Protein AF-A0A4Q1BP48-F1 (afdb_monomer)

Foldseek 3Di:
DDPPQDDDDPPDDLLDLVSVLVVVLVLLVVVLVVCVVVVQQAAAEEEEADAALLCVVVSVVVNCVVNVVVVAFEDEAEQLLQFDFPVVLCVQCVVPVPLPLSNADDFQPRGDLVLLLVQVVCRRCQAVVQDKGWAWGWACPPPVRSTGTDPHTDIDTDDHHHYYYYYNLTLFAADDLVVLVCCQVPPDPDLPDDPLLVVDDSVSVVVSSVSRNSNCVRNFLSHAAYEYEAEPGCVLSLVSQLVVQVVVCVVPVNDGDDSVRSVVVSSSCSNSVRGGVCSNQDLPTNHAQRYWYFYAYSSSRGPDIDRHGHDPVSVQVVVCVVPVDDSPPDDDDDDPDPDDDPDPDDPPDDDDDDDDDDDDDDPDDDDDDDDDDPLDLDDDPPDDDPDPDDDPPPDDPPPPQDAAPQQRHRQQDDRPVDPDDDDVFHWWAWPVQHIHTRVRLVVQCPDPVLVCADPPPRHRTDTDPDRDNPDDPDDDDDDDDDDDDDDDDDDDDDDDDDDDDDDDDDDDDDDDDDDDDDDDDDDDDDDDDDDDDDDDDD

Secondary structure (DSSP, 8-state):
--TTSPPPPTT--TT-HHHHHHHHHHHHHHHHHHHHHTT--SPEEEEEE--TTS-HHHHHHHHHHHHHHTT--EEEEEGGGGBPPHHHHHHHHHH-TT-GGGSSSSSTTSB-HHHHHHHHHHHHHHHHH-PEEEE--EETTTGGGT-EE-S--EEEES--SEEEEEESSTT--PPPHHHHHHHHHS--S-SSS--GGGGS-HHHHHHHHHHHHHHHHHHGGG--EEEEEEESSTHHHHHHHHHHHHHHHHHHTS-S--HHHHHHHHHTTHHHHHHHGGGGG-TTSTTTT-EEEEEE-TTS-EEEEEEEPPPHHHHHHHHHHHHT--TTS---PPP--TT-------------------------------------SSS--------TT-------S-----B-TTT--BTTSPPTT-SS-STTS-EEEBTTS-EEEHHHHHHHHHSGGGTTB-TTT-PBP-B-SS------S--------PPPP-PPPP------------------------------------------------

Radius of gyration: 33.45 Å; Cα contacts (8 Å, |Δi|>4): 658; chains: 1; bounding box: 88×86×100 Å

Sequence (538 aa):
MDPALPALVKGETHSSTSYKVRIIADHISHQVNLHRSSGKTSPLFVGLQGPQGCGKTTLCDQMISHLSSLGWKTAVLSLDDLYKTNAELKALSRKHPDIALLAGRGPPGTHDIELAETVLHAVASINAKKETVHLPIFDKSLCAGEGDRSEKTVPIVGPLDVFVLEGWSMGFTPLSSYKLEEIYSSPPPPLPGTAYHKNHPLADLMTLNSYLQEFSTEVYPLFSTMIAIQPTDYRNVFKWRLEQERNMKVRNGGKGMTDEQVEKFVERYMPGYELWRDGVEGSEMPWEGRVLKLVYGPEREVIRVEKLSASATGNVSKALRSTGKSMEEVSFTVPRNKDNRISRETLGRKKTGGGGGMKFSIVTYHPVATWKWDTSTEEHKLYHYAHPGAEEEEEDEDEDDDVCGICRLVFESCCPECKVPGDDCPLIWGECTHIFHLHCLLKWIETESSKGQCPMDRRPWVTADRKPDRLSTTVDRAPVAVVAPGPISRAEVAIDESGDEELDGEEGEDQGEEDEEEGEESGVLTEGLSMEVEQAVR

Mean predicted aligned error: 19.0 Å

Solvent-accessible surface area (backbone atoms only — not comparable to full-atom values): 33821 Å² total; per-residue (Å²): 128,55,90,80,50,81,83,78,57,96,93,51,47,60,52,32,62,67,50,55,32,51,59,50,42,55,51,51,54,51,51,43,52,53,47,45,73,72,71,50,70,46,38,43,31,33,36,32,20,33,51,60,50,74,45,65,68,67,43,49,60,52,32,44,56,51,34,42,76,74,72,42,42,62,51,77,43,55,52,70,32,33,43,39,40,46,72,53,38,51,49,49,17,68,74,36,76,84,37,72,66,46,66,43,79,79,49,59,65,34,51,31,58,68,61,45,45,55,50,53,56,49,54,48,41,18,48,80,70,61,44,76,44,69,41,67,34,45,37,55,68,38,76,92,52,72,18,29,62,44,93,56,61,51,78,45,64,45,71,45,47,34,36,33,46,32,26,67,63,47,52,36,37,55,68,55,72,68,57,48,51,45,41,67,77,56,59,67,86,65,68,89,71,78,72,53,50,74,81,47,60,69,68,52,53,51,53,35,33,52,32,28,39,57,46,42,66,66,57,44,73,70,27,52,30,38,36,37,46,40,57,79,47,72,70,42,37,53,55,29,38,47,51,49,48,53,59,45,14,72,74,64,80,62,60,71,76,53,74,70,51,44,47,59,57,48,53,68,51,40,33,51,57,75,72,19,48,69,35,60,74,33,78,84,45,65,25,51,39,37,33,41,37,39,30,23,41,90,80,51,23,56,52,42,69,46,74,44,60,54,54,83,63,44,59,50,64,53,54,31,69,78,64,82,45,69,92,85,75,79,85,82,84,80,80,84,71,93,77,78,80,82,74,91,75,82,88,78,87,76,94,74,90,79,92,76,82,85,82,80,78,85,89,76,86,79,89,76,88,77,87,75,83,88,77,68,92,68,79,87,72,84,64,89,71,84,55,97,80,68,74,86,72,83,74,73,94,75,76,77,74,66,46,19,84,79,78,66,39,45,65,89,49,52,52,97,88,45,92,64,72,56,88,91,50,44,80,41,38,27,72,87,65,51,57,29,42,38,63,61,47,52,60,46,41,72,35,81,89,36,74,43,24,36,91,87,78,61,45,75,62,45,80,37,98,56,89,64,78,85,71,75,95,70,85,90,79,86,88,83,82,84,82,80,84,79,87,86,81,92,86,86,88,78,90,86,87,87,81,87,83,89,81,88,88,87,88,82,88,85,83,90,80,90,86,91,88,88,86,89,84,89,87,83,88,84,88,84,92,78,91,83,80,91,75,89,81,133

InterPro domains:
  IPR001841 Zinc finger, RING-type [PS50089] (415-458)
  IPR013083 Zinc finger, RING/FYVE/PHD-type [G3DSA:3.30.40.10] (399-464)
  IPR024991 Anaphase-promoting complex subunit 11, RING-H2 finger [PF12861] (401-464)
  IPR024991 Anaphase-promoting complex subunit 11, RING-H2 finger [cd16456] (403-461)
  IPR027417 P-loop containing nucleoside triphosphate hydrolase [G3DSA:3.40.50.300] (15-310)
  IPR027417 P-loop containing nucleoside triphosphate hydrolase [SSF52540] (40-248)
  IPR051031 RING-box E3 Ubiquitin Ligase [PTHR11210] (359-464)

Structure (mmCIF, N/CA/C/O backbone):
data_AF-A0A4Q1BP48-F1
#
_entry.id   AF-A0A4Q1BP48-F1
#
loop_
_atom_site.group_PDB
_atom_site.id
_atom_site.type_symbol
_atom_site.label_atom_id
_atom_site.label_alt_id
_atom_site.label_comp_id
_atom_site.label_asym_id
_atom_site.label_entity_id
_atom_site.label_seq_id
_atom_site.pdbx_PDB_ins_code
_atom_site.Cartn_x
_atom_site.Cartn_y
_atom_site.Cartn_z
_atom_site.occupancy
_atom_site.B_iso_or_equiv
_atom_site.auth_seq_id
_atom_site.auth_comp_id
_atom_site.auth_asym_id
_atom_site.auth_atom_id
_atom_site.pdbx_PDB_model_num
ATOM 1 N N . MET A 1 1 ? 16.289 -18.638 13.542 1.00 59.31 1 MET A N 1
ATOM 2 C CA . MET A 1 1 ? 14.953 -18.010 13.613 1.00 59.31 1 MET A CA 1
ATOM 3 C C . MET A 1 1 ? 14.967 -17.021 14.754 1.00 59.31 1 MET A C 1
ATOM 5 O O . MET A 1 1 ? 15.630 -17.299 15.748 1.00 59.31 1 MET A O 1
ATOM 9 N N . ASP A 1 2 ? 14.318 -15.876 14.573 1.00 62.81 2 ASP A N 1
ATOM 10 C CA . ASP A 1 2 ? 14.254 -14.823 15.583 1.00 62.81 2 ASP A CA 1
ATOM 11 C C . ASP A 1 2 ? 13.518 -15.342 16.839 1.00 62.81 2 ASP A C 1
ATOM 13 O O . ASP A 1 2 ? 12.383 -15.816 16.717 1.00 62.81 2 ASP A O 1
ATOM 17 N N . PRO A 1 3 ? 14.136 -15.311 18.036 1.00 60.88 3 PRO A N 1
ATOM 18 C CA . PRO A 1 3 ? 13.494 -15.764 19.270 1.00 60.88 3 PRO A CA 1
ATOM 19 C C . PRO A 1 3 ? 12.271 -14.918 19.670 1.00 60.88 3 PRO A C 1
ATOM 21 O O . PRO A 1 3 ? 11.516 -15.342 20.541 1.00 60.88 3 PRO A O 1
ATOM 24 N N . ALA A 1 4 ? 12.054 -13.756 19.043 1.00 79.19 4 ALA A N 1
ATOM 25 C CA . ALA A 1 4 ? 10.907 -12.881 19.277 1.00 79.19 4 ALA A CA 1
ATOM 26 C C . ALA A 1 4 ? 9.653 -13.243 18.453 1.00 79.19 4 ALA A C 1
ATOM 28 O O . ALA A 1 4 ? 8.635 -12.553 18.551 1.00 79.19 4 ALA A O 1
ATOM 29 N N . LEU A 1 5 ? 9.689 -14.305 17.636 1.00 89.81 5 LEU A N 1
ATOM 30 C CA . LEU A 1 5 ? 8.510 -14.735 16.883 1.00 89.81 5 LEU A CA 1
ATOM 31 C C . LEU A 1 5 ? 7.370 -15.175 17.820 1.00 89.81 5 LEU A C 1
ATOM 33 O O . LEU A 1 5 ? 7.608 -15.923 18.773 1.00 89.81 5 LEU A O 1
ATOM 37 N N . PRO A 1 6 ? 6.110 -14.795 17.530 1.00 92.38 6 PRO A N 1
ATOM 38 C CA . PRO A 1 6 ? 4.956 -15.329 18.244 1.00 92.38 6 PRO A CA 1
ATOM 39 C C . PRO A 1 6 ? 4.956 -16.863 18.243 1.00 92.38 6 PRO A C 1
ATOM 41 O O . PRO A 1 6 ? 5.248 -17.487 17.221 1.00 92.38 6 PRO A O 1
ATOM 44 N N . ALA A 1 7 ? 4.607 -17.484 19.370 1.00 93.44 7 ALA A N 1
ATOM 45 C CA . ALA A 1 7 ? 4.606 -18.942 19.484 1.00 93.44 7 ALA A CA 1
ATOM 46 C C . ALA A 1 7 ? 3.652 -19.593 18.465 1.00 93.44 7 ALA A C 1
ATOM 48 O O . ALA A 1 7 ? 2.571 -19.064 18.187 1.00 93.44 7 ALA A O 1
ATOM 49 N N . LEU A 1 8 ? 4.044 -20.748 17.923 1.00 94.50 8 LEU A N 1
ATOM 50 C CA . LEU A 1 8 ? 3.183 -21.586 17.084 1.00 94.50 8 LEU A CA 1
ATOM 51 C C . LEU A 1 8 ? 2.105 -22.254 17.946 1.00 94.50 8 LEU A C 1
ATOM 53 O O . LEU A 1 8 ? 2.394 -22.699 19.059 1.00 94.50 8 LEU A O 1
ATOM 57 N N . VAL A 1 9 ? 0.883 -22.383 17.421 1.00 93.81 9 VAL A N 1
ATOM 58 C CA . VAL A 1 9 ? -0.121 -23.285 18.011 1.00 93.81 9 VAL A CA 1
ATOM 59 C C . VAL A 1 9 ? -0.164 -24.622 17.265 1.00 93.81 9 VAL A C 1
ATOM 61 O O . VAL A 1 9 ? 0.471 -24.803 16.226 1.00 93.81 9 VAL A O 1
ATOM 64 N N . LYS A 1 10 ? -0.872 -25.612 17.823 1.00 92.50 10 LYS A N 1
ATOM 65 C CA . LYS A 1 10 ? -0.897 -26.984 17.293 1.00 92.50 10 LYS A CA 1
ATOM 66 C C . LYS A 1 10 ? -1.313 -27.003 15.816 1.00 92.50 10 LYS A C 1
ATOM 68 O O . LYS A 1 10 ? -2.409 -26.572 15.480 1.00 92.50 10 LYS A O 1
ATOM 73 N N . GLY A 1 11 ? -0.459 -27.580 14.969 1.00 91.19 11 GLY A N 1
ATOM 74 C CA . GLY A 1 11 ? -0.693 -27.707 13.526 1.00 91.19 11 GLY A CA 1
ATOM 75 C C . GLY A 1 11 ? -0.175 -26.533 12.693 1.00 91.19 11 GLY A C 1
ATOM 76 O O . GLY A 1 11 ? -0.215 -26.616 11.470 1.00 91.19 11 GLY A O 1
ATOM 77 N N . GLU A 1 12 ? 0.344 -25.476 13.322 1.00 95.19 12 GLU A N 1
ATOM 78 C CA . GLU A 1 12 ? 0.948 -24.351 12.612 1.00 95.19 12 GLU A CA 1
ATOM 79 C C . GLU A 1 12 ? 2.433 -24.567 12.325 1.00 95.19 12 GLU A C 1
ATOM 81 O O . GLU A 1 12 ? 3.182 -25.170 13.093 1.00 95.19 12 GLU A O 1
ATOM 86 N N . THR A 1 13 ? 2.864 -23.964 11.227 1.00 95.88 13 THR A N 1
ATOM 87 C CA . THR A 1 13 ? 4.259 -23.684 10.891 1.00 95.88 13 THR A CA 1
ATOM 88 C C . THR A 1 13 ? 4.406 -22.188 10.625 1.00 95.88 13 THR A C 1
ATOM 90 O O . THR A 1 13 ? 3.416 -21.506 10.353 1.00 95.88 13 THR A O 1
ATOM 93 N N . HIS A 1 14 ? 5.630 -21.661 10.608 1.00 94.94 14 HIS A N 1
ATOM 94 C CA . HIS A 1 14 ? 5.852 -20.247 10.278 1.00 94.94 14 HIS A CA 1
ATOM 95 C C . HIS A 1 14 ? 5.421 -19.865 8.845 1.00 94.94 14 HIS A C 1
ATOM 97 O O . HIS A 1 14 ? 5.201 -18.688 8.569 1.00 94.94 14 HIS A O 1
ATOM 103 N N . SER A 1 15 ? 5.238 -20.830 7.935 1.00 94.50 15 SER A N 1
ATOM 104 C CA . SER A 1 15 ? 4.681 -20.605 6.587 1.00 94.50 15 SER A CA 1
ATOM 105 C C . SER A 1 15 ? 3.156 -20.633 6.540 1.00 94.50 15 SER A C 1
ATOM 107 O O . SER A 1 15 ? 2.570 -20.146 5.568 1.00 94.50 15 SER A O 1
ATOM 109 N N . SER A 1 16 ? 2.512 -21.192 7.566 1.00 95.38 16 SER A N 1
ATOM 110 C CA . SER A 1 16 ? 1.066 -21.411 7.594 1.00 95.38 16 SER A CA 1
ATOM 111 C C . SER A 1 16 ? 0.304 -20.092 7.504 1.00 95.38 16 SER A C 1
ATOM 113 O O . SER A 1 16 ? 0.622 -19.126 8.198 1.00 95.38 16 SER A O 1
ATOM 115 N N . THR A 1 17 ? -0.740 -20.053 6.674 1.00 95.56 17 THR A N 1
ATOM 116 C CA . THR A 1 17 ? -1.607 -18.870 6.577 1.00 95.56 17 THR A CA 1
ATOM 117 C C . THR A 1 17 ? -2.299 -18.580 7.907 1.00 95.56 17 THR A C 1
ATOM 119 O O . THR A 1 17 ? -2.343 -17.422 8.304 1.00 95.56 17 THR A O 1
ATOM 122 N N . SER A 1 18 ? -2.723 -19.609 8.652 1.00 95.69 18 SER A N 1
ATOM 123 C CA . SER A 1 18 ? -3.331 -19.443 9.982 1.00 95.69 18 SER A CA 1
ATOM 124 C C . SER A 1 18 ? -2.413 -18.710 10.968 1.00 95.69 18 SER A C 1
ATOM 126 O O . SER A 1 18 ? -2.873 -17.819 11.677 1.00 95.69 18 SER A O 1
ATOM 128 N N . TYR A 1 19 ? -1.107 -19.005 10.938 1.00 97.19 19 TYR A N 1
ATOM 129 C CA . TYR A 1 19 ? -0.115 -18.361 11.800 1.00 97.19 19 TYR A CA 1
ATOM 130 C C . TYR A 1 19 ? -0.022 -16.860 11.506 1.00 97.19 19 TYR A C 1
ATOM 132 O O . TYR A 1 19 ? -0.105 -16.031 12.411 1.00 97.19 19 TYR A O 1
ATOM 140 N N . LYS A 1 20 ? 0.078 -16.500 10.220 1.00 97.56 20 LYS A N 1
ATOM 141 C CA . LYS A 1 20 ? 0.114 -15.103 9.755 1.00 97.56 20 LYS A CA 1
ATOM 142 C C . LYS A 1 20 ? -1.180 -14.366 10.097 1.00 97.56 20 LYS A C 1
ATOM 144 O O . LYS A 1 20 ? -1.130 -13.256 10.620 1.00 97.56 20 LYS A O 1
ATOM 149 N N . VAL A 1 21 ? -2.323 -14.999 9.828 1.00 97.81 21 VAL A N 1
ATOM 150 C CA . VAL A 1 21 ? -3.656 -14.449 10.100 1.00 97.81 21 VAL A CA 1
ATOM 151 C C . VAL A 1 21 ? -3.842 -14.169 11.582 1.00 97.81 21 VAL A C 1
ATOM 153 O O . VAL A 1 21 ? -4.326 -13.096 11.913 1.00 97.81 21 VAL A O 1
ATOM 156 N N . ARG A 1 22 ? -3.426 -15.074 12.473 1.00 96.81 22 ARG A N 1
ATOM 157 C CA . ARG A 1 22 ? -3.547 -14.869 13.920 1.00 96.81 22 ARG A CA 1
ATOM 158 C C . ARG A 1 22 ? -2.761 -13.646 14.387 1.00 96.81 22 ARG A C 1
ATOM 160 O O . ARG A 1 22 ? -3.311 -12.795 15.071 1.00 96.81 22 ARG A O 1
ATOM 167 N N . ILE A 1 23 ? -1.507 -13.510 13.951 1.00 97.62 23 ILE A N 1
ATOM 168 C CA . ILE A 1 23 ? -0.660 -12.355 14.300 1.00 97.62 23 ILE A CA 1
ATOM 169 C C . ILE A 1 23 ? -1.293 -11.043 13.816 1.00 97.62 23 ILE A C 1
ATOM 171 O O . ILE A 1 23 ? -1.327 -10.053 14.549 1.00 97.62 23 ILE A O 1
ATOM 175 N N . ILE A 1 24 ? -1.803 -11.039 12.583 1.00 98.31 24 ILE A N 1
ATOM 176 C CA . ILE A 1 24 ? -2.456 -9.873 11.985 1.00 98.31 24 ILE A CA 1
ATOM 177 C C . ILE A 1 24 ? -3.772 -9.547 12.699 1.00 98.31 24 ILE A C 1
ATOM 179 O O . ILE A 1 24 ? -4.021 -8.390 13.026 1.00 98.31 24 ILE A O 1
ATOM 183 N N . ALA A 1 25 ? -4.600 -10.550 12.977 1.00 97.88 25 ALA A N 1
ATOM 184 C CA . ALA A 1 25 ? -5.886 -10.371 13.634 1.00 97.88 25 ALA A CA 1
ATOM 185 C C . ALA A 1 25 ? -5.741 -9.912 15.086 1.00 97.88 25 ALA A C 1
ATOM 187 O O . ALA A 1 25 ? -6.536 -9.083 15.526 1.00 97.88 25 ALA A O 1
ATOM 188 N N . ASP A 1 26 ? -4.715 -10.373 15.807 1.00 96.69 26 ASP A N 1
ATOM 189 C CA . ASP A 1 26 ? -4.388 -9.881 17.149 1.00 96.69 26 ASP A CA 1
ATOM 190 C C . ASP A 1 26 ? -4.063 -8.379 17.112 1.00 96.69 26 ASP A C 1
ATOM 192 O O . ASP A 1 26 ? -4.556 -7.601 17.933 1.00 96.69 26 ASP A O 1
ATOM 196 N N . HIS A 1 27 ? -3.273 -7.944 16.123 1.00 97.44 27 HIS A N 1
ATOM 197 C CA . HIS A 1 27 ? -2.960 -6.527 15.919 1.00 97.44 27 HIS A CA 1
ATOM 198 C C . HIS A 1 27 ? -4.195 -5.713 15.531 1.00 97.44 27 HIS A C 1
ATOM 200 O O . HIS A 1 27 ? -4.468 -4.701 16.174 1.00 97.44 27 HIS A O 1
ATOM 206 N N . ILE A 1 28 ? -4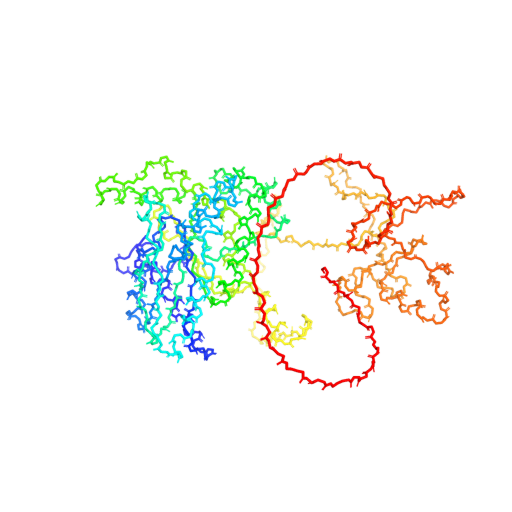.976 -6.163 14.544 1.00 98.44 28 ILE A N 1
ATOM 207 C CA . ILE A 1 28 ? -6.213 -5.486 14.127 1.00 98.44 28 ILE A CA 1
ATOM 208 C C . ILE A 1 28 ? -7.180 -5.378 15.308 1.00 98.44 28 ILE A C 1
ATOM 210 O O . ILE A 1 28 ? -7.665 -4.288 15.588 1.00 98.44 28 ILE A O 1
ATOM 214 N N . SER A 1 29 ? -7.412 -6.461 16.054 1.00 98.06 29 SER A N 1
ATOM 215 C CA . SER A 1 29 ? -8.308 -6.462 17.220 1.00 98.06 29 SER A CA 1
ATOM 216 C C . SER A 1 29 ? -7.863 -5.448 18.275 1.00 98.06 29 SER A C 1
ATOM 218 O O . SER A 1 29 ? -8.684 -4.722 18.836 1.00 98.06 29 SER A O 1
ATOM 220 N N . HIS A 1 30 ? -6.555 -5.352 18.528 1.00 96.88 30 HIS A N 1
ATOM 221 C CA . HIS A 1 30 ? -6.004 -4.337 19.420 1.00 96.88 30 HIS A CA 1
ATOM 222 C C . HIS A 1 30 ? -6.265 -2.912 18.902 1.00 96.88 30 HIS A C 1
ATOM 224 O O . HIS A 1 30 ? -6.751 -2.070 19.658 1.00 96.88 30 HIS A O 1
ATOM 230 N N . GLN A 1 31 ? -6.019 -2.651 17.614 1.00 97.62 31 GLN A N 1
ATOM 231 C CA . GLN A 1 31 ? -6.265 -1.339 17.004 1.00 97.62 31 GLN A CA 1
ATOM 232 C C . GLN A 1 31 ? -7.755 -0.973 16.962 1.00 97.62 31 GLN A C 1
ATOM 234 O O . GLN A 1 31 ? -8.096 0.185 17.190 1.00 97.62 31 GLN A O 1
ATOM 239 N N . VAL A 1 32 ? -8.656 -1.939 16.755 1.00 97.69 32 VAL A N 1
ATOM 240 C CA . VAL A 1 32 ? -10.114 -1.725 16.813 1.00 97.69 32 VAL A CA 1
ATOM 241 C C . VAL A 1 32 ? -10.529 -1.261 18.205 1.00 97.69 32 VAL A C 1
ATOM 243 O O . VAL A 1 32 ? -11.292 -0.303 18.339 1.00 97.69 32 VAL A O 1
ATOM 246 N N . ASN A 1 33 ? -9.999 -1.898 19.251 1.00 96.50 33 ASN A N 1
ATOM 247 C CA . ASN A 1 33 ? -10.284 -1.507 20.628 1.00 96.50 33 ASN A CA 1
ATOM 248 C C . ASN A 1 33 ? -9.786 -0.086 20.930 1.00 96.50 33 ASN A C 1
ATOM 250 O O . ASN A 1 33 ? -10.534 0.705 21.506 1.00 96.50 33 ASN A O 1
ATOM 254 N N . LEU A 1 34 ? -8.572 0.269 20.490 1.00 95.81 34 LEU A N 1
ATOM 255 C CA . LEU A 1 34 ? -8.051 1.634 20.629 1.00 95.81 34 LEU A CA 1
ATOM 256 C C . LEU A 1 34 ? -8.920 2.652 19.875 1.00 95.81 34 LEU A C 1
ATOM 258 O O . LEU A 1 34 ? -9.335 3.656 20.456 1.00 95.81 34 LEU A O 1
ATOM 262 N N . HIS A 1 35 ? -9.260 2.366 18.617 1.00 95.88 35 HIS A N 1
ATOM 263 C CA . HIS A 1 35 ? -10.106 3.214 17.773 1.00 95.88 35 HIS A CA 1
ATOM 264 C C . HIS A 1 35 ? -11.466 3.489 18.419 1.00 95.88 35 HIS A C 1
ATOM 266 O O . HIS A 1 35 ? -11.859 4.646 18.557 1.00 95.88 35 HIS A O 1
ATOM 272 N N . ARG A 1 36 ? -12.140 2.455 18.931 1.00 94.94 36 ARG A N 1
ATOM 273 C CA . ARG A 1 36 ? -13.420 2.603 19.642 1.00 94.94 36 ARG A CA 1
ATOM 274 C C . ARG A 1 36 ? -13.283 3.353 20.964 1.00 94.94 36 ARG A C 1
ATOM 276 O O . ARG A 1 36 ? -14.136 4.176 21.282 1.00 94.94 36 ARG A O 1
ATOM 283 N N . SER A 1 37 ? -12.209 3.114 21.721 1.00 95.00 37 SER A N 1
ATOM 284 C CA . SER A 1 37 ? -11.960 3.833 22.980 1.00 95.00 37 SER A CA 1
ATOM 285 C C . SER A 1 37 ? -11.757 5.340 22.777 1.00 95.00 37 SER A C 1
ATOM 287 O O . SER A 1 37 ? -12.053 6.119 23.677 1.00 95.00 37 SER A O 1
ATOM 289 N N . SER A 1 38 ? -11.346 5.763 21.573 1.00 93.44 38 SER A N 1
ATOM 290 C CA . SER A 1 38 ? -11.270 7.176 21.177 1.00 93.44 38 SER A CA 1
ATOM 291 C C . SER A 1 38 ? -12.620 7.803 20.784 1.00 93.44 38 SER A C 1
ATOM 293 O O . SER A 1 38 ? -12.657 8.936 20.314 1.00 93.44 38 SER A O 1
ATOM 295 N N . GLY A 1 39 ? -13.733 7.079 20.950 1.00 93.69 39 GLY A N 1
ATOM 296 C CA . GLY A 1 39 ? -15.088 7.554 20.647 1.00 93.69 39 GLY A CA 1
ATOM 297 C C . GLY A 1 39 ? -15.474 7.495 19.166 1.00 93.69 39 GLY A C 1
ATOM 298 O O . GLY A 1 39 ? -16.577 7.903 18.808 1.00 93.69 39 GLY A O 1
ATOM 299 N N . LYS A 1 40 ? -14.600 6.978 18.292 1.00 94.19 40 LYS A N 1
ATOM 300 C CA . LYS A 1 40 ? -14.887 6.846 16.860 1.00 94.19 40 LYS A CA 1
ATOM 301 C C . LYS A 1 40 ? -15.882 5.716 16.603 1.00 94.19 40 LYS A C 1
ATOM 303 O O . LYS A 1 40 ? -15.710 4.595 17.078 1.00 94.19 40 LYS A O 1
ATOM 308 N N . THR A 1 41 ? -16.903 6.020 15.807 1.00 93.50 41 THR A N 1
ATOM 309 C CA . THR A 1 41 ? -17.951 5.075 15.393 1.00 93.50 41 THR A CA 1
ATOM 310 C C . THR A 1 41 ? -17.789 4.590 13.954 1.00 93.50 41 THR A C 1
ATOM 312 O O . THR A 1 41 ? -18.469 3.642 13.565 1.00 93.50 41 THR A O 1
ATOM 315 N N . SER A 1 42 ? -16.902 5.204 13.165 1.00 97.00 42 SER A N 1
ATOM 316 C CA . SER A 1 42 ? -16.530 4.730 11.829 1.00 97.00 42 SER A CA 1
ATOM 317 C C . SER A 1 42 ? -15.735 3.418 11.902 1.00 97.00 42 SER A C 1
ATOM 319 O O . SER A 1 42 ? -15.133 3.133 12.945 1.00 97.00 42 SER A O 1
ATOM 321 N N . PRO A 1 43 ? -15.692 2.620 10.820 1.00 98.12 43 PRO A N 1
ATOM 322 C CA . PRO A 1 43 ? -14.817 1.451 10.757 1.00 98.12 43 PRO A CA 1
ATOM 323 C C . PRO A 1 43 ? -13.347 1.845 10.962 1.00 98.12 43 PRO A C 1
ATOM 325 O O . PRO A 1 43 ? -12.928 2.943 10.587 1.00 98.12 43 PRO A O 1
ATOM 328 N N . LEU A 1 44 ? -12.541 0.946 11.529 1.00 98.62 44 LEU A N 1
ATOM 329 C CA . LEU A 1 44 ? -11.087 1.082 11.507 1.00 98.62 44 LEU A CA 1
ATOM 330 C C . LEU A 1 44 ? -10.591 0.828 10.078 1.00 98.62 44 LEU A C 1
ATOM 332 O O . LEU A 1 44 ? -10.730 -0.285 9.573 1.00 98.62 44 LEU A O 1
ATOM 336 N N . PHE A 1 45 ? -9.964 1.827 9.460 1.00 98.75 45 PHE A N 1
ATOM 337 C CA . PHE A 1 45 ? -9.297 1.673 8.166 1.00 98.75 45 PHE A CA 1
ATOM 338 C C . PHE A 1 45 ? -7.881 1.127 8.354 1.00 98.75 45 PHE A C 1
ATOM 340 O O . PHE A 1 45 ? -7.047 1.723 9.047 1.00 98.75 45 PHE A O 1
ATOM 347 N N . VAL A 1 46 ? -7.625 -0.008 7.711 1.00 98.81 46 VAL A N 1
ATOM 348 C CA . VAL A 1 46 ? -6.373 -0.762 7.757 1.00 98.81 46 VAL A CA 1
ATOM 349 C C . VAL A 1 46 ? -5.810 -0.845 6.345 1.00 98.81 46 VAL A C 1
ATOM 351 O O . VAL A 1 46 ? -6.487 -1.321 5.438 1.00 98.81 46 VAL A O 1
ATOM 354 N N . GLY A 1 47 ? -4.573 -0.408 6.137 1.00 98.50 47 GLY A N 1
ATOM 355 C CA . GLY A 1 47 ? -3.889 -0.680 4.876 1.00 98.50 47 GLY A CA 1
ATOM 356 C C . GLY A 1 47 ? -3.094 -1.976 4.987 1.00 98.50 47 GLY A C 1
ATOM 357 O O . GLY A 1 47 ? -2.451 -2.233 6.008 1.00 98.50 47 GLY A O 1
ATOM 358 N N . LEU A 1 48 ? -3.148 -2.813 3.954 1.00 98.56 48 LEU A N 1
ATOM 359 C CA . LEU A 1 48 ? -2.353 -4.036 3.865 1.00 98.56 48 LEU A CA 1
ATOM 360 C C . LEU A 1 48 ? -1.450 -3.967 2.638 1.00 98.56 48 LEU A C 1
ATOM 362 O O . LEU A 1 48 ? -1.904 -4.081 1.502 1.00 98.56 48 LEU A O 1
ATOM 366 N N . GLN A 1 49 ? -0.154 -3.812 2.880 1.00 98.19 49 GLN A N 1
ATOM 367 C CA . GLN A 1 49 ? 0.877 -3.804 1.857 1.00 98.19 49 GLN A CA 1
ATOM 368 C C . GLN A 1 49 ? 1.523 -5.184 1.747 1.00 98.19 49 GLN A C 1
ATOM 370 O O . GLN A 1 49 ? 1.856 -5.824 2.745 1.00 98.19 49 GLN A O 1
ATOM 375 N N . GLY A 1 50 ? 1.741 -5.650 0.521 1.00 97.19 50 GLY A N 1
ATOM 376 C CA . GLY A 1 50 ? 2.584 -6.821 0.299 1.00 97.19 50 GLY A CA 1
ATOM 377 C C . GLY A 1 50 ? 2.883 -7.068 -1.173 1.00 97.19 50 GLY A C 1
ATOM 378 O O . GLY A 1 50 ? 2.030 -6.809 -2.026 1.00 97.19 50 GLY A O 1
ATOM 379 N N . PRO A 1 51 ? 4.058 -7.607 -1.521 1.00 95.88 51 PRO A N 1
ATOM 380 C CA . PRO A 1 51 ? 4.459 -7.702 -2.914 1.00 95.88 51 PRO A CA 1
ATOM 381 C C . PRO A 1 51 ? 3.671 -8.738 -3.727 1.00 95.88 51 PRO A C 1
ATOM 383 O O . PRO A 1 51 ? 2.844 -9.496 -3.203 1.00 95.88 51 PRO A O 1
ATOM 386 N N . GLN A 1 52 ? 3.883 -8.764 -5.044 1.00 92.38 52 GLN A N 1
ATOM 387 C CA . GLN A 1 52 ? 3.222 -9.734 -5.917 1.00 92.38 52 GLN A CA 1
ATOM 388 C C . GLN A 1 52 ? 3.607 -11.168 -5.514 1.00 92.38 52 GLN A C 1
ATOM 390 O O . GLN A 1 52 ? 4.739 -11.462 -5.137 1.00 92.38 52 GLN A O 1
ATOM 395 N N . GLY A 1 53 ? 2.630 -12.077 -5.548 1.00 92.56 53 GLY A N 1
ATOM 396 C CA . GLY A 1 53 ? 2.837 -13.488 -5.213 1.00 92.56 53 GLY A CA 1
ATOM 397 C C . GLY A 1 53 ? 3.027 -13.816 -3.722 1.00 92.56 53 GLY A C 1
ATOM 398 O O . GLY A 1 53 ? 3.068 -15.002 -3.386 1.00 92.56 53 GLY A O 1
ATOM 399 N N . CYS A 1 54 ? 3.082 -12.839 -2.804 1.00 94.56 54 CYS A N 1
ATOM 400 C CA . CYS A 1 54 ? 3.287 -13.123 -1.370 1.00 94.56 54 CYS A CA 1
ATOM 401 C C . CYS A 1 54 ? 2.084 -13.802 -0.680 1.00 94.56 54 CYS A C 1
ATOM 403 O O . CYS A 1 54 ? 2.223 -14.327 0.424 1.00 94.56 54 CYS A O 1
ATOM 405 N N . GLY A 1 55 ? 0.921 -13.837 -1.344 1.00 93.44 55 GLY A N 1
ATOM 406 C CA . GLY A 1 55 ? -0.284 -14.523 -0.868 1.00 93.44 55 GLY A CA 1
ATOM 407 C C . GLY A 1 55 ? -1.354 -13.621 -0.244 1.00 93.44 55 GLY A C 1
ATOM 408 O O . GLY A 1 55 ? -2.183 -14.138 0.498 1.00 93.44 55 GLY A O 1
ATOM 409 N N . LYS A 1 56 ? -1.364 -12.309 -0.540 1.00 93.62 56 LYS A N 1
ATOM 410 C CA . LYS A 1 56 ? -2.337 -11.337 0.006 1.00 93.62 56 LYS A CA 1
ATOM 411 C C . LYS A 1 56 ? -3.792 -11.786 -0.090 1.00 93.62 56 LYS A C 1
ATOM 413 O O . LYS A 1 56 ? -4.467 -11.768 0.926 1.00 93.62 56 LYS A O 1
ATOM 418 N N . THR A 1 57 ? -4.259 -12.235 -1.258 1.00 88.50 57 THR A N 1
ATOM 419 C CA . THR A 1 57 ? -5.653 -12.681 -1.443 1.00 88.50 57 THR A CA 1
ATOM 420 C C . THR A 1 57 ? -6.001 -13.819 -0.483 1.00 88.50 57 THR A C 1
ATOM 422 O O . THR A 1 57 ? -6.903 -13.684 0.334 1.00 88.50 57 THR A O 1
ATOM 425 N N . THR A 1 58 ? -5.197 -14.889 -0.472 1.00 93.56 58 THR A N 1
ATOM 426 C CA . THR A 1 58 ? -5.373 -16.020 0.453 1.00 93.56 58 THR A CA 1
ATOM 427 C C . THR A 1 58 ? -5.318 -15.586 1.919 1.00 93.56 58 THR A C 1
ATOM 429 O O . THR A 1 58 ? -6.040 -16.125 2.757 1.00 93.56 58 THR A O 1
ATOM 432 N N . LEU A 1 59 ? -4.435 -14.639 2.241 1.00 96.06 59 LEU A N 1
ATOM 433 C CA . LEU A 1 59 ? -4.298 -14.083 3.579 1.00 96.06 59 LEU A CA 1
ATOM 434 C C . LEU A 1 59 ? -5.548 -13.289 3.977 1.00 96.06 59 LEU A C 1
ATOM 436 O O . LEU A 1 59 ? -6.048 -13.494 5.077 1.00 96.06 59 LEU A O 1
ATOM 440 N N . CYS A 1 60 ? -6.069 -12.439 3.091 1.00 95.94 60 CYS A N 1
ATOM 441 C CA . CYS A 1 60 ? -7.255 -11.621 3.328 1.00 95.94 60 CYS A CA 1
ATOM 442 C C . CYS A 1 60 ? -8.510 -12.479 3.501 1.00 95.94 60 CYS A C 1
ATOM 444 O O . CYS A 1 60 ? -9.235 -12.280 4.471 1.00 95.94 60 CYS A O 1
ATOM 446 N N . ASP A 1 61 ? -8.721 -13.488 2.652 1.00 94.81 61 ASP A N 1
ATOM 447 C CA . ASP A 1 61 ? -9.878 -14.391 2.748 1.00 94.81 61 ASP A CA 1
ATOM 448 C C . ASP A 1 61 ? -9.931 -15.111 4.109 1.00 94.81 61 ASP A C 1
ATOM 450 O O . ASP A 1 61 ? -10.967 -15.171 4.786 1.00 94.81 61 ASP A O 1
ATOM 454 N N . GLN A 1 62 ? -8.783 -15.634 4.555 1.00 97.00 62 GLN A N 1
ATOM 455 C CA . GLN A 1 62 ? -8.677 -16.288 5.861 1.00 97.00 62 GLN A CA 1
ATOM 456 C C . GLN A 1 62 ? -8.732 -15.282 7.016 1.00 97.00 62 GLN A C 1
ATOM 458 O O . GLN A 1 62 ? -9.294 -15.593 8.066 1.00 97.00 62 GLN A O 1
ATOM 463 N N . MET A 1 63 ? -8.197 -14.074 6.827 1.00 96.88 63 MET A N 1
ATOM 464 C CA . MET A 1 63 ? -8.254 -12.993 7.809 1.00 96.88 63 MET A CA 1
ATOM 465 C C . MET A 1 63 ? -9.689 -12.532 8.066 1.00 96.88 63 MET A C 1
ATOM 467 O O . MET A 1 63 ? -10.056 -12.410 9.230 1.00 96.88 63 MET A O 1
ATOM 471 N N . ILE A 1 64 ? -10.515 -12.346 7.028 1.00 96.38 64 ILE A N 1
ATOM 472 C CA . ILE A 1 64 ? -11.944 -12.017 7.177 1.00 96.38 64 ILE A CA 1
ATOM 473 C C . ILE A 1 64 ? -12.635 -13.087 8.025 1.00 96.38 64 ILE A C 1
ATOM 475 O O . ILE A 1 64 ? -13.306 -12.771 9.008 1.00 96.38 64 ILE A O 1
ATOM 479 N N . SER A 1 65 ? -12.431 -14.360 7.674 1.00 96.44 65 SER A N 1
ATOM 480 C CA . SER A 1 65 ? -13.042 -15.493 8.379 1.00 96.44 65 SER A CA 1
ATOM 481 C C . SER A 1 65 ? -12.616 -15.543 9.851 1.00 96.44 65 SER A C 1
ATOM 483 O O . SER A 1 65 ? -13.439 -15.757 10.742 1.00 96.44 65 SER A O 1
ATOM 485 N N . HIS A 1 66 ? -11.332 -15.308 10.126 1.00 97.44 66 HIS A N 1
ATOM 486 C CA . HIS A 1 66 ? -10.800 -15.340 11.482 1.00 97.44 66 HIS A CA 1
ATOM 487 C C . HIS A 1 66 ? -11.254 -14.135 12.318 1.00 97.44 66 HIS A C 1
ATOM 489 O O . HIS A 1 66 ? -11.721 -14.324 13.438 1.00 97.44 66 HIS A O 1
ATOM 495 N N . LEU A 1 67 ? -11.215 -12.916 11.772 1.00 97.94 67 LEU A N 1
ATOM 496 C CA . LEU A 1 67 ? -11.739 -11.716 12.432 1.00 97.94 67 LEU A CA 1
ATOM 497 C C . LEU A 1 67 ? -13.240 -11.845 12.725 1.00 97.94 67 LEU A C 1
ATOM 499 O O . LEU A 1 67 ? -13.677 -11.498 13.820 1.00 97.94 67 LEU A O 1
ATOM 503 N N . SER A 1 68 ? -14.010 -12.433 11.805 1.00 97.19 68 SER A N 1
ATOM 504 C CA . SER A 1 68 ? -15.424 -12.744 12.030 1.00 97.19 68 SER A CA 1
ATOM 505 C C . SER A 1 68 ? -15.622 -13.706 13.204 1.00 97.19 68 SER A C 1
ATOM 507 O O . SER A 1 68 ? -16.499 -13.473 14.036 1.00 97.19 68 SER A O 1
ATOM 509 N N . SER A 1 69 ? -14.764 -14.725 13.349 1.00 97.38 69 SER A N 1
ATOM 510 C CA . SER A 1 69 ? -14.803 -15.633 14.508 1.00 97.38 69 SER A CA 1
ATOM 511 C C . SER A 1 69 ? -14.475 -14.949 15.844 1.00 97.38 69 SER A C 1
ATOM 513 O O . SER A 1 69 ? -14.911 -15.418 16.892 1.00 97.38 69 SER A O 1
ATOM 515 N N . LEU A 1 70 ? -13.758 -13.820 15.806 1.00 97.06 70 LEU A N 1
ATOM 516 C CA . LEU A 1 70 ? -13.490 -12.952 16.959 1.00 97.06 70 LEU A CA 1
ATOM 517 C C . LEU A 1 70 ? -14.603 -11.913 17.200 1.00 97.06 70 LEU A C 1
ATOM 519 O O . LEU A 1 70 ? -14.523 -11.139 18.150 1.00 97.06 70 LEU A O 1
ATOM 523 N N . GLY A 1 71 ? -15.645 -11.900 16.362 1.00 97.31 71 GLY A N 1
ATOM 524 C CA . GLY A 1 71 ? -16.785 -10.989 16.466 1.00 97.31 71 GLY A CA 1
ATOM 525 C C . GLY A 1 71 ? -16.644 -9.683 15.682 1.00 97.31 71 GLY A C 1
ATOM 526 O O . GLY A 1 71 ? -17.506 -8.817 15.822 1.00 97.31 71 GLY A O 1
ATOM 527 N N . TRP A 1 72 ? -15.607 -9.529 14.853 1.00 97.56 72 TRP A N 1
ATOM 528 C CA . TRP A 1 72 ? -15.391 -8.325 14.049 1.00 97.56 72 TRP A CA 1
ATOM 529 C C . TRP A 1 72 ? -16.009 -8.443 12.659 1.00 97.56 72 TRP A C 1
ATOM 531 O O . TRP A 1 72 ? -15.695 -9.356 11.889 1.00 97.56 72 TRP A O 1
ATOM 541 N N . LYS A 1 73 ? -16.839 -7.470 12.287 1.00 97.56 73 LYS A N 1
ATOM 542 C CA . LYS A 1 73 ? -17.345 -7.324 10.921 1.00 97.56 73 LYS A CA 1
ATOM 543 C C . LYS A 1 73 ? -16.292 -6.638 10.062 1.00 97.56 73 LYS A C 1
ATOM 545 O O . LYS A 1 73 ? -15.955 -5.479 10.300 1.00 97.56 73 LYS A O 1
ATOM 550 N N . THR A 1 74 ? -15.783 -7.364 9.072 1.00 98.12 74 THR A N 1
ATOM 551 C CA . THR A 1 74 ? -14.658 -6.930 8.238 1.00 98.12 74 THR A CA 1
ATOM 552 C C . THR A 1 74 ? -15.033 -6.964 6.763 1.00 98.12 74 THR A C 1
ATOM 554 O O . THR A 1 74 ? -15.670 -7.916 6.315 1.00 98.12 74 THR A O 1
ATOM 557 N N . ALA A 1 75 ? -14.606 -5.952 6.015 1.00 98.06 75 ALA A N 1
ATOM 558 C CA . ALA A 1 75 ? -14.667 -5.911 4.560 1.00 98.06 75 ALA A CA 1
ATOM 559 C C . ALA A 1 75 ? -13.276 -5.584 4.012 1.00 98.06 75 ALA A C 1
ATOM 561 O O . ALA A 1 75 ? -12.478 -4.923 4.681 1.00 98.06 75 ALA A O 1
ATOM 562 N N . VAL A 1 76 ? -12.986 -6.076 2.812 1.00 98.38 76 VAL A N 1
ATOM 563 C CA . VAL A 1 76 ? -11.702 -5.889 2.133 1.00 98.38 76 VAL A CA 1
ATOM 564 C C . VAL A 1 76 ? -11.979 -5.388 0.722 1.00 98.38 76 VAL A C 1
ATOM 566 O O . VAL A 1 76 ? -12.873 -5.905 0.056 1.00 98.38 76 VAL A O 1
ATOM 569 N N . LEU A 1 77 ? -11.203 -4.406 0.281 1.00 98.56 77 LEU A N 1
ATOM 570 C CA . LEU A 1 77 ? -11.133 -3.939 -1.098 1.00 98.56 77 LEU A CA 1
ATOM 571 C C . LEU 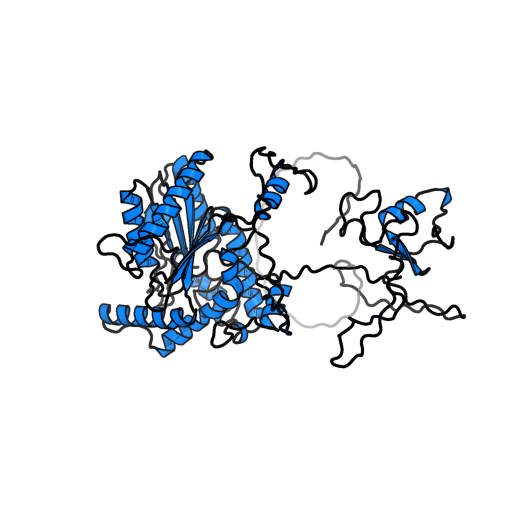A 1 77 ? -9.702 -4.133 -1.605 1.00 98.56 77 LEU A C 1
ATOM 573 O O . LEU A 1 77 ? -8.748 -3.831 -0.883 1.00 98.56 77 LEU A O 1
ATOM 577 N N . SER A 1 78 ? -9.550 -4.635 -2.830 1.00 98.19 78 SER A N 1
ATOM 578 C CA . SER A 1 78 ? -8.252 -4.653 -3.501 1.00 98.19 78 SER A CA 1
ATOM 579 C C . SER A 1 78 ? -7.984 -3.296 -4.137 1.00 98.19 78 SER A C 1
ATOM 581 O O . SER A 1 78 ? -8.858 -2.721 -4.781 1.00 98.19 78 SER A O 1
ATOM 583 N N . LEU A 1 79 ? -6.756 -2.802 -4.022 1.00 97.94 79 LEU A N 1
ATOM 584 C CA . LEU A 1 79 ? -6.297 -1.632 -4.762 1.00 97.94 79 LEU A CA 1
ATOM 585 C C . LEU A 1 79 ? -6.446 -1.845 -6.277 1.00 97.94 79 LEU A C 1
ATOM 587 O O . LEU A 1 79 ? -6.779 -0.914 -7.001 1.00 97.94 79 LEU A O 1
ATOM 591 N N . ASP A 1 80 ? -6.281 -3.083 -6.747 1.00 97.50 80 ASP A N 1
ATOM 592 C CA . ASP A 1 80 ? -6.446 -3.425 -8.158 1.00 97.50 80 ASP A CA 1
ATOM 593 C C . ASP A 1 80 ? -7.906 -3.258 -8.635 1.00 97.50 80 ASP A C 1
ATOM 595 O O . ASP A 1 80 ? -8.130 -3.060 -9.826 1.00 97.50 80 ASP A O 1
ATOM 599 N N . ASP A 1 81 ? -8.903 -3.300 -7.740 1.00 98.56 81 ASP A N 1
ATOM 600 C CA . ASP A 1 81 ? -10.310 -3.030 -8.089 1.00 98.56 81 ASP A CA 1
ATOM 601 C C . ASP A 1 81 ? -10.590 -1.533 -8.313 1.00 98.56 81 ASP A C 1
ATOM 603 O O . ASP A 1 81 ? -11.638 -1.159 -8.840 1.00 98.56 81 ASP A O 1
ATOM 607 N N . LEU A 1 82 ? -9.629 -0.677 -7.952 1.00 98.56 82 LEU A N 1
ATOM 608 C CA . LEU A 1 82 ? -9.654 0.771 -8.146 1.00 98.56 82 LEU A CA 1
ATOM 609 C C . LEU A 1 82 ? -8.862 1.209 -9.383 1.00 98.56 82 LEU A C 1
ATOM 611 O O . LEU A 1 82 ? -8.540 2.387 -9.513 1.00 98.56 82 LEU A O 1
ATOM 615 N N . TYR A 1 83 ? -8.512 0.306 -10.305 1.00 98.69 83 TYR A N 1
ATOM 616 C CA . TYR A 1 83 ? -7.940 0.740 -11.579 1.00 98.69 83 TYR A CA 1
ATOM 617 C C . TYR A 1 83 ? -8.903 1.660 -12.346 1.00 98.69 83 TYR A C 1
ATOM 619 O O . TYR A 1 83 ? -10.134 1.540 -12.277 1.00 98.69 83 TYR A O 1
ATOM 627 N N . LYS A 1 84 ? -8.308 2.568 -13.123 1.00 98.62 84 LYS A N 1
ATOM 628 C CA . LYS A 1 84 ? -9.004 3.300 -14.183 1.00 98.62 84 LYS A CA 1
ATOM 629 C C . LYS A 1 84 ? -9.654 2.320 -15.160 1.00 98.62 84 LYS A C 1
ATOM 631 O O . LYS A 1 84 ? -9.146 1.216 -15.363 1.00 98.62 84 LYS A O 1
ATOM 636 N N . THR A 1 85 ? -10.760 2.721 -15.776 1.00 98.44 85 THR A N 1
ATOM 637 C CA . THR A 1 85 ? -11.398 1.944 -16.851 1.00 98.44 85 THR A CA 1
ATOM 638 C C . THR A 1 85 ? -10.426 1.717 -18.015 1.00 98.44 85 THR A C 1
ATOM 640 O O . THR A 1 85 ? -9.427 2.429 -18.168 1.00 98.44 85 THR A O 1
ATOM 643 N N . ASN A 1 86 ? -10.705 0.747 -18.887 1.00 98.19 86 ASN A N 1
ATOM 644 C CA . ASN A 1 86 ? -9.861 0.471 -20.053 1.00 98.19 86 ASN A CA 1
ATOM 645 C C . ASN A 1 86 ? -9.696 1.714 -20.947 1.00 98.19 86 ASN A C 1
ATOM 647 O O . ASN A 1 86 ? -8.600 1.991 -21.439 1.00 98.19 86 ASN A O 1
ATOM 651 N N . ALA A 1 87 ? -10.772 2.486 -21.125 1.00 98.31 87 ALA A N 1
ATOM 652 C CA . ALA A 1 87 ? -10.765 3.714 -21.915 1.00 98.31 87 ALA A CA 1
ATOM 653 C C . ALA A 1 87 ? -9.814 4.772 -21.330 1.00 98.31 87 ALA A C 1
ATOM 655 O O . ALA A 1 87 ? -9.018 5.369 -22.062 1.00 98.31 87 ALA A O 1
ATOM 656 N N . GLU A 1 88 ? -9.851 4.961 -20.014 1.00 98.38 88 GLU A N 1
ATOM 657 C CA . GLU A 1 88 ? -8.991 5.900 -19.294 1.00 98.38 88 GLU A CA 1
ATOM 658 C C . GLU A 1 88 ? -7.533 5.433 -19.236 1.00 98.38 88 GLU A C 1
ATOM 660 O O . GLU A 1 88 ? -6.630 6.246 -19.418 1.00 98.38 88 GLU A O 1
ATOM 665 N N . LEU A 1 89 ? -7.275 4.131 -19.062 1.00 98.31 89 LEU A N 1
ATOM 666 C CA . LEU A 1 89 ? -5.922 3.566 -19.157 1.00 98.31 89 LEU A CA 1
ATOM 667 C C . LEU A 1 89 ? -5.322 3.800 -20.550 1.00 98.31 89 LEU A C 1
ATOM 669 O O . LEU A 1 89 ? -4.162 4.192 -20.674 1.00 98.31 89 LEU A O 1
ATOM 673 N N . LYS A 1 90 ? -6.120 3.634 -21.611 1.00 98.00 90 LYS A N 1
ATOM 674 C CA . LYS A 1 90 ? -5.701 3.953 -22.984 1.00 98.00 90 LYS A CA 1
ATOM 675 C C . LYS A 1 90 ? -5.468 5.448 -23.185 1.00 98.00 90 LYS A C 1
ATOM 677 O O . LYS A 1 90 ? -4.552 5.823 -23.911 1.00 98.00 90 LYS A O 1
ATOM 682 N N . ALA A 1 91 ? -6.274 6.307 -22.562 1.00 98.38 91 ALA A N 1
ATOM 683 C CA . ALA A 1 91 ? -6.054 7.750 -22.590 1.00 98.38 91 ALA A CA 1
ATOM 684 C C . ALA A 1 91 ? -4.753 8.140 -21.873 1.00 98.38 91 ALA A C 1
ATOM 686 O O . ALA A 1 91 ? -3.979 8.925 -22.415 1.00 98.38 91 ALA A O 1
ATOM 687 N N . LEU A 1 92 ? -4.467 7.533 -20.717 1.00 98.00 92 LEU A N 1
ATOM 688 C CA . LEU A 1 92 ? -3.221 7.727 -19.978 1.00 98.00 92 LEU A CA 1
ATOM 689 C C . LEU A 1 92 ? -2.003 7.287 -20.798 1.00 98.00 92 LEU A C 1
ATOM 691 O O . LEU A 1 92 ? -1.040 8.040 -20.906 1.00 98.00 92 LEU A O 1
ATOM 695 N N . SER A 1 93 ? -2.070 6.117 -21.438 1.00 97.56 93 SER A N 1
ATOM 696 C CA . SER A 1 93 ? -1.001 5.637 -22.319 1.00 97.56 93 SER A CA 1
ATOM 697 C C . SER A 1 93 ? -0.783 6.554 -23.529 1.00 97.56 93 SER A C 1
ATOM 699 O O . SER A 1 93 ? 0.359 6.782 -23.907 1.00 97.56 93 SER A O 1
ATOM 701 N N . ARG A 1 94 ? -1.845 7.131 -24.115 1.00 98.00 94 ARG A N 1
ATOM 702 C CA . ARG A 1 94 ? -1.712 8.135 -25.190 1.00 98.00 94 ARG A CA 1
ATOM 703 C C . ARG A 1 94 ? -1.125 9.459 -24.702 1.00 98.00 94 ARG A C 1
ATOM 705 O O . ARG A 1 94 ? -0.440 10.119 -25.472 1.00 98.00 94 ARG A O 1
ATOM 712 N N . LYS A 1 95 ? -1.409 9.852 -23.456 1.00 97.88 95 LYS A N 1
ATOM 713 C CA . LYS A 1 95 ? -0.835 11.050 -22.826 1.00 97.88 95 LYS A CA 1
ATOM 714 C C . LYS A 1 95 ? 0.670 10.894 -22.583 1.00 97.88 95 LYS A C 1
ATOM 716 O O . LYS A 1 95 ? 1.388 11.881 -22.656 1.00 97.88 95 LYS A O 1
ATOM 721 N N . HIS A 1 96 ? 1.127 9.667 -22.327 1.00 97.50 96 HIS A N 1
ATOM 722 C CA . HIS A 1 96 ? 2.516 9.341 -21.991 1.00 97.50 96 HIS A CA 1
ATOM 723 C C . HIS A 1 96 ? 3.057 8.189 -22.858 1.00 97.50 96 HIS A C 1
ATOM 725 O O . HIS A 1 96 ? 3.313 7.104 -22.330 1.00 97.50 96 HIS A O 1
ATOM 731 N N . PRO A 1 97 ? 3.219 8.382 -24.183 1.00 96.38 97 PRO A N 1
ATOM 732 C CA . PRO A 1 97 ? 3.587 7.300 -25.102 1.00 96.38 97 PRO A CA 1
ATOM 733 C C . PRO A 1 97 ? 4.977 6.709 -24.821 1.00 96.38 97 PRO A C 1
ATOM 735 O O . PRO A 1 97 ? 5.196 5.525 -25.075 1.00 96.38 97 PRO A O 1
ATOM 738 N N . ASP A 1 98 ? 5.886 7.510 -24.260 1.00 95.62 98 ASP A N 1
ATOM 739 C CA . ASP A 1 98 ? 7.274 7.116 -23.997 1.00 95.62 98 ASP A CA 1
ATOM 740 C C . ASP A 1 98 ? 7.465 6.465 -22.615 1.00 95.62 98 ASP A C 1
ATOM 742 O O . ASP A 1 98 ? 8.452 5.765 -22.382 1.00 95.62 98 ASP A O 1
ATOM 746 N N . ILE A 1 99 ? 6.490 6.608 -21.708 1.00 96.56 99 ILE A N 1
ATOM 747 C CA . ILE A 1 99 ? 6.563 6.043 -20.357 1.00 96.56 99 ILE A CA 1
ATOM 748 C C . ILE A 1 99 ? 6.023 4.611 -20.383 1.00 96.56 99 ILE A C 1
ATOM 750 O O . ILE A 1 99 ? 4.851 4.351 -20.098 1.00 96.56 99 ILE A O 1
ATOM 754 N N . ALA A 1 100 ? 6.897 3.642 -20.669 1.00 93.81 100 ALA A N 1
ATOM 755 C CA . ALA A 1 100 ? 6.536 2.221 -20.782 1.00 93.81 100 ALA A CA 1
ATOM 756 C C . ALA A 1 100 ? 5.789 1.659 -19.551 1.00 93.81 100 ALA A C 1
ATOM 758 O O . ALA A 1 100 ? 4.981 0.733 -19.664 1.00 93.81 100 ALA A O 1
ATOM 759 N N . LEU A 1 101 ? 6.027 2.224 -18.363 1.00 96.00 101 LEU A N 1
ATOM 760 C CA . LEU A 1 101 ? 5.341 1.843 -17.127 1.00 96.00 101 LEU A CA 1
ATOM 761 C C . LEU A 1 101 ? 3.839 2.191 -17.142 1.00 96.00 101 LEU A C 1
ATOM 763 O O . LEU A 1 101 ? 3.054 1.448 -16.549 1.00 96.00 101 LEU A O 1
ATOM 767 N N . LEU A 1 102 ? 3.439 3.237 -17.876 1.00 97.12 102 LEU A N 1
ATOM 768 C CA . LEU A 1 102 ? 2.058 3.719 -18.018 1.00 97.12 102 LEU A CA 1
ATOM 769 C C . LEU A 1 102 ? 1.333 3.176 -19.262 1.00 97.12 102 LEU A C 1
ATOM 771 O O . LEU A 1 102 ? 0.170 3.507 -19.486 1.00 97.12 102 LEU A O 1
ATOM 775 N N . ALA A 1 103 ? 1.963 2.285 -20.037 1.00 93.62 103 ALA A N 1
ATOM 776 C CA . ALA A 1 103 ? 1.336 1.617 -21.186 1.00 93.62 103 ALA A CA 1
ATOM 777 C C . ALA A 1 103 ? 0.188 0.653 -20.803 1.00 93.62 103 ALA A C 1
ATOM 779 O O . ALA A 1 103 ? -0.491 0.094 -21.660 1.00 93.62 103 ALA A O 1
ATOM 780 N N . GLY A 1 104 ? -0.034 0.429 -19.508 1.00 91.56 104 GLY A N 1
ATOM 781 C CA . GLY A 1 104 ? -1.144 -0.355 -18.982 1.00 91.56 104 GLY A CA 1
ATOM 782 C C . GLY A 1 104 ? -1.200 -0.278 -17.460 1.00 91.56 104 GLY A C 1
ATOM 783 O O . GLY A 1 104 ? -0.387 0.396 -16.832 1.00 91.56 104 GLY A O 1
ATOM 784 N N . ARG A 1 105 ? -2.140 -1.006 -16.852 1.00 94.94 105 ARG A N 1
ATOM 785 C CA . ARG A 1 105 ? -2.362 -1.000 -15.395 1.00 94.94 105 ARG A CA 1
ATOM 786 C C . ARG A 1 105 ? -1.130 -1.431 -14.578 1.00 94.94 105 ARG A C 1
ATOM 788 O O . ARG A 1 105 ? -0.331 -2.254 -15.047 1.00 94.94 105 ARG A O 1
ATOM 795 N N . GLY A 1 106 ? -1.029 -0.932 -13.343 1.00 94.69 106 GLY A N 1
ATOM 796 C CA . GLY A 1 106 ? -0.074 -1.393 -12.327 1.00 94.69 106 GLY A CA 1
ATOM 797 C C . GLY A 1 106 ? 0.532 -0.257 -11.492 1.00 94.69 106 GLY A C 1
ATOM 798 O O . GLY A 1 106 ? 0.220 -0.166 -10.303 1.00 94.69 106 GLY A O 1
ATOM 799 N N . PRO A 1 107 ? 1.407 0.577 -12.082 1.00 95.75 107 PRO A N 1
ATOM 800 C CA . PRO A 1 107 ? 2.115 1.650 -11.376 1.00 95.75 107 PRO A CA 1
ATOM 801 C C . PRO A 1 107 ? 1.214 2.820 -10.930 1.00 95.75 107 PRO A C 1
ATOM 803 O O . PRO A 1 107 ? 0.048 2.896 -11.342 1.00 95.75 107 PRO A O 1
ATOM 806 N N . PRO A 1 108 ? 1.733 3.754 -10.107 1.00 97.50 108 PRO A N 1
ATOM 807 C CA . PRO A 1 108 ? 1.048 5.010 -9.800 1.00 97.50 108 PRO A CA 1
ATOM 808 C C . PRO A 1 108 ? 0.544 5.729 -11.059 1.00 97.50 108 PRO A C 1
ATOM 810 O O . PRO A 1 108 ? 1.180 5.683 -12.108 1.00 97.50 108 PRO A O 1
ATOM 813 N N . GLY A 1 109 ? -0.634 6.346 -10.963 1.00 97.38 109 GLY A N 1
ATOM 814 C CA . GLY A 1 109 ? -1.327 6.999 -12.085 1.00 97.38 109 GLY A CA 1
ATOM 815 C C . GLY A 1 109 ? -2.348 6.107 -12.792 1.00 97.38 109 GLY A C 1
ATOM 816 O O . GLY A 1 109 ? -3.262 6.607 -13.443 1.00 97.38 109 GLY A O 1
ATOM 817 N N . THR A 1 110 ? -2.264 4.784 -12.615 1.00 98.38 110 THR A N 1
ATOM 818 C CA . THR A 1 110 ? -3.193 3.831 -13.253 1.00 98.38 110 THR A CA 1
ATOM 819 C C . THR A 1 110 ? -4.472 3.561 -12.451 1.00 98.38 110 THR A C 1
ATOM 821 O O . THR A 1 110 ? -5.373 2.888 -12.952 1.00 98.38 110 THR A O 1
ATOM 824 N N . HIS A 1 111 ? -4.578 4.101 -11.234 1.00 98.56 111 HIS A N 1
ATOM 825 C CA . HIS A 1 111 ? -5.761 3.989 -10.376 1.00 98.56 111 HIS A CA 1
ATOM 826 C C . HIS A 1 111 ? -6.680 5.209 -10.526 1.00 98.56 111 HIS A C 1
ATOM 828 O O . HIS A 1 111 ? -6.247 6.310 -10.875 1.00 98.56 111 HIS A O 1
ATOM 834 N N . ASP A 1 112 ? -7.967 4.992 -10.309 1.00 98.56 112 ASP A N 1
ATOM 835 C CA . ASP A 1 112 ? -9.008 6.008 -10.302 1.00 98.56 112 ASP A CA 1
ATOM 836 C C . ASP A 1 112 ? -9.132 6.591 -8.887 1.00 98.56 112 ASP A C 1
ATOM 838 O O . ASP A 1 112 ? -9.675 5.955 -7.982 1.00 98.56 112 ASP A O 1
ATOM 842 N N . ILE A 1 113 ? -8.543 7.775 -8.696 1.00 98.06 113 ILE A N 1
ATOM 843 C CA . ILE A 1 113 ? -8.478 8.454 -7.397 1.00 98.06 113 ILE A CA 1
ATOM 844 C C . ILE A 1 113 ? -9.866 8.946 -6.974 1.00 98.06 113 ILE A C 1
ATOM 846 O O . ILE A 1 113 ? -10.230 8.766 -5.818 1.00 98.06 113 ILE A O 1
ATOM 850 N N . GLU A 1 114 ? -10.669 9.467 -7.905 1.00 98.12 114 GLU A N 1
ATOM 851 C CA . GLU A 1 114 ? -12.024 9.958 -7.621 1.00 98.12 114 GLU A CA 1
ATOM 852 C C . GLU A 1 114 ? -12.948 8.812 -7.181 1.00 98.12 114 GLU A C 1
ATOM 854 O O . GLU A 1 114 ? -13.689 8.926 -6.197 1.00 98.12 114 GLU A O 1
ATOM 859 N N . LEU A 1 115 ? -12.856 7.653 -7.849 1.00 98.44 115 LEU A N 1
ATOM 860 C CA . LEU A 1 115 ? -13.556 6.449 -7.399 1.00 98.44 115 LEU A CA 1
ATOM 861 C C . LEU A 1 115 ? -13.072 5.999 -6.015 1.00 98.44 115 LEU A C 1
ATOM 863 O O . LEU A 1 115 ? -13.894 5.631 -5.173 1.00 98.44 115 LEU A O 1
ATOM 867 N N . ALA A 1 116 ? -11.755 5.990 -5.785 1.00 98.25 116 ALA A N 1
ATOM 868 C CA . ALA A 1 116 ? -11.182 5.592 -4.503 1.00 98.25 116 ALA A CA 1
ATOM 869 C C . ALA A 1 116 ? -11.698 6.486 -3.370 1.00 98.25 116 ALA A C 1
ATOM 871 O O . ALA A 1 116 ? -12.222 5.967 -2.385 1.00 98.25 116 ALA A O 1
ATOM 872 N N . GLU A 1 117 ? -11.623 7.805 -3.533 1.00 97.69 117 GLU A N 1
ATOM 873 C CA . GLU A 1 117 ? -12.151 8.785 -2.586 1.00 97.69 117 GLU A CA 1
ATOM 874 C C . GLU A 1 117 ? -13.641 8.524 -2.315 1.00 97.69 117 GLU A C 1
ATOM 876 O O . GLU A 1 117 ? -14.037 8.264 -1.175 1.00 97.69 117 GLU A O 1
ATOM 881 N N . THR A 1 118 ? -14.459 8.464 -3.369 1.00 98.06 118 THR A N 1
ATOM 882 C CA . THR A 1 118 ? -15.909 8.245 -3.259 1.00 98.06 118 THR A CA 1
ATOM 883 C C . THR A 1 118 ? -16.243 6.985 -2.458 1.00 98.06 118 THR A C 1
ATOM 885 O O . THR A 1 118 ? -17.044 7.022 -1.516 1.00 98.06 118 THR A O 1
ATOM 888 N N . VAL A 1 119 ? -15.614 5.855 -2.796 1.00 98.38 119 VAL A N 1
ATOM 889 C CA . VAL A 1 119 ? -15.859 4.572 -2.126 1.00 98.38 119 VAL A CA 1
ATOM 890 C C . VAL A 1 119 ? -15.387 4.621 -0.676 1.00 98.38 119 VAL A C 1
ATOM 892 O O . VAL A 1 119 ? -16.131 4.224 0.222 1.00 98.38 119 VAL A O 1
ATOM 895 N N . LEU A 1 120 ? -14.181 5.124 -0.409 1.00 98.44 120 LEU A N 1
ATOM 896 C CA . LEU A 1 120 ? -13.612 5.133 0.938 1.00 98.44 120 LEU A CA 1
ATOM 897 C C . LEU A 1 120 ? -14.386 6.068 1.880 1.00 98.44 120 LEU A C 1
ATOM 899 O O . LEU A 1 120 ? -14.655 5.686 3.021 1.00 98.44 120 LEU A O 1
ATOM 903 N N . HIS A 1 121 ? -14.836 7.234 1.411 1.00 97.81 121 HIS A N 1
ATOM 904 C CA . HIS A 1 121 ? -15.689 8.134 2.195 1.00 97.81 121 HIS A CA 1
ATOM 905 C C . HIS A 1 121 ? -17.095 7.557 2.439 1.00 97.81 121 HIS A C 1
ATOM 907 O O . HIS A 1 121 ? -17.652 7.699 3.539 1.00 97.81 121 HIS A O 1
ATOM 913 N N . ALA A 1 122 ? -17.663 6.833 1.468 1.00 98.00 122 ALA A N 1
ATOM 914 C CA . ALA A 1 122 ? -18.906 6.091 1.673 1.00 98.00 122 ALA A CA 1
ATOM 915 C C . ALA A 1 122 ? -18.736 5.013 2.760 1.00 98.00 122 ALA A C 1
ATOM 917 O O . ALA A 1 122 ? -19.541 4.936 3.691 1.00 98.00 122 ALA A O 1
ATOM 918 N N . VAL A 1 123 ? -17.640 4.248 2.722 1.00 98.31 123 VAL A N 1
ATOM 919 C CA . VAL A 1 123 ? -17.309 3.271 3.771 1.00 98.31 123 VAL A CA 1
ATOM 920 C C . VAL A 1 123 ? -17.086 3.944 5.125 1.00 98.31 123 VAL A C 1
ATOM 922 O O . VAL A 1 123 ? -17.576 3.454 6.141 1.00 98.31 123 VAL A O 1
ATOM 925 N N . ALA A 1 124 ? -16.401 5.087 5.175 1.00 97.69 124 ALA A N 1
ATOM 926 C CA . ALA A 1 124 ? -16.127 5.790 6.428 1.00 97.69 124 ALA A CA 1
ATOM 927 C C . ALA A 1 124 ? -17.412 6.226 7.148 1.00 97.69 124 ALA A C 1
ATOM 929 O O . ALA A 1 124 ? -17.463 6.238 8.381 1.00 97.69 124 ALA A O 1
ATOM 930 N N . SER A 1 125 ? -18.467 6.516 6.383 1.00 97.12 125 SER A N 1
ATOM 931 C CA . SER A 1 125 ? -19.781 6.916 6.895 1.00 97.12 125 SER A CA 1
ATOM 932 C C . SER A 1 125 ? -20.799 5.769 7.010 1.00 97.12 125 SER A C 1
ATOM 934 O O . SER A 1 125 ? -21.908 5.996 7.506 1.00 97.12 125 SER A O 1
ATOM 936 N N . ILE A 1 126 ? -20.433 4.528 6.654 1.00 97.44 126 ILE A N 1
ATOM 937 C CA . ILE A 1 126 ? -21.361 3.383 6.553 1.00 97.44 126 ILE A CA 1
ATOM 938 C C . ILE A 1 126 ? -22.109 3.082 7.861 1.00 97.44 126 ILE A C 1
ATOM 940 O O . ILE A 1 126 ? -23.291 2.741 7.849 1.00 97.44 126 ILE A O 1
ATOM 944 N N . ASN A 1 127 ? -21.453 3.263 9.011 1.00 96.50 127 ASN A N 1
ATOM 945 C CA . ASN A 1 127 ? -22.043 2.995 10.327 1.00 96.50 127 ASN A CA 1
ATOM 946 C C . ASN A 1 127 ? -23.058 4.063 10.743 1.00 96.50 127 ASN A C 1
ATOM 948 O O . ASN A 1 127 ? -24.027 3.754 11.438 1.00 96.50 127 ASN A O 1
ATOM 952 N N . ALA A 1 128 ? -22.832 5.308 10.319 1.00 95.50 128 ALA A N 1
ATOM 953 C CA . ALA A 1 128 ? -23.711 6.432 10.614 1.00 95.50 128 ALA A CA 1
ATOM 954 C C . ALA A 1 128 ? -24.937 6.428 9.694 1.00 95.50 128 ALA A C 1
ATOM 956 O O . ALA A 1 128 ? -26.062 6.564 10.172 1.00 95.50 128 ALA A O 1
ATOM 957 N N . LYS A 1 129 ? -24.720 6.220 8.390 1.00 92.44 129 LYS A N 1
ATOM 958 C CA . LYS A 1 129 ? -25.783 6.251 7.377 1.00 92.44 129 LYS A CA 1
ATOM 959 C C . LYS A 1 129 ? -26.601 4.962 7.311 1.00 92.44 129 LYS A C 1
ATOM 961 O O . LYS A 1 129 ? -27.773 5.010 6.960 1.00 92.44 129 LYS A O 1
ATOM 966 N N . LYS A 1 130 ? -26.009 3.818 7.685 1.00 85.38 130 LYS A N 1
ATOM 967 C CA . LYS A 1 130 ? -26.611 2.473 7.557 1.00 85.38 130 LYS A CA 1
ATOM 968 C C . LYS A 1 130 ? -27.017 2.134 6.117 1.00 85.38 130 LYS A C 1
ATOM 970 O O . LYS A 1 130 ? -27.956 1.374 5.891 1.00 85.38 130 LYS A O 1
ATOM 975 N N . GLU A 1 131 ? -26.299 2.700 5.156 1.00 87.06 131 GLU A N 1
ATOM 976 C CA . GLU A 1 131 ? -26.495 2.469 3.729 1.00 87.06 131 GLU A CA 1
ATOM 977 C C . GLU A 1 131 ? -25.682 1.260 3.251 1.00 87.06 131 GLU A C 1
ATOM 979 O O . GLU A 1 131 ? -24.732 0.817 3.906 1.00 87.06 131 GLU A O 1
ATOM 984 N N . THR A 1 132 ? -26.078 0.718 2.099 1.00 96.00 132 THR A N 1
ATOM 985 C CA . THR A 1 132 ? -25.273 -0.276 1.384 1.00 96.00 132 THR A CA 1
ATOM 986 C C . THR A 1 132 ? -24.236 0.458 0.548 1.00 96.00 132 THR A C 1
ATOM 988 O O . THR A 1 132 ? -24.592 1.326 -0.244 1.00 96.00 132 THR A O 1
ATOM 991 N N . VAL A 1 133 ? -22.965 0.098 0.704 1.00 98.19 133 VAL A N 1
ATOM 992 C CA . VAL A 1 133 ? -21.877 0.601 -0.142 1.00 98.19 133 VAL A CA 1
ATOM 993 C C . VAL A 1 133 ? -21.510 -0.487 -1.141 1.00 98.19 133 VAL A C 1
ATOM 995 O O . VAL A 1 133 ? -21.370 -1.651 -0.772 1.00 98.19 133 VAL A O 1
ATOM 998 N N . HIS A 1 134 ? -21.368 -0.117 -2.409 1.00 98.19 134 HIS A N 1
ATOM 999 C CA . HIS A 1 134 ? -21.004 -1.033 -3.484 1.00 98.19 134 HIS A CA 1
ATOM 1000 C C . HIS A 1 134 ? -19.518 -0.887 -3.798 1.00 98.19 134 HIS A C 1
ATOM 1002 O O . HIS A 1 134 ? -19.087 0.141 -4.312 1.00 98.19 134 HIS A O 1
ATOM 1008 N N . LEU A 1 135 ? -18.733 -1.914 -3.474 1.00 98.62 135 LEU A N 1
ATOM 1009 C CA . LEU A 1 135 ? -17.312 -1.944 -3.797 1.00 98.62 135 LEU A CA 1
ATOM 1010 C C . LEU A 1 135 ? -17.120 -2.310 -5.278 1.00 98.62 135 LEU A C 1
ATOM 1012 O O . LEU A 1 135 ? -17.785 -3.241 -5.753 1.00 98.62 135 LEU A O 1
ATOM 1016 N N . PRO A 1 136 ? -16.240 -1.606 -6.009 1.00 98.56 136 PRO A N 1
ATOM 1017 C CA . PRO A 1 136 ? -15.983 -1.886 -7.415 1.00 98.56 136 PRO A CA 1
ATOM 1018 C C . PRO A 1 136 ? -15.281 -3.236 -7.587 1.00 98.56 136 PRO A C 1
ATOM 1020 O O . PRO A 1 136 ? -14.701 -3.780 -6.649 1.00 98.56 136 PRO A O 1
ATOM 1023 N N . ILE A 1 137 ? -15.343 -3.768 -8.806 1.00 98.56 137 ILE A N 1
ATOM 1024 C CA . ILE A 1 137 ? -14.578 -4.940 -9.228 1.00 98.56 137 ILE A CA 1
ATOM 1025 C C . ILE A 1 137 ? -13.862 -4.574 -10.523 1.00 98.56 137 ILE A C 1
ATOM 1027 O O . ILE A 1 137 ? -14.499 -4.096 -11.465 1.00 98.56 137 ILE A O 1
ATOM 1031 N N . PHE A 1 138 ? -12.565 -4.851 -10.610 1.00 98.19 138 PHE A N 1
ATOM 1032 C CA . PHE A 1 138 ? -11.828 -4.754 -11.866 1.00 98.19 138 PHE A CA 1
ATOM 1033 C C . PHE A 1 138 ? -11.585 -6.146 -12.452 1.00 98.19 138 PHE A C 1
ATOM 1035 O O . PHE A 1 138 ? -10.836 -6.966 -11.912 1.00 98.19 138 PHE A O 1
ATOM 1042 N N . ASP A 1 139 ? -12.200 -6.429 -13.600 1.00 96.06 139 ASP A N 1
ATOM 1043 C CA . ASP A 1 139 ? -12.056 -7.714 -14.271 1.00 96.06 139 ASP A CA 1
ATOM 1044 C C . ASP A 1 139 ? -10.875 -7.672 -15.246 1.00 96.06 139 ASP A C 1
ATOM 1046 O O . ASP A 1 139 ? -10.957 -7.181 -16.373 1.00 96.06 139 ASP A O 1
ATOM 1050 N N . LYS A 1 140 ? -9.755 -8.252 -14.807 1.00 92.94 140 LYS A N 1
ATOM 1051 C CA . LYS A 1 140 ? -8.501 -8.343 -15.572 1.00 92.94 140 LYS A CA 1
ATOM 1052 C C . LYS A 1 140 ? -8.610 -9.189 -16.847 1.00 92.94 140 LYS A C 1
ATOM 1054 O O . LYS A 1 140 ? -7.662 -9.185 -17.626 1.00 92.94 140 LYS A O 1
ATOM 1059 N N . SER A 1 141 ? -9.691 -9.951 -17.039 1.00 90.50 141 SER A N 1
ATOM 1060 C CA . SER A 1 141 ? -9.892 -10.804 -18.218 1.00 90.50 141 SER A CA 1
ATOM 1061 C C . SER A 1 141 ? -10.560 -10.081 -19.391 1.00 90.50 141 SER A C 1
ATOM 1063 O O . SER A 1 141 ? -10.416 -10.520 -20.536 1.00 90.50 141 SER A O 1
ATOM 1065 N N . LEU A 1 142 ? -11.244 -8.962 -19.129 1.00 91.56 142 LEU A N 1
ATOM 1066 C CA . LEU A 1 142 ? -11.872 -8.137 -20.160 1.00 91.56 142 LEU A CA 1
ATOM 1067 C C . LEU A 1 142 ? -10.826 -7.504 -21.088 1.00 91.56 142 LEU A C 1
ATOM 1069 O O . LEU A 1 142 ? -9.627 -7.500 -20.799 1.00 91.56 142 LEU A O 1
ATOM 1073 N N . CYS A 1 143 ? -11.283 -6.997 -22.237 1.00 93.44 143 CYS A N 1
ATOM 1074 C CA . CYS A 1 143 ? -10.435 -6.318 -23.225 1.00 93.44 143 CYS A CA 1
ATOM 1075 C C . CYS A 1 143 ? -9.175 -7.131 -23.590 1.00 93.44 143 CYS A C 1
ATOM 1077 O O . CYS A 1 143 ? -8.062 -6.620 -23.562 1.00 93.44 143 CYS A O 1
ATOM 1079 N N . ALA A 1 144 ? -9.347 -8.429 -23.873 1.00 89.69 144 ALA A N 1
ATOM 1080 C CA . ALA A 1 144 ? -8.262 -9.361 -24.204 1.00 89.69 144 ALA A CA 1
ATOM 1081 C C . ALA A 1 144 ? -7.134 -9.446 -23.148 1.00 89.69 144 ALA A C 1
ATOM 1083 O O . ALA A 1 144 ? -5.982 -9.717 -23.481 1.00 89.69 144 ALA A O 1
ATOM 1084 N N . GLY A 1 145 ? -7.460 -9.252 -21.865 1.00 87.12 145 GLY A N 1
ATOM 1085 C CA . GLY A 1 145 ? -6.500 -9.320 -20.758 1.00 87.12 145 GLY A CA 1
ATOM 1086 C C . GLY A 1 145 ? -5.895 -7.971 -20.349 1.00 87.12 145 GLY A C 1
ATOM 1087 O O . GLY A 1 145 ? -5.153 -7.900 -19.359 1.00 87.12 145 GLY A O 1
ATOM 1088 N N . GLU A 1 146 ? -6.220 -6.889 -21.065 1.00 90.12 146 GLU A N 1
ATOM 1089 C CA . GLU A 1 146 ? -5.921 -5.516 -20.631 1.00 90.12 146 GLU A CA 1
ATOM 1090 C C . GLU A 1 146 ? -6.726 -5.145 -19.375 1.00 90.12 146 GLU A C 1
ATOM 1092 O O . GLU A 1 146 ? -6.223 -4.424 -18.507 1.00 90.12 146 GLU A O 1
ATOM 1097 N N . GLY A 1 147 ? -7.915 -5.738 -19.236 1.00 95.88 147 GLY A N 1
ATOM 1098 C CA . GLY A 1 147 ? -8.845 -5.551 -18.133 1.00 95.88 147 GLY A CA 1
ATOM 1099 C C . GLY A 1 147 ? -9.716 -4.306 -18.271 1.00 95.88 147 GLY A C 1
ATOM 1100 O O . GLY A 1 147 ? -9.363 -3.370 -18.993 1.00 95.88 147 GLY A O 1
ATOM 1101 N N . ASP A 1 148 ? -10.850 -4.321 -17.572 1.00 98.19 148 ASP A N 1
ATOM 1102 C CA . ASP A 1 148 ? -11.764 -3.184 -17.448 1.00 98.19 148 ASP A CA 1
ATOM 1103 C C . ASP A 1 148 ? -12.567 -3.253 -16.137 1.00 98.19 148 ASP A C 1
ATOM 1105 O O . ASP A 1 148 ? -12.625 -4.295 -15.473 1.00 98.19 148 ASP A O 1
ATOM 1109 N N . ARG A 1 149 ? -13.208 -2.142 -15.767 1.00 98.31 149 ARG A N 1
ATOM 1110 C CA . ARG A 1 149 ? -14.128 -2.082 -14.631 1.00 98.31 149 ARG A CA 1
ATOM 1111 C C . ARG A 1 149 ? -15.364 -2.931 -14.926 1.00 98.31 149 ARG A C 1
ATOM 1113 O O . ARG A 1 149 ? -15.990 -2.801 -15.973 1.00 98.31 149 ARG A O 1
ATOM 1120 N N . SER A 1 150 ? -15.716 -3.809 -13.994 1.00 97.56 150 SER A N 1
ATOM 1121 C CA . SER A 1 150 ? -16.925 -4.621 -14.090 1.00 97.56 150 SER A CA 1
ATOM 1122 C C . SER A 1 150 ? -18.160 -3.796 -13.732 1.00 97.56 150 SER A C 1
ATOM 1124 O O . SER A 1 150 ? -18.123 -2.977 -12.818 1.00 97.56 150 SER A O 1
ATOM 1126 N N . GLU A 1 151 ? -19.291 -4.083 -14.378 1.00 95.69 151 GLU A N 1
ATOM 1127 C CA . GLU A 1 151 ? -20.608 -3.602 -13.931 1.00 95.69 151 GLU A CA 1
ATOM 1128 C C . GLU A 1 151 ? -21.035 -4.246 -12.600 1.00 95.69 151 GLU A C 1
ATOM 1130 O O . GLU A 1 151 ? -21.896 -3.732 -11.884 1.00 95.69 151 GLU A O 1
ATOM 1135 N N . LYS A 1 152 ? -20.447 -5.401 -12.258 1.00 97.75 152 LYS A N 1
ATOM 1136 C CA . LYS A 1 152 ? -20.696 -6.072 -10.982 1.00 97.75 152 LYS A CA 1
ATOM 1137 C C . LYS A 1 152 ? -19.950 -5.361 -9.863 1.00 97.75 152 LYS A C 1
ATOM 1139 O O . LYS A 1 152 ? -18.811 -4.936 -10.020 1.00 97.75 152 LYS A O 1
ATOM 1144 N N . THR A 1 153 ? -20.580 -5.334 -8.698 1.00 98.19 153 THR A N 1
ATOM 1145 C CA . THR A 1 153 ? -20.023 -4.767 -7.470 1.00 98.19 153 THR A CA 1
ATOM 1146 C C . THR A 1 153 ? -20.208 -5.734 -6.308 1.00 98.19 153 THR A C 1
ATOM 1148 O O . THR A 1 153 ? -21.042 -6.645 -6.369 1.00 98.19 153 THR A O 1
ATOM 1151 N N . VAL A 1 154 ? -19.440 -5.542 -5.236 1.00 97.75 154 VAL A N 1
ATOM 1152 C CA . VAL A 1 154 ? -19.618 -6.272 -3.976 1.00 97.75 154 VAL A CA 1
ATOM 1153 C C . VAL A 1 154 ? -20.368 -5.375 -2.987 1.00 97.75 154 VAL A C 1
ATOM 1155 O O . VAL A 1 154 ? -19.793 -4.394 -2.513 1.00 97.75 154 VAL A O 1
ATOM 1158 N N . PRO A 1 155 ? -21.640 -5.667 -2.658 1.00 97.94 155 PRO A N 1
ATOM 1159 C CA . PRO A 1 155 ? -22.374 -4.884 -1.675 1.00 97.94 155 PRO A CA 1
ATOM 1160 C C . PRO A 1 155 ? -21.877 -5.195 -0.260 1.00 97.94 155 PRO A C 1
ATOM 1162 O O . PRO A 1 155 ? -21.775 -6.359 0.135 1.00 97.94 155 PRO A O 1
ATOM 1165 N N . ILE A 1 156 ? -21.629 -4.153 0.529 1.00 97.38 156 ILE A N 1
ATOM 1166 C CA . ILE A 1 156 ? -21.342 -4.248 1.961 1.00 97.38 156 ILE A CA 1
ATOM 1167 C C . ILE A 1 156 ? -22.337 -3.399 2.753 1.00 97.38 156 ILE A C 1
ATOM 1169 O O . ILE A 1 156 ? -22.757 -2.332 2.309 1.00 97.38 156 ILE A O 1
ATOM 1173 N N . VAL A 1 157 ? -22.728 -3.884 3.932 1.00 94.69 157 VAL A N 1
ATOM 1174 C CA . VAL A 1 157 ? -23.768 -3.264 4.766 1.00 94.69 157 VAL A CA 1
ATOM 1175 C C . VAL A 1 157 ? -23.232 -3.032 6.173 1.00 94.69 157 VAL A C 1
ATOM 1177 O O . VAL A 1 157 ? -22.618 -3.920 6.768 1.00 94.69 157 VAL A O 1
ATOM 1180 N N . GLY A 1 158 ? -23.483 -1.837 6.711 1.00 91.56 158 GLY A N 1
ATOM 1181 C CA . GLY A 1 158 ? -23.117 -1.482 8.079 1.00 91.56 158 GLY A CA 1
ATOM 1182 C C . GLY A 1 158 ? -23.944 -2.213 9.160 1.00 91.56 158 GLY A C 1
ATOM 1183 O O . GLY A 1 158 ? -25.024 -2.740 8.891 1.00 91.56 158 GLY A O 1
ATOM 1184 N N . PRO A 1 159 ? -23.487 -2.224 10.425 1.00 94.88 159 PRO A N 1
ATOM 1185 C CA . PRO A 1 159 ? -22.228 -1.648 10.872 1.00 94.88 159 PRO A CA 1
ATOM 1186 C C . PRO A 1 159 ? -21.030 -2.523 10.482 1.00 94.88 159 PRO A C 1
ATOM 1188 O O . PRO A 1 159 ? -21.136 -3.748 10.470 1.00 94.88 159 PRO A O 1
ATOM 1191 N N . LEU A 1 160 ? -19.901 -1.881 10.206 1.00 96.81 160 LEU A N 1
ATOM 1192 C CA . LEU A 1 160 ? -18.610 -2.470 9.894 1.00 96.81 160 LEU A CA 1
ATOM 1193 C C . LEU A 1 160 ? -17.582 -2.036 10.947 1.00 96.81 160 LEU A C 1
ATOM 1195 O O . LEU A 1 160 ? -17.534 -0.868 11.334 1.00 96.81 160 LEU A O 1
ATOM 1199 N N . ASP A 1 161 ? -16.755 -2.970 11.407 1.00 98.12 161 ASP A N 1
ATOM 1200 C CA . ASP A 1 161 ? -15.742 -2.711 12.435 1.00 98.12 161 ASP A CA 1
ATOM 1201 C C . ASP A 1 161 ? -14.376 -2.421 11.825 1.00 98.12 161 ASP A C 1
ATOM 1203 O O . ASP A 1 161 ? -13.641 -1.569 12.321 1.00 98.12 161 ASP A O 1
ATOM 1207 N N . VAL A 1 162 ? -14.051 -3.127 10.742 1.00 98.62 162 VAL A N 1
ATOM 1208 C CA . VAL A 1 162 ? -12.761 -3.060 10.059 1.00 98.62 162 VAL A CA 1
ATOM 1209 C C . VAL A 1 162 ? -12.996 -2.964 8.559 1.00 98.62 162 VAL A C 1
ATOM 1211 O O . VAL A 1 162 ? -13.719 -3.774 7.980 1.00 98.62 162 VAL A O 1
ATOM 1214 N N . PHE A 1 163 ? -12.342 -2.004 7.921 1.00 98.75 163 PHE A N 1
ATOM 1215 C CA . PHE A 1 163 ? -12.216 -1.954 6.474 1.00 98.75 163 PHE A CA 1
ATOM 1216 C C . PHE A 1 163 ? -10.745 -2.059 6.095 1.00 98.75 163 PHE A C 1
ATOM 1218 O O . PHE A 1 163 ? -9.912 -1.329 6.633 1.00 98.75 163 PHE A O 1
ATOM 1225 N N . VAL A 1 164 ? -10.422 -2.969 5.181 1.00 98.81 164 VAL A N 1
ATOM 1226 C CA . VAL A 1 164 ? -9.053 -3.177 4.709 1.00 98.81 164 VAL A CA 1
ATOM 1227 C C . VAL A 1 164 ? -8.950 -2.767 3.248 1.00 98.81 164 VAL A C 1
ATOM 1229 O O . VAL A 1 164 ? -9.691 -3.287 2.420 1.00 98.81 164 VAL A O 1
ATOM 1232 N N . LEU A 1 165 ? -7.997 -1.896 2.924 1.00 98.69 165 LEU A N 1
ATOM 1233 C CA . LEU A 1 165 ? -7.537 -1.709 1.548 1.00 98.69 165 LEU A CA 1
ATOM 1234 C C . LEU A 1 165 ? -6.209 -2.448 1.392 1.00 98.69 165 LEU A C 1
ATOM 1236 O O . LEU A 1 165 ? -5.221 -2.102 2.046 1.00 98.69 165 LEU A O 1
ATOM 1240 N N . GLU A 1 166 ? -6.190 -3.492 0.570 1.00 98.19 166 GLU A N 1
ATOM 1241 C CA . GLU A 1 166 ? -4.981 -4.273 0.307 1.00 98.19 166 GLU A CA 1
ATOM 1242 C C . GLU A 1 166 ? -4.376 -3.913 -1.048 1.00 98.19 166 GLU A C 1
ATOM 1244 O O . GLU A 1 166 ? -5.097 -3.715 -2.018 1.00 98.19 166 GLU A O 1
ATOM 1249 N N . GLY A 1 167 ? -3.052 -3.820 -1.137 1.00 97.31 167 GLY A N 1
ATOM 1250 C CA . GLY A 1 167 ? -2.391 -3.465 -2.386 1.00 97.31 167 GLY A CA 1
ATOM 1251 C C . GLY A 1 167 ? -0.896 -3.735 -2.367 1.00 97.31 167 GLY A C 1
ATOM 1252 O O . GLY A 1 167 ? -0.261 -3.846 -1.318 1.00 97.31 167 GLY A O 1
ATOM 1253 N N . TRP A 1 168 ? -0.295 -3.853 -3.549 1.00 97.25 168 TRP A N 1
ATOM 1254 C CA . TRP A 1 168 ? 1.152 -4.063 -3.648 1.00 97.25 168 TRP A CA 1
ATOM 1255 C C . TRP A 1 168 ? 1.965 -2.824 -3.248 1.00 97.25 168 TRP A C 1
ATOM 1257 O O . TRP A 1 168 ? 3.071 -2.975 -2.724 1.00 97.25 168 TRP A O 1
ATOM 1267 N N . SER A 1 169 ? 1.387 -1.640 -3.458 1.00 96.94 169 SER A N 1
ATOM 1268 C CA . SER A 1 169 ? 1.969 -0.320 -3.202 1.00 96.94 169 SER A CA 1
ATOM 1269 C C . SER A 1 169 ? 1.224 0.473 -2.123 1.00 96.94 169 SER A C 1
ATOM 1271 O O . SER A 1 169 ? 1.446 1.672 -1.995 1.00 96.94 169 SER A O 1
ATOM 1273 N N . MET A 1 170 ? 0.311 -0.150 -1.364 1.00 97.38 170 MET A N 1
ATOM 1274 C CA . MET A 1 170 ? -0.415 0.558 -0.304 1.00 97.38 170 MET A CA 1
ATOM 1275 C C . MET A 1 170 ? 0.578 1.106 0.731 1.00 97.38 170 MET A C 1
ATOM 1277 O O . MET A 1 170 ? 1.401 0.358 1.249 1.00 97.38 170 MET A O 1
ATOM 1281 N N . GLY A 1 171 ? 0.510 2.401 1.030 1.00 96.88 171 GLY A N 1
ATOM 1282 C CA . GLY A 1 171 ? 1.440 3.071 1.942 1.00 96.88 171 GLY A CA 1
ATOM 1283 C C . GLY A 1 171 ? 2.796 3.437 1.335 1.00 96.88 171 GLY A C 1
ATOM 1284 O O . GLY A 1 171 ? 3.663 3.894 2.067 1.00 96.88 171 GLY A O 1
ATOM 1285 N N . PHE A 1 172 ? 3.004 3.261 0.028 1.00 97.69 172 PHE A N 1
ATOM 1286 C CA . PHE A 1 172 ? 4.157 3.856 -0.653 1.00 97.69 172 PHE A CA 1
ATOM 1287 C C . PHE A 1 172 ? 4.014 5.375 -0.664 1.00 97.69 172 PHE A C 1
ATOM 1289 O O . PHE A 1 172 ? 2.925 5.876 -0.948 1.00 97.69 172 PHE A O 1
ATOM 1296 N N . THR A 1 173 ? 5.101 6.094 -0.403 1.00 95.38 173 THR A N 1
ATOM 1297 C CA . THR A 1 173 ? 5.091 7.559 -0.275 1.00 95.38 173 THR A CA 1
ATOM 1298 C C . THR A 1 173 ? 5.991 8.169 -1.347 1.00 95.38 173 THR A C 1
ATOM 1300 O O . THR A 1 173 ? 7.066 7.616 -1.605 1.00 95.38 173 THR A O 1
ATOM 1303 N N . PRO A 1 174 ? 5.573 9.269 -1.996 1.00 96.50 174 PRO A N 1
ATOM 1304 C CA . PRO A 1 174 ? 6.420 9.970 -2.953 1.00 96.50 174 PRO A CA 1
ATOM 1305 C C . PRO A 1 174 ? 7.686 10.509 -2.282 1.00 96.50 174 PRO A C 1
ATOM 1307 O O . PRO A 1 174 ? 7.724 10.795 -1.086 1.00 96.50 174 PRO A O 1
ATOM 1310 N N . LEU A 1 175 ? 8.732 10.663 -3.082 1.00 94.94 175 LEU A N 1
ATOM 1311 C CA . LEU A 1 175 ? 9.977 11.310 -2.688 1.00 94.94 175 LEU A CA 1
ATOM 1312 C C . LEU A 1 175 ? 9.960 12.781 -3.109 1.00 94.94 175 LEU A C 1
ATOM 1314 O O . LEU A 1 175 ? 9.320 13.138 -4.098 1.00 94.94 175 LEU A O 1
ATOM 1318 N N . SER A 1 176 ? 10.718 13.633 -2.416 1.00 94.38 176 SER A N 1
ATOM 1319 C CA . SER A 1 176 ? 11.042 14.954 -2.963 1.00 94.38 176 SER A CA 1
ATOM 1320 C C . SER A 1 176 ? 11.863 14.804 -4.250 1.00 94.38 176 SER A C 1
ATOM 1322 O O . SER A 1 176 ? 12.553 13.797 -4.436 1.00 94.38 176 SER A O 1
ATOM 1324 N N . SER A 1 177 ? 11.820 15.810 -5.130 1.00 91.06 177 SER A N 1
ATOM 1325 C CA . SER A 1 177 ? 12.622 15.832 -6.365 1.00 91.06 177 SER A CA 1
ATOM 1326 C C . SER A 1 177 ? 14.103 15.589 -6.073 1.00 91.06 177 SER A C 1
ATOM 1328 O O . SER A 1 177 ? 14.695 14.676 -6.643 1.00 91.06 177 SER A O 1
ATOM 1330 N N . TYR A 1 178 ? 14.649 16.310 -5.089 1.00 92.50 178 TYR A N 1
ATOM 1331 C CA . TYR A 1 178 ? 16.024 16.148 -4.619 1.00 92.50 178 TYR A CA 1
ATOM 1332 C C . TYR A 1 178 ? 16.329 14.709 -4.184 1.00 92.50 178 TYR A C 1
ATOM 1334 O O . TYR A 1 178 ? 17.337 14.136 -4.589 1.00 92.50 178 TYR A O 1
ATOM 1342 N N . LYS A 1 179 ? 15.454 14.086 -3.382 1.00 91.62 179 LYS A N 1
ATOM 1343 C CA . LYS A 1 179 ? 15.705 12.728 -2.883 1.00 91.62 179 LYS A CA 1
ATOM 1344 C C . LYS A 1 179 ? 15.637 11.686 -3.998 1.00 91.62 179 LYS A C 1
ATOM 1346 O O . LYS A 1 179 ? 16.408 10.727 -3.994 1.00 91.62 179 LYS A O 1
ATOM 1351 N N . LEU A 1 180 ? 14.723 11.866 -4.949 1.00 93.19 180 LEU A N 1
ATOM 1352 C CA . LEU A 1 180 ? 14.603 10.993 -6.112 1.00 93.19 180 LEU A CA 1
ATOM 1353 C C . LEU A 1 180 ? 15.835 11.130 -7.021 1.00 93.19 180 LEU A C 1
ATOM 1355 O O . LEU A 1 180 ? 16.394 10.116 -7.428 1.00 93.19 180 LEU A O 1
ATOM 1359 N N . GLU A 1 181 ? 16.307 12.354 -7.272 1.00 93.62 181 GLU A N 1
ATOM 1360 C CA . GLU A 1 181 ? 17.551 12.641 -8.003 1.00 93.62 181 GLU A CA 1
ATOM 1361 C C . GLU A 1 181 ? 18.792 12.060 -7.320 1.00 93.62 181 GLU A C 1
ATOM 1363 O O . GLU A 1 181 ? 19.654 11.492 -7.995 1.00 93.62 181 GLU A O 1
ATOM 1368 N N . GLU A 1 182 ? 18.872 12.165 -5.992 1.00 91.00 182 GLU A N 1
ATOM 1369 C CA . GLU A 1 182 ? 19.951 11.596 -5.185 1.00 91.00 182 GLU A CA 1
ATOM 1370 C C . GLU A 1 182 ? 19.985 10.071 -5.328 1.00 91.00 182 GLU A C 1
ATOM 1372 O O . GLU A 1 182 ? 21.019 9.516 -5.695 1.00 91.00 182 GLU A O 1
ATOM 1377 N N . ILE A 1 183 ? 18.851 9.392 -5.105 1.00 90.38 183 ILE A N 1
ATOM 1378 C CA . ILE A 1 183 ? 18.748 7.931 -5.246 1.00 90.38 183 ILE A CA 1
ATOM 1379 C C . ILE A 1 183 ? 19.016 7.511 -6.688 1.00 90.38 183 ILE A C 1
ATOM 1381 O O . ILE A 1 183 ? 19.680 6.505 -6.924 1.00 90.38 183 ILE A O 1
ATOM 1385 N N . TYR A 1 184 ? 18.533 8.275 -7.667 1.00 91.50 184 TYR A N 1
ATOM 1386 C CA . TYR A 1 184 ? 18.819 7.982 -9.059 1.00 91.50 184 TYR A CA 1
ATOM 1387 C C . TYR A 1 184 ? 20.319 8.111 -9.325 1.00 91.50 184 TYR A C 1
ATOM 1389 O O . TYR A 1 184 ? 20.914 7.193 -9.865 1.00 91.50 184 TYR A O 1
ATOM 1397 N N . SER A 1 185 ? 20.977 9.203 -8.951 1.00 90.06 185 SER A N 1
ATOM 1398 C CA . SER A 1 185 ? 22.400 9.426 -9.252 1.00 90.06 185 SER A CA 1
ATOM 1399 C C . SER A 1 185 ? 23.318 8.463 -8.496 1.00 90.06 185 SER A C 1
ATOM 1401 O O . SER A 1 185 ? 24.231 7.886 -9.089 1.00 90.06 185 SER A O 1
ATOM 1403 N N . SER A 1 186 ? 23.011 8.241 -7.221 1.00 85.69 186 SER A N 1
ATOM 1404 C CA . SER A 1 186 ? 23.787 7.454 -6.268 1.00 85.69 186 SER A CA 1
ATOM 1405 C C . SER A 1 186 ? 22.865 6.449 -5.573 1.00 85.69 186 SER A C 1
ATOM 1407 O O . SER A 1 186 ? 22.473 6.661 -4.422 1.00 85.69 186 SER A O 1
ATOM 1409 N N . PRO A 1 187 ? 22.487 5.351 -6.255 1.00 77.81 187 PRO A N 1
ATOM 1410 C CA . PRO A 1 187 ? 21.556 4.391 -5.690 1.00 77.81 187 PRO A CA 1
ATOM 1411 C C . PRO A 1 187 ? 22.135 3.799 -4.405 1.00 77.81 187 PRO A C 1
ATOM 1413 O O . PRO A 1 187 ? 23.313 3.416 -4.385 1.00 77.81 187 PRO A O 1
ATOM 1416 N N . PRO A 1 188 ? 21.333 3.699 -3.327 1.00 70.25 188 PRO A N 1
ATOM 1417 C CA . PRO A 1 188 ? 21.771 3.008 -2.128 1.00 70.25 188 PRO A CA 1
ATOM 1418 C C . PRO A 1 188 ? 22.178 1.574 -2.499 1.00 70.25 188 PRO A C 1
ATOM 1420 O O . PRO A 1 188 ? 21.683 1.046 -3.504 1.00 70.25 188 PRO A O 1
ATOM 1423 N N . PRO A 1 189 ? 23.071 0.936 -1.714 1.00 63.12 189 PRO A N 1
ATOM 1424 C CA . PRO A 1 189 ? 23.524 -0.424 -1.977 1.00 63.12 189 PRO A CA 1
ATOM 1425 C C . PRO A 1 189 ? 22.321 -1.297 -2.331 1.00 63.12 189 PRO A C 1
ATOM 1427 O O . PRO A 1 189 ? 21.343 -1.308 -1.575 1.00 63.12 189 PRO A O 1
ATOM 1430 N N . PRO A 1 190 ? 22.330 -1.939 -3.508 1.00 53.88 190 PRO A N 1
ATOM 1431 C CA . PRO A 1 190 ? 21.101 -2.447 -4.073 1.00 53.88 190 PRO A CA 1
ATOM 1432 C C . PRO A 1 190 ? 20.539 -3.551 -3.175 1.00 53.88 190 PRO A C 1
ATOM 1434 O O . PRO A 1 190 ? 21.277 -4.302 -2.527 1.00 53.88 190 PRO A O 1
ATOM 1437 N N . LEU A 1 191 ? 19.215 -3.707 -3.222 1.00 54.38 191 LEU A N 1
ATOM 1438 C CA . LEU A 1 191 ? 18.626 -5.039 -3.117 1.00 54.38 191 LEU A CA 1
ATOM 1439 C C . LEU A 1 191 ? 19.446 -5.940 -4.056 1.00 54.38 191 LEU A C 1
ATOM 1441 O O . LEU A 1 191 ? 19.633 -5.562 -5.207 1.00 54.38 191 LEU A O 1
ATOM 1445 N N . PRO A 1 192 ? 20.049 -7.046 -3.602 1.00 46.62 192 PRO A N 1
ATOM 1446 C CA . PRO A 1 192 ? 21.055 -7.750 -4.392 1.00 46.62 192 PRO A CA 1
ATOM 1447 C C . PRO A 1 192 ? 20.547 -8.095 -5.805 1.00 46.62 192 PRO A C 1
ATOM 1449 O O . PRO A 1 192 ? 19.686 -8.953 -5.954 1.00 46.62 192 PRO A O 1
ATOM 1452 N N . GLY A 1 193 ? 21.122 -7.452 -6.831 1.00 54.75 193 GLY A N 1
ATOM 1453 C CA . GLY A 1 193 ? 20.777 -7.631 -8.249 1.00 54.75 193 GLY A CA 1
ATOM 1454 C C . GLY A 1 193 ? 19.958 -6.473 -8.835 1.00 54.75 193 GLY A C 1
ATOM 1455 O O . GLY A 1 193 ? 18.787 -6.344 -8.517 1.00 54.75 193 GLY A O 1
ATOM 1456 N N . THR A 1 194 ? 20.608 -5.694 -9.717 1.00 64.94 194 THR A N 1
ATOM 1457 C CA . THR A 1 194 ? 20.075 -4.663 -10.645 1.00 64.94 194 THR A CA 1
ATOM 1458 C C . THR A 1 194 ? 19.185 -3.561 -10.054 1.00 64.94 194 THR A C 1
ATOM 1460 O O . THR A 1 194 ? 18.100 -3.824 -9.567 1.00 64.94 194 THR A O 1
ATOM 1463 N N . ALA A 1 195 ? 19.611 -2.303 -10.201 1.00 85.56 195 ALA A N 1
ATOM 1464 C CA . ALA A 1 195 ? 18.791 -1.122 -9.932 1.00 85.56 195 ALA A CA 1
ATOM 1465 C C . ALA A 1 195 ? 17.739 -0.938 -11.044 1.00 85.56 195 ALA A C 1
ATOM 1467 O O . ALA A 1 195 ? 18.024 -0.306 -12.060 1.00 85.56 195 ALA A O 1
ATOM 1468 N N . TYR A 1 196 ? 16.541 -1.501 -10.890 1.00 91.38 196 TYR A N 1
ATOM 1469 C CA . TYR A 1 196 ? 15.509 -1.488 -11.936 1.00 91.38 196 TYR A CA 1
ATOM 1470 C C . TYR A 1 196 ? 15.010 -0.079 -12.268 1.00 91.38 196 TYR A C 1
ATOM 1472 O O . TYR A 1 196 ? 14.674 0.191 -13.419 1.00 91.38 196 TYR A O 1
ATOM 1480 N N . HIS A 1 197 ? 15.017 0.850 -11.309 1.00 92.06 197 HIS A N 1
ATOM 1481 C CA . HIS A 1 197 ? 14.711 2.258 -11.566 1.00 92.06 197 HIS A CA 1
ATOM 1482 C C . HIS A 1 197 ? 15.631 2.877 -12.633 1.00 92.06 197 HIS A C 1
ATOM 1484 O O . HIS A 1 197 ? 15.185 3.739 -13.379 1.00 92.06 197 HIS A O 1
ATOM 1490 N N . LYS A 1 198 ? 16.878 2.403 -12.793 1.00 92.44 198 LYS A N 1
ATOM 1491 C CA . LYS A 1 198 ? 17.802 2.877 -13.841 1.00 92.44 198 LYS A CA 1
ATOM 1492 C C . LYS A 1 198 ? 17.420 2.462 -15.258 1.00 92.44 198 LYS A C 1
ATOM 1494 O O . LYS A 1 198 ? 17.960 3.022 -16.208 1.00 92.44 198 LYS A O 1
ATOM 1499 N N . ASN A 1 199 ? 16.496 1.516 -15.413 1.00 93.44 199 ASN A N 1
ATOM 1500 C CA . ASN A 1 199 ? 15.967 1.137 -16.722 1.00 93.44 199 ASN A CA 1
ATOM 1501 C C . ASN A 1 199 ? 14.940 2.153 -17.251 1.00 93.44 199 ASN A C 1
ATOM 1503 O O . ASN A 1 199 ? 14.439 1.989 -18.362 1.00 93.44 199 ASN A O 1
ATOM 1507 N N . HIS A 1 200 ? 14.623 3.184 -16.464 1.00 95.06 200 HIS A N 1
ATOM 1508 C CA . HIS A 1 200 ? 13.662 4.224 -16.797 1.00 95.06 200 HIS A CA 1
ATOM 1509 C C . HIS A 1 200 ? 14.319 5.606 -16.682 1.00 95.06 200 HIS A C 1
ATOM 1511 O O . HIS A 1 200 ? 15.073 5.836 -15.735 1.00 95.06 200 HIS A O 1
ATOM 1517 N N . PRO A 1 201 ? 14.042 6.539 -17.610 1.00 96.88 201 PRO A N 1
ATOM 1518 C CA . PRO A 1 201 ? 14.458 7.926 -17.470 1.00 96.88 201 PRO A CA 1
ATOM 1519 C C . PRO A 1 201 ? 14.002 8.528 -16.138 1.00 96.88 201 PRO A C 1
ATOM 1521 O O . PRO A 1 201 ? 12.897 8.271 -15.661 1.00 96.88 201 PRO A O 1
ATOM 1524 N N . LEU A 1 202 ? 14.832 9.397 -15.562 1.00 96.62 202 LEU A N 1
ATOM 1525 C CA . LEU A 1 202 ? 14.504 10.116 -14.331 1.00 96.62 202 LEU A CA 1
ATOM 1526 C C . LEU A 1 202 ? 13.168 10.881 -14.436 1.00 96.62 202 LEU A C 1
ATOM 1528 O O . LEU A 1 202 ? 12.375 10.854 -13.500 1.00 96.62 202 LEU A O 1
ATOM 1532 N N . ALA A 1 203 ? 12.897 11.511 -15.584 1.00 97.62 203 ALA A N 1
ATOM 1533 C CA . ALA A 1 203 ? 11.659 12.255 -15.834 1.00 97.62 203 ALA A CA 1
ATOM 1534 C C . ALA A 1 203 ? 10.397 11.369 -15.755 1.00 97.62 203 ALA A C 1
ATOM 1536 O O . ALA A 1 203 ? 9.368 11.785 -15.214 1.00 97.62 203 ALA A O 1
ATOM 1537 N N . ASP A 1 204 ? 10.484 10.120 -16.217 1.00 97.94 204 ASP A N 1
ATOM 1538 C CA . ASP A 1 204 ? 9.393 9.145 -16.131 1.00 97.94 204 ASP A CA 1
ATOM 1539 C C . ASP A 1 204 ? 9.107 8.787 -14.669 1.00 97.94 204 ASP A C 1
ATOM 1541 O O . ASP A 1 204 ? 7.953 8.742 -14.237 1.00 97.94 204 ASP A O 1
ATOM 1545 N N . LEU A 1 205 ? 10.168 8.571 -13.885 1.00 98.06 205 LEU A N 1
ATOM 1546 C CA . LEU A 1 205 ? 10.065 8.290 -12.453 1.00 98.06 205 LEU A CA 1
ATOM 1547 C C . LEU A 1 205 ? 9.502 9.487 -11.682 1.00 98.06 205 LEU A C 1
ATOM 1549 O O . LEU A 1 205 ? 8.682 9.284 -10.791 1.00 98.06 205 LEU A O 1
ATOM 1553 N N . MET A 1 206 ? 9.879 10.717 -12.044 1.00 98.00 206 MET A N 1
ATOM 1554 C CA . MET A 1 206 ? 9.291 11.940 -11.484 1.00 98.00 206 MET A CA 1
ATOM 1555 C C . MET A 1 206 ? 7.791 12.041 -11.786 1.00 98.00 206 MET A C 1
ATOM 1557 O O . MET A 1 206 ? 7.013 12.389 -10.900 1.00 98.00 206 MET A O 1
ATOM 1561 N N . THR A 1 207 ? 7.370 11.663 -12.995 1.00 98.50 207 THR A N 1
ATOM 1562 C CA . THR A 1 207 ? 5.950 11.619 -13.386 1.00 98.50 207 THR A CA 1
ATOM 1563 C C . THR A 1 207 ? 5.172 10.579 -12.574 1.00 98.50 207 THR A C 1
ATOM 1565 O O . THR A 1 207 ? 4.090 10.845 -12.058 1.00 98.50 207 THR A O 1
ATOM 1568 N N . LEU A 1 208 ? 5.725 9.378 -12.397 1.00 98.44 208 LEU A N 1
ATOM 1569 C CA . LEU A 1 208 ? 5.113 8.361 -11.534 1.00 98.44 208 LEU A CA 1
ATOM 1570 C C . LEU A 1 208 ? 5.065 8.813 -10.066 1.00 98.44 208 LEU A C 1
ATOM 1572 O O . LEU A 1 208 ? 4.095 8.535 -9.364 1.00 98.44 208 LEU A O 1
ATOM 1576 N N . ASN A 1 209 ? 6.093 9.530 -9.609 1.00 98.44 209 ASN A N 1
ATOM 1577 C CA . ASN A 1 209 ? 6.174 10.081 -8.263 1.00 98.44 209 ASN A CA 1
ATOM 1578 C C . ASN A 1 209 ? 5.101 11.155 -8.016 1.00 98.44 209 ASN A C 1
ATOM 1580 O O . ASN A 1 209 ? 4.500 11.154 -6.945 1.00 98.44 209 ASN A O 1
ATOM 1584 N N . SER A 1 210 ? 4.787 12.009 -9.001 1.00 98.44 210 SER A N 1
ATOM 1585 C CA . SER A 1 210 ? 3.683 12.974 -8.879 1.00 98.44 210 SER A CA 1
ATOM 1586 C C . SER A 1 210 ? 2.323 12.276 -8.811 1.00 98.44 210 SER A C 1
ATOM 1588 O O . SER A 1 210 ? 1.507 12.607 -7.958 1.00 98.44 210 SER A O 1
ATOM 1590 N N . TYR A 1 211 ? 2.101 11.233 -9.616 1.00 98.44 211 TYR A N 1
ATOM 1591 C CA . TYR A 1 211 ? 0.880 10.432 -9.504 1.00 98.44 211 TYR A CA 1
ATOM 1592 C C . TYR A 1 211 ? 0.762 9.696 -8.166 1.00 98.44 211 TYR A C 1
ATOM 1594 O O . TYR A 1 211 ? -0.341 9.503 -7.651 1.00 98.44 211 TYR A O 1
ATOM 1602 N N . LEU A 1 212 ? 1.887 9.257 -7.596 1.00 98.44 212 LEU A N 1
ATOM 1603 C CA . LEU A 1 212 ? 1.898 8.682 -6.256 1.00 98.44 212 LEU A CA 1
ATOM 1604 C C . LEU A 1 212 ? 1.566 9.740 -5.200 1.00 98.44 212 LEU A C 1
ATOM 1606 O O . LEU A 1 212 ? 0.834 9.425 -4.267 1.00 98.44 212 LEU A O 1
ATOM 1610 N N . GLN A 1 213 ? 2.053 10.974 -5.361 1.00 97.81 213 GLN A N 1
ATOM 1611 C CA . GLN A 1 213 ? 1.689 12.093 -4.495 1.00 97.81 213 GLN A CA 1
ATOM 1612 C C . GLN A 1 213 ? 0.182 12.330 -4.507 1.00 97.81 213 GLN A C 1
ATOM 1614 O O . GLN A 1 213 ? -0.413 12.291 -3.434 1.00 97.81 213 GLN A O 1
ATOM 1619 N N . GLU A 1 214 ? -0.431 12.472 -5.685 1.00 97.69 214 GLU A N 1
ATOM 1620 C CA . GLU A 1 214 ? -1.887 12.630 -5.832 1.00 97.69 214 GLU A CA 1
ATOM 1621 C C . GLU A 1 214 ? -2.645 11.505 -5.111 1.00 97.69 214 GLU A C 1
ATOM 1623 O O . GLU A 1 214 ? -3.477 11.761 -4.244 1.00 97.69 214 GLU A O 1
ATOM 1628 N N . PHE A 1 215 ? -2.297 10.244 -5.392 1.00 97.56 215 PHE A N 1
ATOM 1629 C CA . PHE A 1 215 ? -2.945 9.098 -4.752 1.00 97.56 215 PHE A CA 1
ATOM 1630 C C . PHE A 1 215 ? -2.768 9.106 -3.227 1.00 97.56 215 PHE A C 1
ATOM 1632 O O . PHE A 1 215 ? -3.719 8.867 -2.485 1.00 97.56 215 PHE A O 1
ATOM 1639 N N . SER A 1 216 ? -1.549 9.364 -2.746 1.00 96.69 216 SER A N 1
ATOM 1640 C CA . SER A 1 216 ? -1.233 9.342 -1.316 1.00 96.69 216 SER A CA 1
ATOM 1641 C C . SER A 1 216 ? -1.969 10.433 -0.540 1.00 96.69 216 SER A C 1
ATOM 1643 O O . SER A 1 216 ? -2.440 10.164 0.565 1.00 96.69 216 SER A O 1
ATOM 1645 N N . THR A 1 217 ? -2.111 11.625 -1.127 1.00 96.12 217 THR A N 1
ATOM 1646 C CA . THR A 1 217 ? -2.804 12.763 -0.518 1.00 96.12 217 THR A CA 1
ATOM 1647 C C . THR A 1 217 ? -4.279 12.451 -0.296 1.00 96.12 217 THR A C 1
ATOM 1649 O O . THR A 1 217 ? -4.772 12.679 0.804 1.00 96.12 217 THR A O 1
ATOM 1652 N N . GLU A 1 218 ? -4.956 11.870 -1.287 1.00 95.88 218 GLU A N 1
ATOM 1653 C CA . GLU A 1 218 ? -6.401 11.621 -1.198 1.00 95.88 218 GLU A CA 1
ATOM 1654 C C . GLU A 1 218 ? -6.741 10.343 -0.420 1.00 95.88 218 GLU A C 1
ATOM 1656 O O . GLU A 1 218 ? -7.700 10.287 0.349 1.00 95.88 218 GLU A O 1
ATOM 1661 N N . VAL A 1 219 ? -5.940 9.28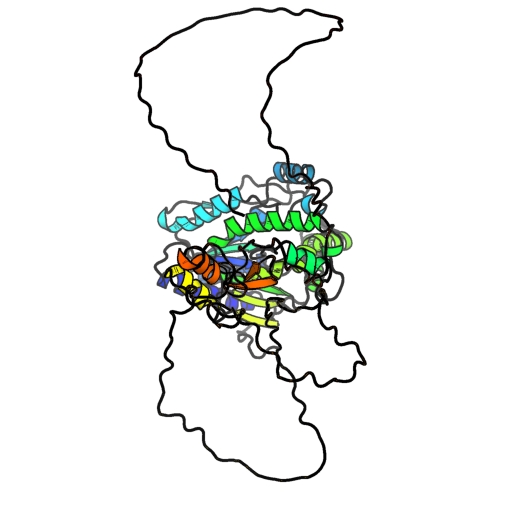5 -0.573 1.00 97.06 219 VAL A N 1
ATOM 1662 C CA . VAL A 1 219 ? -6.303 7.961 -0.047 1.00 97.06 219 VAL A CA 1
ATOM 1663 C C . VAL A 1 219 ? -5.830 7.756 1.389 1.00 97.06 219 VAL A C 1
ATOM 1665 O O . VAL A 1 219 ? -6.564 7.210 2.217 1.00 97.06 219 VAL A O 1
ATOM 1668 N N . TYR A 1 220 ? -4.604 8.157 1.727 1.00 97.44 220 TYR A N 1
ATOM 1669 C CA . TYR A 1 220 ? -3.993 7.805 3.013 1.00 97.44 220 TYR A CA 1
ATOM 1670 C C . TYR A 1 220 ? -4.594 8.465 4.265 1.00 97.44 220 TYR A C 1
ATOM 1672 O O . TYR A 1 220 ? -4.562 7.793 5.304 1.00 97.44 220 TYR A O 1
ATOM 1680 N N . PRO A 1 221 ? -5.177 9.684 4.237 1.00 96.94 221 PRO A N 1
ATOM 1681 C CA . PRO A 1 221 ? -5.711 10.341 5.437 1.00 96.94 221 PRO A CA 1
ATOM 1682 C C . PRO A 1 221 ? -6.730 9.523 6.241 1.00 96.94 221 PRO A C 1
ATOM 1684 O O . PRO A 1 221 ? -6.833 9.689 7.458 1.00 96.94 221 PRO A O 1
ATOM 1687 N N . LEU A 1 222 ? -7.470 8.619 5.592 1.00 96.81 222 LEU A N 1
ATOM 1688 C CA . LEU A 1 222 ? -8.473 7.779 6.254 1.00 96.81 222 LEU A CA 1
ATOM 1689 C C . LEU A 1 222 ? -7.858 6.631 7.073 1.00 96.81 222 LEU A C 1
ATOM 1691 O O . LEU A 1 222 ? -8.494 6.123 8.001 1.00 96.81 222 LEU A O 1
ATOM 1695 N N . PHE A 1 223 ? -6.629 6.213 6.768 1.00 98.00 223 PHE A N 1
ATOM 1696 C CA . PHE A 1 223 ? -6.025 5.001 7.318 1.00 98.00 223 PHE A CA 1
ATOM 1697 C C . PHE A 1 223 ? -5.417 5.224 8.699 1.00 98.00 223 PHE A C 1
ATOM 1699 O O . PHE A 1 223 ? -4.734 6.204 8.964 1.00 98.00 223 PHE A O 1
ATOM 1706 N N . SER A 1 224 ? -5.644 4.283 9.614 1.00 95.81 224 SER A N 1
ATOM 1707 C CA . SER A 1 224 ? -5.202 4.418 11.009 1.00 95.81 224 SER A CA 1
ATOM 1708 C C . SER A 1 224 ? -4.090 3.447 11.391 1.00 95.81 224 SER A C 1
ATOM 1710 O O . SER A 1 224 ? -3.383 3.689 12.368 1.00 95.81 224 SER A O 1
ATOM 1712 N N . THR A 1 225 ? -3.922 2.347 10.660 1.00 97.69 225 THR A N 1
ATOM 1713 C CA . THR A 1 225 ? -2.892 1.334 10.914 1.00 97.69 225 THR A CA 1
ATOM 1714 C C . THR A 1 225 ? -2.481 0.658 9.608 1.00 97.69 225 THR A C 1
ATOM 1716 O O . THR A 1 225 ? -3.287 0.566 8.680 1.00 97.69 225 THR A O 1
ATOM 1719 N N . MET A 1 226 ? -1.239 0.176 9.551 1.00 97.94 226 MET A N 1
ATOM 1720 C CA . MET A 1 226 ? -0.700 -0.554 8.405 1.00 97.94 226 MET A CA 1
ATOM 1721 C C . MET A 1 226 ? -0.220 -1.944 8.795 1.00 97.94 226 MET A C 1
ATOM 1723 O O . MET A 1 226 ? 0.371 -2.150 9.857 1.00 97.94 226 MET A O 1
ATOM 1727 N N . ILE A 1 227 ? -0.428 -2.886 7.885 1.00 98.31 227 ILE A N 1
ATOM 1728 C CA . ILE A 1 227 ? 0.197 -4.202 7.886 1.00 98.31 227 ILE A CA 1
ATOM 1729 C C . ILE A 1 227 ? 1.107 -4.264 6.665 1.00 98.31 227 ILE A C 1
ATOM 1731 O O . ILE A 1 227 ? 0.641 -4.055 5.550 1.00 98.31 227 ILE A O 1
ATOM 1735 N N . ALA A 1 228 ? 2.385 -4.565 6.866 1.00 97.62 228 ALA A N 1
ATOM 1736 C CA . ALA A 1 228 ? 3.375 -4.644 5.799 1.00 97.62 228 ALA A CA 1
ATOM 1737 C C . ALA A 1 228 ? 3.950 -6.058 5.706 1.00 97.62 228 ALA A C 1
ATOM 1739 O O . ALA A 1 228 ? 4.428 -6.612 6.696 1.00 97.62 228 ALA A O 1
ATOM 1740 N N . ILE A 1 229 ? 3.921 -6.652 4.517 1.00 97.88 229 ILE A N 1
ATOM 1741 C CA . ILE A 1 229 ? 4.581 -7.927 4.234 1.00 97.88 229 ILE A CA 1
ATOM 1742 C C . ILE A 1 229 ? 5.855 -7.622 3.462 1.00 97.88 229 ILE A C 1
ATOM 1744 O O . ILE A 1 229 ? 5.815 -7.360 2.261 1.00 97.88 229 ILE A O 1
ATOM 1748 N N . GLN A 1 230 ? 6.992 -7.701 4.144 1.00 96.06 230 GLN A N 1
ATOM 1749 C CA . GLN A 1 230 ? 8.291 -7.417 3.550 1.00 96.06 230 GLN A CA 1
ATOM 1750 C C . GLN A 1 230 ? 9.027 -8.726 3.244 1.00 96.06 230 GLN A C 1
ATOM 1752 O O . GLN A 1 230 ? 9.206 -9.544 4.142 1.00 96.06 230 GLN A O 1
ATOM 1757 N N . PRO A 1 231 ? 9.499 -8.967 2.015 1.00 95.50 231 PRO A N 1
ATOM 1758 C CA . PRO A 1 231 ? 10.378 -10.099 1.763 1.00 95.50 231 PRO A CA 1
ATOM 1759 C C . PRO A 1 231 ? 11.749 -9.867 2.421 1.00 95.50 231 PRO A C 1
ATOM 1761 O O . PRO A 1 231 ? 12.227 -8.738 2.487 1.00 95.50 231 PRO A O 1
ATOM 1764 N N . THR A 1 232 ? 12.437 -10.928 2.849 1.00 93.38 232 THR A N 1
ATOM 1765 C CA . THR A 1 232 ? 13.859 -10.835 3.241 1.00 93.38 232 THR A CA 1
ATOM 1766 C C . THR A 1 232 ? 14.732 -10.335 2.091 1.00 93.38 232 THR A C 1
ATOM 1768 O O . THR A 1 232 ? 15.793 -9.768 2.324 1.00 93.38 232 THR A O 1
ATOM 1771 N N . ASP A 1 233 ? 14.288 -10.584 0.859 1.00 91.56 233 ASP A N 1
ATOM 1772 C CA . ASP A 1 233 ? 14.934 -10.188 -0.383 1.00 91.56 233 ASP A CA 1
ATOM 1773 C C . ASP A 1 233 ? 13.871 -10.019 -1.477 1.00 91.56 233 ASP A C 1
ATOM 1775 O O . ASP A 1 233 ? 13.092 -10.940 -1.733 1.00 91.56 233 ASP A O 1
ATOM 1779 N N . TYR A 1 234 ? 13.830 -8.864 -2.140 1.00 91.56 234 TYR A N 1
ATOM 1780 C CA . TYR A 1 234 ? 12.845 -8.582 -3.187 1.00 91.56 234 TYR A CA 1
ATOM 1781 C C . TYR A 1 234 ? 12.999 -9.457 -4.440 1.00 91.56 234 TYR A C 1
ATOM 1783 O O . TYR A 1 234 ? 12.026 -9.625 -5.175 1.00 91.56 234 TYR A O 1
ATOM 1791 N N . ARG A 1 235 ? 14.127 -10.159 -4.630 1.00 90.06 235 ARG A N 1
ATOM 1792 C CA . ARG A 1 235 ? 14.228 -11.236 -5.633 1.00 90.06 235 ARG A CA 1
ATOM 1793 C C . ARG A 1 235 ? 13.199 -12.348 -5.417 1.00 90.06 235 ARG A C 1
ATOM 1795 O O . ARG A 1 235 ? 12.772 -12.997 -6.372 1.00 90.06 235 ARG A O 1
ATOM 1802 N N . ASN A 1 236 ? 12.735 -12.541 -4.182 1.00 93.88 236 ASN A N 1
ATOM 1803 C CA . ASN A 1 236 ? 11.682 -13.509 -3.881 1.00 93.88 236 ASN A CA 1
ATOM 1804 C C . ASN A 1 236 ? 10.356 -13.170 -4.574 1.00 93.88 236 ASN A C 1
ATOM 1806 O O . ASN A 1 236 ? 9.569 -14.077 -4.822 1.00 93.88 236 ASN A O 1
ATOM 1810 N N . VAL A 1 237 ? 10.108 -11.907 -4.941 1.00 95.00 237 VAL A N 1
ATOM 1811 C CA . VAL A 1 237 ? 8.893 -11.510 -5.668 1.00 95.00 237 VAL A CA 1
ATOM 1812 C C . VAL A 1 237 ? 8.834 -12.177 -7.045 1.00 95.00 237 VAL A C 1
ATOM 1814 O O . VAL A 1 237 ? 7.774 -12.675 -7.425 1.00 95.00 237 VAL A O 1
ATOM 1817 N N . PHE A 1 238 ? 9.968 -12.292 -7.748 1.00 94.75 238 PHE A N 1
ATOM 1818 C CA . PHE A 1 238 ? 10.056 -13.032 -9.014 1.00 94.75 238 PHE A CA 1
ATOM 1819 C C . PHE A 1 238 ? 9.683 -14.502 -8.820 1.00 94.75 238 PHE A C 1
ATOM 1821 O O . PHE A 1 238 ? 8.783 -15.012 -9.490 1.00 94.75 238 PHE A O 1
ATOM 1828 N N . LYS A 1 239 ? 10.310 -15.166 -7.837 1.00 94.88 239 LYS A N 1
ATOM 1829 C CA . LYS A 1 239 ? 10.012 -16.562 -7.482 1.00 94.88 239 LYS A CA 1
ATOM 1830 C C . LYS A 1 239 ? 8.529 -16.743 -7.161 1.00 94.88 239 LYS A C 1
ATOM 1832 O O . LYS A 1 239 ? 7.865 -17.620 -7.712 1.00 94.88 239 LYS A O 1
ATOM 1837 N N . TRP A 1 240 ? 7.986 -15.897 -6.292 1.00 95.81 240 TRP A N 1
ATOM 1838 C CA . TRP A 1 240 ? 6.607 -16.016 -5.844 1.00 95.81 240 TRP A CA 1
ATOM 1839 C C . TRP A 1 240 ? 5.596 -15.759 -6.954 1.00 95.81 240 TRP A C 1
ATOM 1841 O O . TRP A 1 240 ? 4.573 -16.448 -7.014 1.00 95.81 240 TRP A O 1
ATOM 1851 N N . ARG A 1 241 ? 5.863 -14.788 -7.832 1.00 95.25 241 ARG A N 1
ATOM 1852 C CA . ARG A 1 241 ? 5.005 -14.498 -8.979 1.00 95.25 241 ARG A CA 1
ATOM 1853 C C . ARG A 1 241 ? 5.049 -15.623 -10.009 1.00 95.25 241 ARG A C 1
ATOM 1855 O O . ARG A 1 241 ? 4.002 -15.946 -10.574 1.00 95.25 241 ARG A O 1
ATOM 1862 N N . LEU A 1 242 ? 6.213 -16.236 -10.216 1.00 94.50 242 LEU A N 1
ATOM 1863 C CA . LEU A 1 242 ? 6.382 -17.387 -11.097 1.00 94.50 242 LEU A CA 1
ATOM 1864 C C . LEU A 1 242 ? 5.614 -18.611 -10.588 1.00 94.50 242 LEU A C 1
ATOM 1866 O O . LEU A 1 242 ? 4.872 -19.239 -11.341 1.00 94.50 242 LEU A O 1
ATOM 1870 N N . GLU A 1 243 ? 5.716 -18.916 -9.295 1.00 93.69 243 GLU A N 1
ATOM 1871 C CA . GLU A 1 243 ? 4.919 -19.972 -8.660 1.00 93.69 243 GLU A CA 1
ATOM 1872 C C . GLU A 1 243 ? 3.416 -19.706 -8.781 1.00 93.69 243 GLU A C 1
ATOM 1874 O O . GLU A 1 243 ? 2.646 -20.613 -9.101 1.00 93.69 243 GLU A O 1
ATOM 1879 N N . GLN A 1 244 ? 2.990 -18.457 -8.569 1.00 90.44 244 GLN A N 1
ATOM 1880 C CA . GLN A 1 244 ? 1.597 -18.055 -8.748 1.00 90.44 244 GLN A CA 1
ATOM 1881 C C . GLN A 1 244 ? 1.122 -18.302 -10.188 1.00 90.44 244 GLN A C 1
ATOM 1883 O O . GLN A 1 244 ? 0.039 -18.861 -10.376 1.00 90.44 244 GLN A O 1
ATOM 1888 N N . GLU A 1 245 ? 1.926 -17.932 -11.191 1.00 92.19 245 GLU A N 1
ATOM 1889 C CA . GLU A 1 245 ? 1.596 -18.137 -12.606 1.00 92.19 245 GLU A CA 1
ATOM 1890 C C . GLU A 1 245 ? 1.483 -19.626 -12.941 1.00 92.19 245 GLU A C 1
ATOM 1892 O O . GLU A 1 245 ? 0.491 -20.063 -13.523 1.00 92.19 245 GLU A O 1
ATOM 1897 N N . ARG A 1 246 ? 2.457 -20.436 -12.510 1.00 92.88 246 ARG A N 1
ATOM 1898 C CA . ARG A 1 246 ? 2.454 -21.889 -12.725 1.00 92.88 246 ARG A CA 1
ATOM 1899 C C . ARG A 1 246 ? 1.229 -22.545 -12.083 1.00 92.88 246 ARG A C 1
ATOM 1901 O O . ARG A 1 246 ? 0.526 -23.306 -12.746 1.00 92.88 246 ARG A O 1
ATOM 1908 N N . ASN A 1 247 ? 0.900 -22.186 -10.842 1.00 90.88 247 ASN A N 1
ATOM 1909 C CA . ASN A 1 247 ? -0.286 -22.695 -10.142 1.00 90.88 247 ASN A CA 1
ATOM 1910 C C . ASN A 1 247 ? -1.604 -22.259 -10.802 1.00 90.88 247 ASN A C 1
ATOM 1912 O O . ASN A 1 247 ? -2.604 -22.977 -10.740 1.00 90.88 247 ASN A O 1
ATOM 1916 N N . MET A 1 248 ? -1.649 -21.073 -11.411 1.00 90.06 248 MET A N 1
ATOM 1917 C CA . MET A 1 248 ? -2.798 -20.631 -12.202 1.00 90.06 248 MET A CA 1
ATOM 1918 C C . MET A 1 248 ? -2.918 -21.445 -13.499 1.00 90.06 248 MET A C 1
ATOM 1920 O O . MET A 1 248 ? -3.995 -21.975 -13.771 1.00 90.06 248 MET A O 1
ATOM 1924 N N . LYS A 1 249 ? -1.813 -21.621 -14.237 1.00 88.81 249 LYS A N 1
ATOM 1925 C CA . LYS A 1 249 ? -1.754 -22.398 -15.486 1.00 88.81 249 LYS A CA 1
ATOM 1926 C C . LYS A 1 249 ? -2.217 -23.840 -15.291 1.00 88.81 249 LYS A C 1
ATOM 1928 O O . LYS A 1 249 ? -2.977 -24.352 -16.106 1.00 88.81 249 LYS A O 1
ATOM 1933 N N . VAL A 1 250 ? -1.845 -24.483 -14.182 1.00 91.88 250 VAL A N 1
ATOM 1934 C CA . VAL A 1 250 ? -2.327 -25.839 -13.848 1.00 91.88 250 VAL A CA 1
ATOM 1935 C C . VAL A 1 250 ? -3.859 -25.897 -13.735 1.00 91.88 250 VAL A C 1
ATOM 1937 O O . VAL A 1 250 ? -4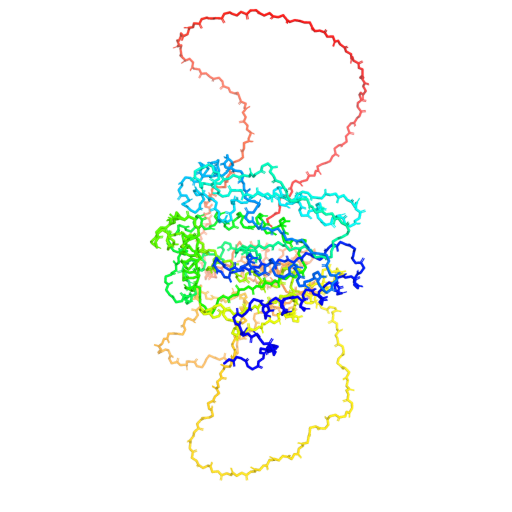.462 -26.895 -14.117 1.00 91.88 250 VAL A O 1
ATOM 1940 N N . ARG A 1 251 ? -4.508 -24.830 -13.253 1.00 86.69 251 ARG A N 1
ATOM 1941 C CA . ARG A 1 251 ? -5.957 -24.800 -12.985 1.00 86.69 251 ARG A CA 1
ATOM 1942 C C . ARG A 1 251 ? -6.811 -24.356 -14.173 1.00 86.69 251 ARG A C 1
ATOM 1944 O O . ARG A 1 251 ? -7.990 -24.684 -14.208 1.00 86.69 251 ARG A O 1
ATOM 1951 N N . ASN A 1 252 ? -6.248 -23.615 -15.126 1.00 89.25 252 ASN A N 1
ATOM 1952 C CA . ASN A 1 252 ? -7.000 -23.019 -16.239 1.00 89.25 252 ASN A CA 1
ATOM 1953 C C . ASN A 1 252 ? -6.641 -23.600 -17.624 1.00 89.25 252 ASN A C 1
ATOM 1955 O O . ASN A 1 252 ? -6.981 -23.006 -18.650 1.00 89.25 252 ASN A O 1
ATOM 1959 N N . GLY A 1 253 ? -5.952 -24.747 -17.658 1.00 86.31 253 GLY A N 1
ATOM 1960 C CA . GLY A 1 253 ? -5.585 -25.436 -18.899 1.00 86.31 253 GLY A CA 1
ATOM 1961 C C . GLY A 1 253 ? -4.349 -24.863 -19.599 1.00 86.31 253 GLY A C 1
ATOM 1962 O O . GLY A 1 253 ? -4.279 -24.875 -20.823 1.00 86.31 253 GLY A O 1
ATOM 1963 N N . GLY A 1 254 ? -3.382 -24.344 -18.840 1.00 84.69 254 GLY A N 1
ATOM 1964 C CA . GLY A 1 254 ? -2.084 -23.887 -19.344 1.00 84.69 254 GLY A CA 1
ATOM 1965 C C . GLY A 1 254 ? -2.048 -22.434 -19.820 1.00 84.69 254 GLY A C 1
ATOM 1966 O O . GLY A 1 254 ? -1.019 -21.996 -20.333 1.00 84.69 254 GLY A O 1
ATOM 1967 N N . LYS A 1 255 ? -3.134 -21.674 -19.642 1.00 84.75 255 LYS A N 1
ATOM 1968 C CA . LYS A 1 255 ? -3.253 -20.290 -20.116 1.00 84.75 255 LYS A CA 1
ATOM 1969 C C . LYS A 1 255 ? -2.595 -19.323 -19.135 1.00 84.75 255 LYS A C 1
ATOM 1971 O O . LYS A 1 255 ? -2.979 -19.257 -17.970 1.00 84.75 255 LYS A O 1
ATOM 1976 N N . GLY A 1 256 ? -1.623 -18.556 -19.606 1.00 86.69 256 GLY A N 1
ATOM 1977 C CA . GLY A 1 256 ? -0.902 -17.581 -18.797 1.00 86.69 256 GLY A CA 1
ATOM 1978 C C . GLY A 1 256 ? 0.395 -17.154 -19.469 1.00 86.69 256 GLY A C 1
ATOM 1979 O O . GLY A 1 256 ? 0.701 -17.593 -20.578 1.00 86.69 256 GLY A O 1
ATOM 1980 N N . MET A 1 257 ? 1.160 -16.326 -18.775 1.00 89.38 257 MET A N 1
ATOM 1981 C CA . MET A 1 257 ? 2.467 -15.850 -19.204 1.00 89.38 257 MET A CA 1
ATOM 1982 C C . MET A 1 257 ? 3.499 -16.991 -19.274 1.00 89.38 257 MET A C 1
ATOM 1984 O O . MET A 1 257 ? 3.381 -18.029 -18.601 1.00 89.38 257 MET A O 1
ATOM 1988 N N . THR A 1 258 ? 4.514 -16.818 -20.122 1.00 93.19 258 THR A N 1
ATOM 1989 C CA . THR A 1 258 ? 5.766 -17.589 -20.046 1.00 93.19 258 THR A CA 1
ATOM 1990 C C . THR A 1 258 ? 6.597 -17.137 -18.846 1.00 93.19 258 THR A C 1
ATOM 1992 O O . THR A 1 258 ? 6.307 -16.107 -18.237 1.00 93.19 258 THR A O 1
ATOM 1995 N N . ASP A 1 259 ? 7.630 -17.899 -18.499 1.00 93.06 259 ASP A N 1
ATOM 1996 C CA . ASP A 1 259 ? 8.504 -17.568 -17.372 1.00 93.06 259 ASP A CA 1
ATOM 1997 C C . ASP A 1 259 ? 9.226 -16.222 -17.615 1.00 93.06 259 ASP A C 1
ATOM 1999 O O . ASP A 1 259 ? 9.271 -15.379 -16.722 1.00 93.06 259 ASP A O 1
ATOM 2003 N N . GLU A 1 260 ? 9.656 -15.950 -18.852 1.00 94.75 260 GLU A N 1
ATOM 2004 C CA . GLU A 1 260 ? 10.286 -14.683 -19.264 1.00 94.75 260 GLU A CA 1
ATOM 2005 C C . GLU A 1 260 ? 9.291 -13.513 -19.256 1.00 94.75 260 GLU A C 1
ATOM 2007 O O . GLU A 1 260 ? 9.632 -12.378 -18.922 1.00 94.75 260 GLU A O 1
ATOM 2012 N N . GLN A 1 261 ? 8.033 -13.767 -19.627 1.00 92.31 261 GLN A N 1
ATOM 2013 C CA . GLN A 1 261 ? 6.976 -12.760 -19.536 1.00 92.31 261 GLN A CA 1
ATOM 2014 C C . GLN A 1 261 ? 6.633 -12.437 -18.077 1.00 92.31 261 GLN A C 1
ATOM 2016 O O . GLN A 1 261 ? 6.359 -11.280 -17.766 1.00 92.31 261 GLN A O 1
ATOM 2021 N N . VAL A 1 262 ? 6.666 -13.431 -17.180 1.00 92.56 262 VAL A N 1
ATOM 2022 C CA . VAL A 1 262 ? 6.514 -13.209 -15.735 1.00 92.56 262 VAL A CA 1
ATOM 2023 C C . VAL A 1 262 ? 7.650 -12.346 -15.203 1.00 92.56 262 VAL A C 1
ATOM 2025 O O . VAL A 1 262 ? 7.383 -11.424 -14.437 1.00 92.56 262 VAL A O 1
ATOM 2028 N N . GLU A 1 263 ? 8.887 -12.622 -15.606 1.00 93.50 263 GLU A N 1
ATOM 2029 C CA . GLU A 1 263 ? 10.049 -11.829 -15.208 1.00 93.50 263 GLU A CA 1
ATOM 2030 C C . GLU A 1 263 ? 9.861 -10.361 -15.601 1.00 93.50 263 GLU A C 1
ATOM 2032 O O . GLU A 1 263 ? 9.730 -9.516 -14.716 1.00 93.50 263 GLU A O 1
ATOM 2037 N N . LYS A 1 264 ? 9.655 -10.074 -16.894 1.00 92.50 264 LYS A N 1
ATOM 2038 C CA . LYS A 1 264 ? 9.376 -8.713 -17.394 1.00 92.50 264 LYS A CA 1
ATOM 2039 C C . LYS A 1 264 ? 8.163 -8.059 -16.736 1.00 92.50 264 LYS A C 1
ATOM 2041 O O . LYS A 1 264 ? 8.132 -6.848 -16.530 1.00 92.50 264 LYS A O 1
ATOM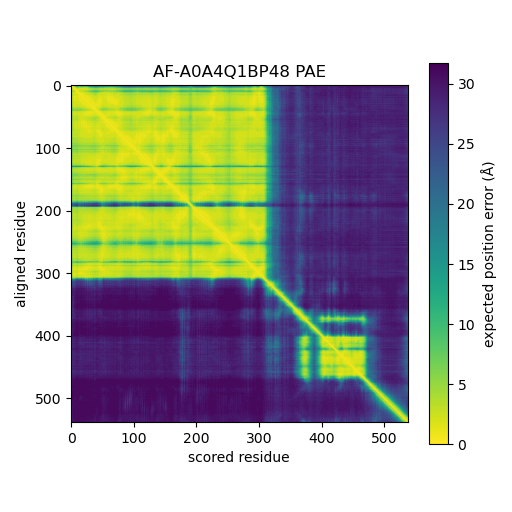 2046 N N . PHE A 1 265 ? 7.133 -8.844 -16.412 1.00 92.81 265 PHE A N 1
ATOM 2047 C CA . PHE A 1 265 ? 5.979 -8.339 -15.676 1.00 92.81 265 PHE A CA 1
ATOM 2048 C C . PHE A 1 265 ? 6.389 -7.833 -14.292 1.00 92.81 265 PHE A C 1
ATOM 2050 O O . PHE A 1 265 ? 5.946 -6.757 -13.905 1.00 92.81 265 PHE A O 1
ATOM 2057 N N . VAL A 1 266 ? 7.208 -8.585 -13.553 1.00 94.12 266 VAL A N 1
ATOM 2058 C CA . VAL A 1 266 ? 7.666 -8.209 -12.209 1.00 94.12 266 VAL A CA 1
ATOM 2059 C C . VAL A 1 266 ? 8.620 -7.014 -12.256 1.00 94.12 266 VAL A C 1
ATOM 2061 O O . VAL A 1 266 ? 8.496 -6.129 -11.411 1.00 94.12 266 VAL A O 1
ATOM 2064 N N . GLU A 1 267 ? 9.505 -6.935 -13.255 1.00 93.81 267 GLU A N 1
ATOM 2065 C CA . GLU A 1 267 ? 10.439 -5.810 -13.434 1.00 93.81 267 GLU A CA 1
ATOM 2066 C C . GLU A 1 267 ? 9.726 -4.453 -13.448 1.00 93.81 267 GLU A C 1
ATOM 2068 O O . GLU A 1 267 ? 10.210 -3.504 -12.841 1.00 93.81 267 GLU A O 1
ATOM 2073 N N . ARG A 1 268 ? 8.522 -4.372 -14.033 1.00 94.88 268 ARG A N 1
ATOM 2074 C CA . ARG A 1 268 ? 7.710 -3.138 -14.056 1.00 94.88 268 ARG A CA 1
ATOM 2075 C C . ARG A 1 268 ? 7.339 -2.603 -12.666 1.00 94.88 268 ARG A C 1
ATOM 2077 O O . ARG A 1 268 ? 6.997 -1.432 -12.542 1.00 94.88 268 ARG A O 1
ATOM 2084 N N . TYR A 1 269 ? 7.366 -3.440 -11.631 1.00 95.31 269 TYR A N 1
ATOM 2085 C CA . TYR A 1 269 ? 7.022 -3.057 -10.256 1.00 95.31 269 TYR A CA 1
ATOM 2086 C C . TYR A 1 269 ? 8.254 -2.800 -9.385 1.00 95.31 269 TYR A C 1
ATOM 2088 O O . TYR A 1 269 ? 8.141 -2.155 -8.341 1.00 95.31 269 TYR A O 1
ATOM 2096 N N . MET A 1 270 ? 9.426 -3.282 -9.806 1.00 94.81 270 MET A N 1
ATOM 2097 C CA . MET A 1 270 ? 10.668 -3.155 -9.046 1.00 94.81 270 MET A CA 1
ATOM 2098 C C . MET A 1 270 ? 11.086 -1.706 -8.775 1.00 94.81 270 MET A C 1
ATOM 2100 O O . MET A 1 270 ? 11.412 -1.435 -7.619 1.00 94.81 270 MET A O 1
ATOM 2104 N N . PRO A 1 271 ? 10.971 -0.746 -9.720 1.00 94.81 271 PRO A N 1
ATOM 2105 C CA . PRO A 1 271 ? 11.244 0.660 -9.424 1.00 94.81 271 PRO A CA 1
ATOM 2106 C C . PRO A 1 271 ? 10.420 1.186 -8.244 1.00 94.81 271 PRO A C 1
ATOM 2108 O O . PRO A 1 271 ? 10.934 1.910 -7.399 1.00 94.81 271 PRO A O 1
ATOM 2111 N N . GLY A 1 272 ? 9.156 0.765 -8.124 1.00 95.44 272 GLY A N 1
ATOM 2112 C CA . GLY A 1 272 ? 8.311 1.186 -7.011 1.00 95.44 272 GLY A CA 1
ATOM 2113 C C . GLY A 1 272 ? 8.775 0.627 -5.669 1.00 95.44 272 GLY A C 1
ATOM 2114 O O . GLY A 1 272 ? 8.782 1.348 -4.672 1.00 95.44 272 GLY A O 1
ATOM 2115 N N . TYR A 1 273 ? 9.213 -0.637 -5.645 1.00 94.19 273 TYR A N 1
ATOM 2116 C CA . TYR A 1 273 ? 9.839 -1.201 -4.453 1.00 94.19 273 TYR A CA 1
ATOM 2117 C C . TYR A 1 273 ? 11.128 -0.475 -4.109 1.00 94.19 273 TYR A C 1
ATOM 2119 O O . TYR A 1 273 ? 11.355 -0.196 -2.943 1.00 94.19 273 TYR A O 1
ATOM 2127 N N . GLU A 1 274 ? 11.968 -0.158 -5.086 1.00 92.62 274 GLU A N 1
ATOM 2128 C CA . GLU A 1 274 ? 13.254 0.500 -4.864 1.00 92.62 274 GLU A CA 1
ATOM 2129 C C . GLU A 1 274 ? 13.107 1.919 -4.311 1.00 92.62 274 GLU A C 1
ATOM 2131 O O . GLU A 1 274 ? 13.852 2.268 -3.396 1.00 92.62 274 GLU A O 1
ATOM 2136 N N . LEU A 1 275 ? 12.136 2.682 -4.823 1.00 93.81 275 LEU A N 1
ATOM 2137 C CA . LEU A 1 275 ? 11.994 4.115 -4.564 1.00 93.81 275 LEU A CA 1
ATOM 2138 C C . LEU A 1 275 ? 11.043 4.453 -3.407 1.00 93.81 275 LEU A C 1
ATOM 2140 O O . LEU A 1 275 ? 11.367 5.312 -2.595 1.00 93.81 275 LEU A O 1
ATOM 2144 N N . TRP A 1 276 ? 9.876 3.806 -3.316 1.00 95.62 276 TRP A N 1
ATOM 2145 C CA . TRP A 1 276 ? 8.765 4.333 -2.501 1.00 95.62 276 TRP A CA 1
ATOM 2146 C C . TRP A 1 276 ? 8.346 3.451 -1.323 1.00 95.62 276 TRP A C 1
ATOM 2148 O O . TRP A 1 276 ? 7.562 3.887 -0.476 1.00 95.62 276 TRP A O 1
ATOM 2158 N N . ARG A 1 277 ? 8.849 2.210 -1.242 1.00 93.44 277 ARG A N 1
ATOM 2159 C CA . ARG A 1 277 ? 8.405 1.223 -0.235 1.00 93.44 277 ARG A CA 1
ATOM 2160 C C . ARG A 1 277 ? 8.597 1.687 1.211 1.00 93.44 277 ARG A C 1
ATOM 2162 O O . ARG A 1 277 ? 7.799 1.328 2.071 1.00 93.44 277 ARG A O 1
ATOM 2169 N N . ASP A 1 278 ? 9.652 2.459 1.472 1.00 90.06 278 ASP A N 1
ATOM 2170 C CA . ASP A 1 278 ? 10.044 2.834 2.833 1.00 90.06 278 ASP A CA 1
ATOM 2171 C C . ASP A 1 278 ? 9.041 3.846 3.435 1.00 90.06 278 ASP A C 1
ATOM 2173 O O . ASP A 1 278 ? 8.953 3.990 4.653 1.00 90.06 278 ASP A O 1
ATOM 2177 N N . GLY A 1 279 ? 8.184 4.450 2.597 1.00 91.50 279 GLY A N 1
ATOM 2178 C CA . GLY A 1 279 ? 7.061 5.294 3.013 1.00 91.50 279 GLY A CA 1
ATOM 2179 C C . GLY A 1 279 ? 6.049 4.609 3.939 1.00 91.50 279 GLY A C 1
ATOM 2180 O O . GLY A 1 279 ? 5.429 5.276 4.769 1.00 91.50 279 GLY A O 1
ATOM 2181 N N . VAL A 1 280 ? 5.949 3.273 3.895 1.00 93.06 280 VAL A N 1
ATOM 2182 C CA . VAL A 1 280 ? 5.055 2.499 4.777 1.00 93.06 280 VAL A CA 1
ATOM 2183 C C . VAL A 1 280 ? 5.400 2.727 6.254 1.00 93.06 280 VAL A C 1
ATOM 2185 O O . VAL A 1 280 ? 4.514 2.697 7.112 1.00 93.06 280 VAL A O 1
ATOM 2188 N N . GLU A 1 281 ? 6.674 2.996 6.545 1.00 90.50 281 GLU A N 1
ATOM 2189 C CA . GLU A 1 281 ? 7.220 3.235 7.885 1.00 90.50 281 GLU A CA 1
ATOM 2190 C C . GLU A 1 281 ? 7.469 4.728 8.169 1.00 90.50 281 GLU A C 1
ATOM 2192 O O . GLU A 1 281 ? 8.068 5.067 9.189 1.00 90.50 281 GLU A O 1
ATOM 2197 N N . GLY A 1 282 ? 7.009 5.627 7.290 1.00 82.31 282 GLY A N 1
ATOM 2198 C CA . GLY A 1 282 ? 7.242 7.066 7.395 1.00 82.31 282 GLY A CA 1
ATOM 2199 C C . GLY A 1 282 ? 6.643 7.698 8.659 1.00 82.31 282 GLY A C 1
ATOM 2200 O O . GLY A 1 282 ? 5.517 7.392 9.059 1.00 82.31 282 GLY A O 1
ATOM 2201 N N . SER A 1 283 ? 7.381 8.634 9.262 1.00 75.56 283 SER A N 1
ATOM 2202 C CA . SER A 1 283 ? 7.011 9.326 10.509 1.00 75.56 283 SER A CA 1
ATOM 2203 C C . SER A 1 283 ? 5.885 10.354 10.365 1.00 75.56 283 SER A C 1
ATOM 2205 O O . SER A 1 283 ? 5.435 10.918 11.352 1.00 75.56 283 SER A O 1
ATOM 2207 N N . GLU A 1 284 ? 5.415 10.631 9.152 1.00 83.31 284 GLU A N 1
ATOM 2208 C CA . GLU A 1 284 ? 4.342 11.610 8.912 1.00 83.31 284 GLU A CA 1
ATOM 2209 C C . GLU A 1 284 ? 3.032 10.956 8.474 1.00 83.31 284 GLU A C 1
ATOM 2211 O O . GLU A 1 284 ? 2.037 11.630 8.209 1.00 83.31 284 GLU A O 1
ATOM 2216 N N . MET A 1 285 ? 3.006 9.624 8.438 1.00 91.19 285 MET A N 1
ATOM 2217 C CA . MET A 1 285 ? 1.843 8.897 7.969 1.00 91.19 285 MET A CA 1
ATOM 2218 C C . MET A 1 285 ? 0.724 8.863 9.022 1.00 91.19 285 MET A C 1
ATOM 2220 O O . MET A 1 285 ? 0.986 8.733 10.223 1.00 91.19 285 MET A O 1
ATOM 2224 N N . PRO A 1 286 ? -0.557 8.855 8.611 1.00 94.38 286 PRO A N 1
ATOM 2225 C CA . PRO A 1 286 ? -1.699 8.738 9.524 1.00 94.38 286 PRO A CA 1
ATOM 2226 C C . PRO A 1 286 ? -1.673 7.499 10.435 1.00 94.38 286 PRO A C 1
ATOM 2228 O O . PRO A 1 286 ? -2.269 7.496 11.516 1.00 94.38 286 PRO A O 1
ATOM 2231 N N . TRP A 1 287 ? -0.941 6.457 10.042 1.00 95.19 287 TRP A N 1
ATOM 2232 C CA . TRP A 1 287 ? -0.715 5.222 10.795 1.00 95.19 287 TRP A CA 1
ATOM 2233 C C . TRP A 1 287 ? 0.606 5.181 11.573 1.00 95.19 287 TRP A C 1
ATOM 2235 O O . TRP A 1 287 ? 0.971 4.111 12.065 1.00 95.19 287 TRP A O 1
ATOM 2245 N N . GLU A 1 288 ? 1.322 6.302 11.708 1.00 91.69 288 GLU A N 1
ATOM 2246 C CA . GLU A 1 288 ? 2.585 6.352 12.447 1.00 91.69 288 GLU A CA 1
ATOM 2247 C C . GLU A 1 288 ? 2.427 5.700 13.832 1.00 91.69 288 GLU A C 1
ATOM 2249 O O . GLU A 1 288 ? 1.475 5.958 14.589 1.00 91.69 288 GLU A O 1
ATOM 2254 N N . GLY A 1 289 ? 3.356 4.791 14.127 1.00 88.94 289 GLY A N 1
ATOM 2255 C CA . GLY A 1 289 ? 3.390 4.017 15.358 1.00 88.94 289 GLY A CA 1
ATOM 2256 C C . GLY A 1 289 ? 2.359 2.904 15.489 1.00 88.94 289 GLY A C 1
ATOM 2257 O O . GLY A 1 289 ? 2.228 2.307 16.558 1.00 88.94 289 GLY A O 1
ATOM 2258 N N . ARG A 1 290 ? 1.606 2.637 14.423 1.00 95.12 290 ARG A N 1
ATOM 2259 C CA . ARG A 1 290 ? 0.618 1.561 14.320 1.00 95.12 290 ARG A CA 1
ATOM 2260 C C . ARG A 1 290 ? 0.918 0.706 13.091 1.00 95.12 290 ARG A C 1
ATOM 2262 O O . ARG A 1 290 ? 0.006 0.384 12.329 1.00 95.12 290 ARG A O 1
ATOM 2269 N N . VAL A 1 291 ? 2.184 0.326 12.904 1.00 96.44 291 VAL A N 1
ATOM 2270 C CA . VAL A 1 291 ? 2.616 -0.552 11.803 1.00 96.44 291 VAL A CA 1
ATOM 2271 C C . VAL A 1 291 ? 2.991 -1.931 12.338 1.00 96.44 291 VAL A C 1
ATOM 2273 O O . VAL A 1 291 ? 3.816 -2.057 13.245 1.00 96.44 291 VAL A O 1
ATOM 2276 N N . LEU A 1 292 ? 2.390 -2.971 11.762 1.00 97.50 292 LEU A N 1
ATOM 2277 C CA . LEU A 1 292 ? 2.788 -4.363 11.952 1.00 97.50 292 LEU A CA 1
ATOM 2278 C C . LEU A 1 292 ? 3.494 -4.852 10.686 1.00 97.50 292 LEU A C 1
ATOM 2280 O O . LEU A 1 292 ? 2.857 -5.031 9.651 1.00 97.50 292 LEU A O 1
ATOM 2284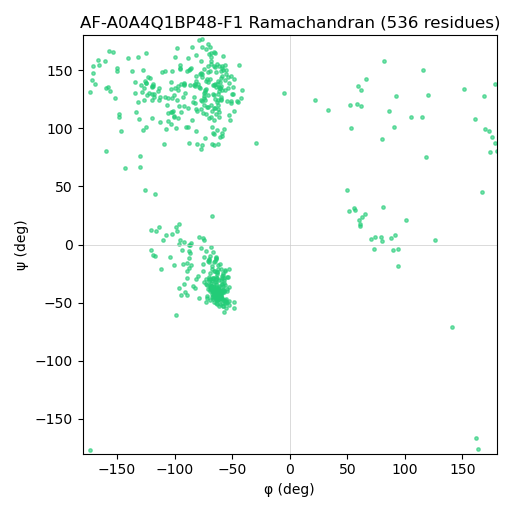 N N . LYS A 1 293 ? 4.791 -5.134 10.776 1.00 97.19 293 LYS A N 1
ATOM 2285 C CA . LYS A 1 293 ? 5.576 -5.675 9.667 1.00 97.19 293 LYS A CA 1
ATOM 2286 C C . LYS A 1 293 ? 5.873 -7.155 9.881 1.00 97.19 293 LYS A C 1
ATOM 2288 O O . LYS A 1 293 ? 6.419 -7.549 10.910 1.00 97.19 293 LYS A O 1
ATOM 2293 N N . LEU A 1 294 ? 5.528 -7.980 8.898 1.00 97.62 294 LEU A N 1
ATOM 2294 C CA . LEU A 1 294 ? 5.897 -9.390 8.838 1.00 97.62 294 LEU A CA 1
ATOM 2295 C C . LEU A 1 294 ? 6.975 -9.560 7.768 1.00 97.62 294 LEU A C 1
ATOM 2297 O O . LEU A 1 294 ? 6.734 -9.291 6.592 1.00 97.62 294 LEU A O 1
ATOM 2301 N N . VAL A 1 295 ? 8.147 -10.048 8.168 1.00 97.00 295 VAL A N 1
ATOM 2302 C CA . VAL A 1 295 ? 9.251 -10.323 7.247 1.00 97.00 295 VAL A CA 1
ATOM 2303 C C . VAL A 1 295 ? 9.164 -11.769 6.769 1.00 97.00 295 VAL A C 1
ATOM 2305 O O . VAL A 1 295 ? 9.214 -12.692 7.584 1.00 97.00 295 VAL A O 1
ATOM 2308 N N . TYR A 1 296 ? 9.016 -11.972 5.462 1.00 97.19 296 TYR A N 1
ATOM 2309 C CA . TYR A 1 296 ? 8.841 -13.280 4.831 1.00 97.19 296 TYR A CA 1
ATOM 2310 C C . TYR A 1 296 ? 10.142 -13.786 4.210 1.00 97.19 296 TYR A C 1
ATOM 2312 O O . TYR A 1 296 ? 10.754 -13.095 3.396 1.00 97.19 296 TYR A O 1
ATOM 2320 N N . GLY A 1 297 ? 10.523 -15.017 4.541 1.00 96.25 297 GLY A N 1
ATOM 2321 C CA . GLY A 1 297 ? 11.578 -15.757 3.853 1.00 96.25 297 GLY A CA 1
ATOM 2322 C C . GLY A 1 297 ? 11.113 -16.316 2.501 1.00 96.25 297 GLY A C 1
ATOM 2323 O O . GLY A 1 297 ? 9.947 -16.160 2.131 1.00 96.25 297 GLY A O 1
ATOM 2324 N N . PRO A 1 298 ? 12.004 -16.958 1.728 1.00 94.31 298 PRO A N 1
ATOM 2325 C CA . PRO A 1 298 ? 11.746 -17.376 0.347 1.00 94.31 298 PRO A CA 1
ATOM 2326 C C . PRO A 1 298 ? 10.607 -18.395 0.177 1.00 94.31 298 PRO A C 1
ATOM 2328 O O . PRO A 1 298 ? 10.054 -18.483 -0.921 1.00 94.31 298 PRO A O 1
ATOM 2331 N N . GLU A 1 299 ? 10.221 -19.135 1.219 1.00 95.19 299 GLU A N 1
ATOM 2332 C CA . GLU A 1 299 ? 9.071 -20.058 1.234 1.00 95.19 299 GLU A CA 1
ATOM 2333 C C . GLU A 1 299 ? 7.811 -19.403 1.833 1.00 95.19 299 GLU A C 1
ATOM 2335 O O . GLU A 1 299 ? 6.845 -20.074 2.211 1.00 95.19 299 GLU A O 1
ATOM 2340 N N . ARG A 1 300 ? 7.802 -18.063 1.909 1.00 95.38 300 ARG A N 1
ATOM 2341 C CA . ARG A 1 300 ? 6.770 -17.238 2.556 1.00 95.38 300 ARG A CA 1
ATOM 2342 C C . ARG A 1 300 ? 6.615 -17.548 4.047 1.00 95.38 300 ARG A C 1
ATOM 2344 O O . ARG A 1 300 ? 5.560 -17.282 4.616 1.00 95.38 300 ARG A O 1
ATOM 2351 N N . GLU A 1 301 ? 7.608 -18.140 4.690 1.00 96.38 301 GLU A N 1
ATOM 2352 C CA . GLU A 1 301 ? 7.665 -18.321 6.135 1.00 96.38 301 GLU A CA 1
ATOM 2353 C C . GLU A 1 301 ? 7.909 -16.989 6.840 1.00 96.38 301 GLU A C 1
ATOM 2355 O O . GLU A 1 301 ? 8.700 -16.172 6.378 1.00 96.38 301 GLU A O 1
ATOM 2360 N N . VAL A 1 302 ? 7.239 -16.751 7.965 1.00 97.19 302 VAL A N 1
ATOM 2361 C CA . VAL A 1 302 ? 7.500 -15.567 8.789 1.00 97.19 302 VAL A CA 1
ATOM 2362 C C . VAL A 1 302 ? 8.834 -15.757 9.506 1.00 97.19 302 VAL A C 1
ATOM 2364 O O . VAL A 1 302 ? 8.966 -16.614 10.377 1.00 97.19 302 VAL A O 1
ATOM 2367 N N . ILE A 1 303 ? 9.819 -14.945 9.135 1.00 96.19 303 ILE A N 1
ATOM 2368 C CA . ILE A 1 303 ? 11.167 -14.949 9.711 1.00 96.19 303 ILE A CA 1
ATOM 2369 C C . ILE A 1 303 ? 11.273 -13.973 10.879 1.00 96.19 303 ILE A C 1
ATOM 2371 O O . ILE A 1 303 ? 12.001 -14.242 11.836 1.00 96.19 303 ILE A O 1
ATOM 2375 N N . ARG A 1 304 ? 10.547 -12.853 10.802 1.00 95.38 304 ARG A N 1
ATOM 2376 C CA . ARG A 1 304 ? 10.533 -11.804 11.824 1.00 95.38 304 ARG A CA 1
ATOM 2377 C C . ARG A 1 304 ? 9.185 -11.090 11.852 1.00 95.38 304 ARG A C 1
ATOM 2379 O O . ARG A 1 304 ? 8.517 -10.982 10.824 1.00 95.38 304 ARG A O 1
ATOM 2386 N N . VAL A 1 305 ? 8.797 -10.606 13.028 1.00 95.31 305 VAL A N 1
ATOM 2387 C CA . VAL A 1 305 ? 7.618 -9.755 13.229 1.00 95.31 305 VAL A CA 1
ATOM 2388 C C . VAL A 1 305 ? 8.072 -8.503 13.961 1.00 95.31 305 VAL A C 1
ATOM 2390 O O . VAL A 1 305 ? 8.658 -8.598 15.034 1.00 95.31 305 VAL A O 1
ATOM 2393 N N . GLU A 1 306 ? 7.792 -7.339 13.392 1.00 93.56 306 GLU A N 1
ATOM 2394 C CA . GLU A 1 306 ? 8.145 -6.042 13.962 1.00 93.56 306 GLU A CA 1
ATOM 2395 C C . GLU A 1 306 ? 6.867 -5.239 14.200 1.00 93.56 306 GLU A C 1
ATOM 2397 O O . GLU A 1 306 ? 6.019 -5.111 13.317 1.00 93.56 306 GLU A O 1
ATOM 2402 N N . LYS A 1 307 ? 6.721 -4.699 15.410 1.00 90.50 307 LYS A N 1
ATOM 2403 C CA . LYS A 1 307 ? 5.691 -3.708 15.729 1.00 90.50 307 LYS A CA 1
ATOM 2404 C C . LYS A 1 307 ? 6.389 -2.366 15.842 1.00 90.50 307 LYS A C 1
ATOM 2406 O O . LYS A 1 307 ? 7.111 -2.143 16.811 1.00 90.50 307 LYS A O 1
ATOM 2411 N N . LEU A 1 308 ? 6.204 -1.507 14.849 1.00 84.00 308 LEU A N 1
ATOM 2412 C CA . LEU A 1 308 ? 6.833 -0.194 14.842 1.00 84.00 308 LEU A CA 1
ATOM 2413 C C . LEU A 1 308 ? 5.942 0.749 15.644 1.00 84.00 308 LEU A C 1
ATOM 2415 O O . LEU A 1 308 ? 4.839 1.097 15.218 1.00 84.00 308 LEU A O 1
ATOM 2419 N N . SER A 1 309 ? 6.404 1.096 16.842 1.00 67.50 309 SER A N 1
ATOM 2420 C CA . SER A 1 309 ? 5.819 2.161 17.652 1.00 67.50 309 SER A CA 1
ATOM 2421 C C . SER A 1 309 ? 6.245 3.521 17.113 1.00 67.50 309 SER A C 1
ATOM 2423 O O . SER A 1 309 ? 7.272 3.627 16.444 1.00 67.50 309 SER A O 1
ATOM 2425 N N . ALA A 1 310 ? 5.475 4.566 17.423 1.00 60.31 310 ALA A N 1
ATOM 2426 C CA . ALA A 1 310 ? 5.856 5.918 17.043 1.00 60.31 310 ALA A CA 1
ATOM 2427 C C . ALA A 1 310 ? 7.216 6.198 17.681 1.00 60.31 310 ALA A C 1
ATOM 2429 O O . ALA A 1 310 ? 7.421 5.889 18.862 1.00 60.31 310 ALA A O 1
ATOM 2430 N N . SER A 1 311 ? 8.146 6.742 16.901 1.00 48.81 311 SER A N 1
ATOM 2431 C CA . SER A 1 311 ? 9.359 7.300 17.483 1.00 48.81 311 SER A CA 1
ATOM 2432 C C . SER A 1 311 ? 8.944 8.344 18.525 1.00 48.81 311 SER A C 1
ATOM 2434 O O . SER A 1 311 ? 7.934 9.032 18.354 1.00 48.81 311 SER A O 1
ATOM 2436 N N . ALA A 1 312 ? 9.715 8.499 19.605 1.00 37.94 312 ALA A N 1
ATOM 2437 C CA . ALA A 1 312 ? 9.474 9.555 20.592 1.00 37.94 312 ALA A CA 1
ATOM 2438 C C . ALA A 1 312 ? 9.383 10.957 19.942 1.00 37.94 312 ALA A C 1
ATOM 2440 O O . ALA A 1 312 ? 8.753 11.847 20.505 1.00 37.94 312 ALA A O 1
ATOM 2441 N N . THR A 1 313 ? 9.935 11.123 18.735 1.00 38.09 313 THR A N 1
ATOM 2442 C CA . THR A 1 313 ? 9.867 12.336 17.909 1.00 38.09 313 THR A CA 1
ATOM 2443 C C . THR A 1 313 ? 8.485 12.601 17.286 1.00 38.09 313 THR A C 1
ATOM 2445 O O . THR A 1 313 ? 8.071 13.755 17.236 1.00 38.09 313 THR A O 1
ATOM 2448 N N . GLY A 1 314 ? 7.714 11.578 16.890 1.00 35.09 314 GLY A N 1
ATOM 2449 C CA . GLY A 1 314 ? 6.385 11.748 16.268 1.00 35.09 314 GLY A CA 1
ATOM 2450 C C . GLY A 1 314 ? 5.312 12.263 17.236 1.00 35.09 314 GLY A C 1
ATOM 2451 O O . GLY A 1 314 ? 4.436 13.057 16.878 1.00 35.09 314 GLY A O 1
ATOM 2452 N N . ASN A 1 315 ? 5.433 11.906 18.521 1.00 34.91 315 ASN A N 1
ATOM 2453 C CA . ASN A 1 315 ? 4.568 12.434 19.582 1.00 34.91 315 ASN A CA 1
ATOM 2454 C C . ASN A 1 315 ? 4.787 13.936 19.832 1.00 34.91 315 ASN A C 1
ATOM 2456 O O . ASN A 1 315 ? 3.841 14.622 20.214 1.00 34.91 315 ASN A O 1
ATOM 2460 N N . VAL A 1 316 ? 5.992 14.458 19.578 1.00 35.88 316 VAL A N 1
ATOM 2461 C CA . VAL A 1 316 ? 6.301 15.891 19.706 1.00 35.88 316 VAL A CA 1
ATOM 2462 C C . VAL A 1 316 ? 5.640 16.665 18.563 1.00 35.88 316 VAL A C 1
ATOM 2464 O O . VAL A 1 316 ? 4.870 17.588 18.820 1.00 35.88 316 VAL A O 1
ATOM 2467 N N . SER A 1 317 ? 5.805 16.213 17.314 1.00 35.91 317 SER A N 1
ATOM 2468 C CA . SER A 1 317 ? 5.217 16.832 16.111 1.00 35.91 317 SER A CA 1
ATOM 2469 C C . SER A 1 317 ? 3.684 16.823 16.091 1.00 35.91 317 SER A C 1
ATOM 2471 O O . SER A 1 317 ? 3.051 17.703 15.503 1.00 35.91 317 SER A O 1
ATOM 2473 N N . LYS A 1 318 ? 3.053 15.834 16.735 1.00 35.19 318 LYS A N 1
ATOM 2474 C CA . LYS A 1 318 ? 1.590 15.749 16.857 1.00 35.19 318 LYS A CA 1
ATOM 2475 C C . LYS A 1 318 ? 1.044 16.589 18.021 1.00 35.19 318 LYS A C 1
ATOM 2477 O O . LYS A 1 318 ? -0.012 17.197 17.866 1.00 35.19 318 LYS A O 1
ATOM 2482 N N . ALA A 1 319 ? 1.774 16.681 19.138 1.00 32.88 319 ALA A N 1
ATOM 2483 C CA . ALA A 1 319 ? 1.432 17.546 20.274 1.00 32.88 319 ALA A CA 1
ATOM 2484 C C . ALA A 1 319 ? 1.591 19.047 19.954 1.00 32.88 319 ALA A C 1
ATOM 2486 O O . ALA A 1 319 ? 0.781 19.864 20.395 1.00 32.88 319 ALA A O 1
ATOM 2487 N N . LEU A 1 320 ? 2.581 19.395 19.129 1.00 35.44 320 LEU A N 1
ATOM 2488 C CA . LEU A 1 320 ? 2.805 20.731 18.564 1.00 35.44 320 LEU A CA 1
ATOM 2489 C C . LEU A 1 320 ? 1.610 21.223 17.729 1.00 35.44 320 LEU A C 1
ATOM 2491 O O . LEU A 1 320 ? 1.109 22.330 17.921 1.00 35.44 320 LEU A O 1
ATOM 2495 N N . ARG A 1 321 ? 1.090 20.359 16.845 1.00 37.75 321 ARG A N 1
ATOM 2496 C CA . ARG A 1 321 ? 0.001 20.695 15.911 1.00 37.75 321 ARG A CA 1
ATOM 2497 C C . ARG A 1 321 ? -1.374 20.834 16.569 1.00 37.75 321 ARG A C 1
ATOM 2499 O O . ARG A 1 321 ? -2.185 21.620 16.096 1.00 37.75 321 ARG A O 1
ATOM 2506 N N . SER A 1 322 ? -1.652 20.118 17.661 1.00 32.41 322 SER A N 1
ATOM 2507 C CA . SER A 1 322 ? -2.953 20.206 18.348 1.00 32.41 322 SER A CA 1
ATOM 2508 C C . SER A 1 322 ? -3.045 21.326 19.391 1.00 32.41 322 SER A C 1
ATOM 2510 O O . SER A 1 322 ? -4.118 21.533 19.949 1.00 32.41 322 SER A O 1
ATOM 2512 N N . THR A 1 323 ? -1.939 22.011 19.707 1.00 37.75 323 THR A N 1
ATOM 2513 C CA . THR A 1 323 ? -1.887 23.026 20.779 1.00 37.75 323 THR A CA 1
ATOM 2514 C C . THR A 1 323 ? -1.514 24.429 20.303 1.00 37.75 323 THR A C 1
ATOM 2516 O O . THR A 1 323 ? -1.640 25.366 21.088 1.00 37.75 323 THR A O 1
ATOM 2519 N N . GLY A 1 324 ? -1.090 24.596 19.044 1.00 33.50 324 GLY A N 1
ATOM 2520 C CA . GLY A 1 324 ? -0.666 25.897 18.512 1.00 33.50 324 GLY A CA 1
ATOM 2521 C C . GLY A 1 324 ? 0.561 26.481 19.227 1.00 33.50 324 GLY A C 1
ATOM 2522 O O . GLY A 1 324 ? 0.740 27.694 19.242 1.00 33.50 324 GLY A O 1
ATOM 2523 N N . LYS A 1 325 ? 1.379 25.632 19.859 1.00 31.36 325 LYS A N 1
ATOM 2524 C CA . LYS A 1 325 ? 2.589 26.004 20.607 1.00 31.36 325 LYS A CA 1
ATOM 2525 C C . LYS A 1 325 ? 3.827 25.518 19.862 1.00 31.36 325 LYS A C 1
ATOM 2527 O O . LYS A 1 325 ? 3.758 24.481 19.210 1.00 31.36 325 LYS A O 1
ATOM 2532 N N . SER A 1 326 ? 4.943 26.239 19.971 1.00 39.28 326 SER A N 1
ATOM 2533 C CA . SER A 1 326 ? 6.253 25.797 19.470 1.00 39.28 326 SER A CA 1
ATOM 2534 C C . SER A 1 326 ? 6.879 24.732 20.387 1.00 39.28 326 SER A C 1
ATOM 2536 O O . SER A 1 326 ? 6.385 24.448 21.482 1.00 39.28 326 SER A O 1
ATOM 2538 N N . MET A 1 327 ? 7.974 24.116 19.926 1.00 35.50 327 MET A N 1
ATOM 2539 C CA . MET A 1 327 ? 8.568 22.882 20.477 1.00 35.50 327 MET A CA 1
ATOM 2540 C C . MET A 1 327 ? 9.193 23.053 21.872 1.00 35.50 327 MET A C 1
ATOM 2542 O O . MET A 1 327 ? 9.637 22.083 22.479 1.00 35.50 327 MET A O 1
ATOM 2546 N N . GLU A 1 328 ? 9.180 24.273 22.404 1.00 40.12 328 GLU A N 1
ATOM 2547 C CA . GLU A 1 328 ? 9.865 24.682 23.631 1.00 40.12 328 GLU A CA 1
ATOM 2548 C C . GLU A 1 328 ? 8.984 24.610 24.892 1.00 40.12 328 GLU A C 1
ATOM 2550 O O . GLU A 1 328 ? 9.484 24.792 25.999 1.00 40.12 328 GLU A O 1
ATOM 2555 N N . GLU A 1 329 ? 7.687 24.298 24.774 1.00 34.44 329 GLU A N 1
ATOM 2556 C CA . GLU A 1 329 ? 6.760 24.298 25.923 1.00 34.44 329 GLU A CA 1
ATOM 2557 C C . GLU A 1 329 ? 6.315 22.910 26.435 1.00 34.44 329 GLU A C 1
ATOM 2559 O O . GLU A 1 329 ? 5.470 22.827 27.331 1.00 34.44 329 GLU A O 1
ATOM 2564 N N . VAL A 1 330 ? 6.883 21.797 25.950 1.00 30.05 330 VAL A N 1
ATOM 2565 C CA . VAL A 1 330 ? 6.560 20.453 26.478 1.00 30.05 330 VAL A CA 1
ATOM 2566 C C . VAL A 1 330 ? 7.624 19.993 27.477 1.00 30.05 330 VAL A C 1
ATOM 2568 O O . VAL A 1 330 ? 8.674 19.482 27.101 1.00 30.05 330 VAL A O 1
ATOM 2571 N N . SER A 1 331 ? 7.331 20.121 28.774 1.00 31.23 331 SER A N 1
ATOM 2572 C CA . SER A 1 331 ? 8.128 19.509 29.846 1.00 31.23 331 SER A CA 1
ATOM 2573 C C . SER A 1 331 ? 7.505 18.185 30.304 1.00 31.23 331 SER A C 1
ATOM 2575 O O . SER A 1 331 ? 6.305 18.104 30.562 1.00 31.23 331 SER A O 1
ATOM 2577 N N . PHE A 1 332 ? 8.317 17.133 30.442 1.00 28.94 332 PHE A N 1
ATOM 2578 C CA . PHE A 1 332 ? 7.942 15.918 31.170 1.00 28.94 332 PHE A CA 1
ATOM 2579 C C . PHE A 1 332 ? 8.815 15.779 32.416 1.00 28.94 332 PHE A C 1
ATOM 2581 O O . PHE A 1 332 ? 10.032 15.945 32.379 1.00 28.94 332 PHE A O 1
ATOM 2588 N N . THR A 1 333 ? 8.186 15.466 33.548 1.00 24.81 333 THR A N 1
ATOM 2589 C CA . THR A 1 333 ? 8.894 15.198 34.803 1.00 24.81 333 THR A CA 1
ATOM 2590 C C . THR A 1 333 ? 9.077 13.694 34.951 1.00 24.81 333 THR A C 1
ATOM 2592 O O . THR A 1 333 ? 8.098 12.958 35.046 1.00 24.81 333 THR A O 1
ATOM 2595 N N . VAL A 1 334 ? 10.324 13.224 35.015 1.00 28.98 334 VAL A N 1
ATOM 2596 C CA . VAL A 1 334 ? 10.626 11.864 35.482 1.00 28.98 334 VAL A CA 1
ATOM 2597 C C . VAL A 1 334 ? 10.459 11.852 37.007 1.00 28.98 334 VAL A C 1
ATOM 2599 O O . VAL A 1 334 ? 11.168 12.603 37.687 1.00 28.98 334 VAL A O 1
ATOM 2602 N N . PRO A 1 335 ? 9.565 11.036 37.600 1.00 25.66 335 PRO A N 1
ATOM 2603 C CA . PRO A 1 335 ? 9.496 10.928 39.049 1.00 25.66 335 PRO A CA 1
ATOM 2604 C C . PRO A 1 335 ? 10.821 10.371 39.575 1.00 25.66 335 PRO A C 1
ATOM 2606 O O . PRO A 1 335 ? 11.251 9.284 39.187 1.00 25.66 335 PRO A O 1
ATOM 2609 N N . ARG A 1 336 ? 11.466 11.095 40.494 1.00 27.94 336 ARG A N 1
ATOM 2610 C CA . ARG A 1 336 ? 12.543 10.533 41.318 1.00 27.94 336 ARG A CA 1
ATOM 2611 C C . ARG A 1 336 ? 11.952 9.411 42.167 1.00 27.94 336 ARG A C 1
ATOM 2613 O O . ARG A 1 336 ? 11.370 9.680 43.215 1.00 27.94 336 ARG A O 1
ATOM 2620 N N . ASN A 1 337 ? 12.113 8.164 41.737 1.00 29.31 337 ASN A N 1
ATOM 2621 C CA . ASN A 1 337 ? 11.857 7.034 42.614 1.00 29.31 337 ASN A CA 1
ATOM 2622 C C . ASN A 1 337 ? 13.043 6.891 43.583 1.00 29.31 337 ASN A C 1
ATOM 2624 O O . ASN A 1 337 ? 14.197 6.830 43.158 1.00 29.31 337 ASN A O 1
ATOM 2628 N N . LYS A 1 338 ? 12.763 6.901 44.889 1.00 33.34 338 LYS A N 1
ATOM 2629 C CA . LYS A 1 338 ? 13.761 6.976 45.971 1.00 33.34 338 LYS A CA 1
ATOM 2630 C C . LYS A 1 338 ? 14.543 5.674 46.217 1.00 33.34 338 LYS A C 1
ATOM 2632 O O . LYS A 1 338 ? 15.386 5.670 47.106 1.00 33.34 338 LYS A O 1
ATOM 2637 N N . ASP A 1 339 ? 14.347 4.624 45.416 1.00 34.59 339 ASP A N 1
ATOM 2638 C CA . ASP A 1 339 ? 14.753 3.265 45.808 1.00 34.59 339 ASP A CA 1
ATOM 2639 C C . ASP A 1 339 ? 15.763 2.522 44.915 1.00 34.59 339 ASP A C 1
ATOM 2641 O O . ASP A 1 339 ? 16.009 1.348 45.167 1.00 34.59 339 ASP A O 1
ATOM 2645 N N . ASN A 1 340 ? 16.452 3.152 43.953 1.00 35.47 340 ASN A N 1
ATOM 2646 C CA . ASN A 1 340 ? 17.540 2.458 43.235 1.00 35.47 340 ASN A CA 1
ATOM 2647 C C . ASN A 1 340 ? 18.938 2.980 43.592 1.00 35.47 340 ASN A C 1
ATOM 2649 O O . ASN A 1 340 ? 19.525 3.828 42.921 1.00 35.47 340 ASN A O 1
ATOM 2653 N N . ARG A 1 341 ? 19.490 2.403 44.668 1.00 32.22 341 ARG A N 1
ATOM 2654 C CA . ARG A 1 341 ? 20.930 2.362 44.947 1.00 32.22 341 ARG A CA 1
ATOM 2655 C C . ARG A 1 341 ? 21.635 1.608 43.815 1.00 32.22 341 ARG A C 1
ATOM 2657 O O . ARG A 1 341 ? 21.487 0.397 43.703 1.00 32.22 341 ARG A O 1
ATOM 2664 N N . ILE A 1 342 ? 22.468 2.295 43.037 1.00 33.09 342 ILE A N 1
ATOM 2665 C CA . ILE A 1 342 ? 23.533 1.624 42.282 1.00 33.09 342 ILE A CA 1
ATOM 2666 C C . ILE A 1 342 ? 24.568 1.160 43.313 1.00 33.09 342 ILE A C 1
ATOM 2668 O O . ILE A 1 342 ? 25.244 1.973 43.946 1.00 33.09 342 ILE A O 1
ATOM 2672 N N . SER A 1 343 ? 24.651 -0.151 43.534 1.00 30.42 343 SER A N 1
ATOM 2673 C CA . SER A 1 343 ? 25.626 -0.765 44.432 1.00 30.42 343 SER A CA 1
ATOM 2674 C C . SER A 1 343 ? 27.037 -0.633 43.854 1.00 30.42 343 SER A C 1
ATOM 2676 O O . SER A 1 343 ? 27.399 -1.289 42.876 1.00 30.42 343 SER A O 1
ATOM 2678 N N . ARG A 1 344 ? 27.857 0.205 44.495 1.00 37.78 344 ARG A N 1
ATOM 2679 C CA . ARG A 1 344 ? 29.320 0.112 44.455 1.00 37.78 344 ARG A CA 1
ATOM 2680 C C . ARG A 1 344 ? 29.735 -1.185 45.146 1.00 37.78 344 ARG A C 1
ATOM 2682 O O . ARG A 1 344 ? 29.835 -1.190 46.360 1.00 37.78 344 ARG A O 1
ATOM 2689 N N . GLU A 1 345 ? 29.936 -2.245 44.372 1.00 31.81 345 GLU A N 1
ATOM 2690 C CA . GLU A 1 345 ? 30.702 -3.467 44.685 1.00 31.81 345 GLU A CA 1
ATOM 2691 C C . GLU A 1 345 ? 30.443 -4.413 43.502 1.00 31.81 345 GLU A C 1
ATOM 2693 O O . GLU A 1 345 ? 29.367 -4.969 43.342 1.00 31.81 345 GLU A O 1
ATOM 2698 N N . THR A 1 346 ? 31.319 -4.510 42.506 1.00 30.88 346 THR A N 1
ATOM 2699 C CA . THR A 1 346 ? 32.440 -5.452 42.558 1.00 30.88 346 THR A CA 1
ATOM 2700 C C . THR A 1 346 ? 33.514 -4.988 41.567 1.00 30.88 346 THR A C 1
ATOM 2702 O O . THR A 1 346 ? 33.630 -5.474 40.445 1.00 30.88 346 THR A O 1
ATOM 2705 N N . LEU A 1 347 ? 34.315 -4.007 41.987 1.00 31.92 347 LEU A N 1
ATOM 2706 C CA . LEU A 1 347 ? 35.606 -3.691 41.373 1.00 31.92 347 LEU A CA 1
ATOM 2707 C C . LEU A 1 347 ? 36.616 -4.752 41.835 1.00 31.92 347 LEU A C 1
ATOM 2709 O O . LEU A 1 347 ? 37.328 -4.582 42.821 1.00 31.92 347 LEU A O 1
ATOM 2713 N N . GLY A 1 348 ? 36.660 -5.876 41.122 1.00 29.19 348 GLY A N 1
ATOM 2714 C CA . GLY A 1 348 ? 37.727 -6.865 41.237 1.00 29.19 348 GLY A CA 1
ATOM 2715 C C . GLY A 1 348 ? 38.946 -6.420 40.436 1.00 29.19 348 GLY A C 1
ATOM 2716 O O . GLY A 1 348 ? 39.101 -6.769 39.271 1.00 29.19 348 GLY A O 1
ATOM 2717 N N . ARG A 1 349 ? 39.818 -5.623 41.053 1.00 33.94 349 ARG A N 1
ATOM 2718 C CA . ARG A 1 349 ? 41.103 -5.206 40.482 1.00 33.94 349 ARG A CA 1
ATOM 2719 C C . ARG A 1 349 ? 42.002 -6.428 40.246 1.00 33.94 349 ARG A C 1
ATOM 2721 O O . ARG A 1 349 ? 42.469 -7.040 41.203 1.00 33.94 349 ARG A O 1
ATOM 2728 N N . LYS A 1 350 ? 42.351 -6.707 38.988 1.00 31.22 350 LYS A N 1
ATOM 2729 C CA . LYS A 1 350 ? 43.579 -7.440 38.643 1.00 31.22 350 LYS A CA 1
ATOM 2730 C C . LYS A 1 350 ? 44.310 -6.722 37.511 1.00 31.22 350 LYS A C 1
ATOM 2732 O O . LYS A 1 350 ? 43.810 -6.606 36.402 1.00 31.22 350 LYS A O 1
ATOM 2737 N N . LYS A 1 351 ? 45.497 -6.204 37.841 1.00 35.66 351 LYS A N 1
ATOM 2738 C CA . LYS A 1 351 ? 46.492 -5.696 36.892 1.00 35.66 351 LYS A CA 1
ATOM 2739 C C . LYS A 1 351 ? 47.197 -6.886 36.232 1.00 35.66 351 LYS A C 1
ATOM 2741 O O . LYS A 1 351 ? 47.838 -7.657 36.938 1.00 35.66 351 LYS A O 1
ATOM 2746 N N . THR A 1 352 ? 47.148 -6.936 34.907 1.00 34.12 352 THR A N 1
ATOM 2747 C CA . THR A 1 352 ? 48.133 -7.523 33.976 1.00 34.12 352 THR A CA 1
ATOM 2748 C C . THR A 1 352 ? 48.018 -6.634 32.726 1.00 34.12 352 THR A C 1
ATOM 2750 O O . THR A 1 352 ? 46.918 -6.490 32.217 1.00 34.12 352 THR A O 1
ATOM 2753 N N . GLY A 1 353 ? 48.983 -5.818 32.299 1.00 33.44 353 GLY A N 1
ATOM 2754 C CA . GLY A 1 353 ? 50.334 -6.194 31.899 1.00 33.44 353 GLY A CA 1
ATOM 2755 C C . GLY A 1 353 ? 50.292 -6.746 30.468 1.00 33.44 353 GLY A C 1
ATOM 2756 O O . GLY A 1 353 ? 50.088 -7.943 30.323 1.00 33.44 353 GLY A O 1
ATOM 2757 N N . GLY A 1 354 ? 50.468 -5.892 29.449 1.00 32.88 354 GLY A N 1
ATOM 2758 C CA . GLY A 1 354 ? 50.596 -6.294 28.034 1.00 32.88 354 GLY A CA 1
ATOM 2759 C C . GLY A 1 354 ? 49.521 -5.707 27.109 1.00 32.88 354 GLY A C 1
ATOM 2760 O O . GLY A 1 354 ? 48.337 -5.787 27.414 1.00 32.88 354 GLY A O 1
ATOM 2761 N N . GLY A 1 355 ? 49.949 -5.084 26.007 1.00 41.88 355 GLY A N 1
ATOM 2762 C CA . GLY A 1 355 ? 49.117 -4.317 25.077 1.00 41.88 355 GLY A CA 1
ATOM 2763 C C . GLY A 1 355 ? 47.968 -5.088 24.418 1.00 41.88 355 GLY A C 1
ATOM 2764 O O . GLY A 1 355 ? 48.080 -6.260 24.072 1.00 41.88 355 GLY A O 1
ATOM 2765 N N . GLY A 1 356 ? 46.870 -4.367 24.213 1.00 34.47 356 GLY A N 1
ATOM 2766 C CA . GLY A 1 356 ? 45.678 -4.806 23.499 1.00 34.47 356 GLY A CA 1
ATOM 2767 C C . GLY A 1 356 ? 44.633 -3.705 23.608 1.00 34.47 356 GLY A C 1
ATOM 2768 O O . GLY A 1 356 ? 43.929 -3.629 24.610 1.00 34.47 356 GLY A O 1
ATOM 2769 N N . GLY A 1 357 ? 44.600 -2.802 22.625 1.00 36.16 357 GLY A N 1
ATOM 2770 C CA . GLY A 1 357 ? 43.633 -1.706 22.576 1.00 36.16 357 GLY A CA 1
ATOM 2771 C C . GLY A 1 357 ? 42.203 -2.231 22.693 1.00 36.16 357 GLY A C 1
ATOM 2772 O O . GLY A 1 357 ? 41.842 -3.231 22.068 1.00 36.16 357 GLY A O 1
ATOM 2773 N N . MET A 1 358 ? 41.398 -1.572 23.522 1.00 37.59 358 MET A N 1
ATOM 2774 C CA . MET A 1 358 ? 39.986 -1.891 23.691 1.00 37.59 358 MET A CA 1
ATOM 2775 C C . MET A 1 358 ? 39.277 -1.572 22.368 1.00 37.59 358 MET A C 1
ATOM 2777 O O . MET A 1 358 ? 39.158 -0.412 21.985 1.00 37.59 358 MET A O 1
ATOM 2781 N N . LYS A 1 359 ? 38.877 -2.605 21.620 1.00 36.91 359 LYS A N 1
ATOM 2782 C CA . LYS A 1 359 ? 38.100 -2.430 20.390 1.00 36.91 359 LYS A CA 1
ATOM 2783 C C . LYS A 1 359 ? 36.654 -2.139 20.762 1.00 36.91 359 LYS A C 1
ATOM 2785 O O . LYS A 1 359 ? 35.978 -2.996 21.326 1.00 36.91 359 LYS A O 1
ATOM 2790 N N . PHE A 1 360 ? 36.192 -0.949 20.408 1.00 37.28 360 PHE A N 1
ATOM 2791 C CA . PHE A 1 360 ? 34.777 -0.611 20.410 1.00 37.28 360 PHE A CA 1
ATOM 2792 C C . PHE A 1 360 ? 34.195 -0.903 19.029 1.00 37.28 360 PHE A C 1
ATOM 2794 O O . PHE A 1 360 ? 34.814 -0.619 18.005 1.00 37.28 360 PHE A O 1
ATOM 2801 N N . SER A 1 361 ? 33.002 -1.485 19.006 1.00 33.38 361 SER A N 1
ATOM 2802 C CA . SER A 1 361 ? 32.173 -1.601 17.812 1.00 33.38 361 SER A CA 1
ATOM 2803 C C . SER A 1 361 ? 31.098 -0.524 17.884 1.00 33.38 361 SER A C 1
ATOM 2805 O O . SER A 1 361 ? 30.258 -0.557 18.784 1.00 33.38 361 SER A O 1
ATOM 2807 N N . ILE A 1 362 ? 31.138 0.430 16.954 1.00 39.12 362 ILE A N 1
ATOM 2808 C CA . ILE A 1 362 ? 30.069 1.413 16.760 1.00 39.12 362 ILE A CA 1
ATOM 2809 C C . ILE A 1 362 ? 28.824 0.633 16.322 1.00 39.12 362 ILE A C 1
ATOM 2811 O O . ILE A 1 362 ? 28.825 0.015 15.261 1.00 39.12 362 ILE A O 1
ATOM 2815 N N . VAL A 1 363 ? 27.793 0.597 17.171 1.00 45.00 363 VAL A N 1
ATOM 2816 C CA . VAL A 1 363 ? 26.554 -0.162 16.908 1.00 45.00 363 VAL A CA 1
ATOM 2817 C C . VAL A 1 363 ? 25.610 0.626 15.994 1.00 45.00 363 VAL A C 1
ATOM 2819 O O . VAL A 1 363 ? 24.886 0.035 15.201 1.00 45.00 363 VAL A O 1
ATOM 2822 N N . THR A 1 364 ? 25.664 1.956 16.066 1.00 32.19 364 THR A N 1
ATOM 2823 C CA . THR A 1 364 ? 24.847 2.883 15.275 1.00 32.19 364 THR A CA 1
ATOM 2824 C C . THR A 1 364 ? 25.534 4.243 15.211 1.00 32.19 364 THR A C 1
ATOM 2826 O O . THR A 1 364 ? 25.997 4.743 16.236 1.00 32.19 364 THR A O 1
ATOM 2829 N N . TYR A 1 365 ? 25.561 4.845 14.024 1.00 44.56 365 TYR A N 1
ATOM 2830 C CA . TYR A 1 365 ? 25.960 6.230 13.783 1.00 44.56 365 TYR A CA 1
ATOM 2831 C C . TYR A 1 365 ? 24.728 6.993 13.285 1.00 44.56 365 TYR A C 1
ATOM 2833 O O . TYR A 1 365 ? 24.019 6.494 12.413 1.00 44.56 365 TYR A O 1
ATOM 2841 N N . HIS A 1 366 ? 24.463 8.168 13.856 1.00 38.91 366 HIS A N 1
ATOM 2842 C CA . HIS A 1 366 ? 23.412 9.074 13.396 1.00 38.91 366 HIS A CA 1
ATOM 2843 C C . HIS A 1 366 ? 24.109 10.320 12.845 1.00 38.91 366 HIS A C 1
ATOM 2845 O O . HIS A 1 366 ? 24.635 11.093 13.649 1.00 38.91 366 HIS A O 1
ATOM 2851 N N . PRO A 1 367 ? 24.175 10.516 11.518 1.00 31.25 367 PRO A N 1
ATOM 2852 C CA . PRO A 1 367 ? 24.660 11.774 10.980 1.00 31.25 367 PRO A CA 1
ATOM 2853 C C . PRO A 1 367 ? 23.679 12.869 11.390 1.00 31.25 367 PRO A C 1
ATOM 2855 O O . PRO A 1 367 ? 22.505 12.833 11.025 1.00 31.25 367 PRO A O 1
ATOM 2858 N N . VAL A 1 368 ? 24.160 13.825 12.172 1.00 34.19 368 VAL A N 1
ATOM 2859 C CA . VAL A 1 368 ? 23.471 15.095 12.378 1.00 34.19 368 VAL A CA 1
ATOM 2860 C C . VAL A 1 368 ? 24.077 16.042 11.356 1.00 34.19 368 VAL A C 1
ATOM 2862 O O . VAL A 1 368 ? 25.273 16.315 11.409 1.00 34.19 368 VAL A O 1
ATOM 2865 N N . ALA A 1 369 ? 23.281 16.485 10.387 1.00 36.38 369 ALA A N 1
ATOM 2866 C CA . ALA A 1 369 ? 23.696 17.575 9.521 1.00 36.38 369 ALA A CA 1
ATOM 2867 C C . ALA A 1 369 ? 23.578 18.868 10.330 1.00 36.38 369 ALA A C 1
ATOM 2869 O O . ALA A 1 369 ? 22.481 19.264 10.721 1.00 36.38 369 ALA A O 1
ATOM 2870 N N . THR A 1 370 ? 24.712 19.491 10.618 1.00 40.16 370 THR A N 1
ATOM 2871 C CA . THR A 1 370 ? 24.768 20.861 11.118 1.00 40.16 370 THR A CA 1
ATOM 2872 C C . THR A 1 370 ? 25.062 21.758 9.930 1.00 40.16 370 THR A C 1
ATOM 2874 O O . THR A 1 370 ? 26.037 21.533 9.213 1.00 40.16 370 THR A O 1
ATOM 2877 N N . TRP A 1 371 ? 24.217 22.749 9.696 1.00 49.47 371 TRP A N 1
ATOM 2878 C CA . TRP A 1 371 ? 24.544 23.850 8.805 1.00 49.47 371 TRP A CA 1
ATOM 2879 C C . TRP A 1 371 ? 25.169 24.956 9.665 1.00 49.47 371 TRP A C 1
ATOM 2881 O O . TRP A 1 371 ? 24.752 25.143 10.804 1.00 49.47 371 TRP A O 1
ATOM 2891 N N . LYS A 1 372 ? 26.217 25.602 9.152 1.00 60.50 372 LYS A N 1
ATOM 2892 C CA . LYS A 1 372 ? 26.852 26.791 9.736 1.00 60.50 372 LYS A CA 1
ATOM 2893 C C . LYS A 1 372 ? 26.851 27.847 8.640 1.00 60.50 372 LYS A C 1
ATOM 2895 O O . LYS A 1 372 ? 27.055 27.504 7.470 1.00 60.50 372 LYS A O 1
ATOM 2900 N N . TRP A 1 373 ? 26.604 29.101 8.981 1.00 66.12 373 TRP A N 1
ATOM 2901 C CA . TRP A 1 373 ? 26.766 30.196 8.038 1.00 66.12 373 TRP A CA 1
ATOM 2902 C C . TRP A 1 373 ? 28.235 30.288 7.611 1.00 66.12 373 TRP A C 1
ATOM 2904 O O . TRP A 1 373 ? 29.132 30.322 8.450 1.00 66.12 373 TRP A O 1
ATOM 2914 N N . ASP A 1 374 ? 28.496 30.344 6.302 1.00 66.94 374 ASP A N 1
ATOM 2915 C CA . ASP A 1 374 ? 29.844 30.619 5.795 1.00 66.94 374 ASP A CA 1
ATOM 2916 C C . ASP A 1 374 ? 30.162 32.117 5.918 1.00 66.94 374 ASP A C 1
ATOM 2918 O O . ASP A 1 374 ? 30.049 32.909 4.974 1.00 66.94 374 ASP A O 1
ATOM 2922 N N . THR A 1 375 ? 30.582 32.499 7.116 1.00 68.31 375 THR A N 1
ATOM 2923 C CA . THR A 1 375 ? 31.050 33.840 7.475 1.00 68.31 375 THR A CA 1
ATOM 2924 C C . THR A 1 375 ? 32.544 34.044 7.218 1.00 68.31 375 THR A C 1
ATOM 2926 O O . THR A 1 375 ? 33.040 35.154 7.412 1.00 68.31 375 THR A O 1
ATOM 2929 N N . SER A 1 376 ? 33.251 33.020 6.714 1.00 65.56 376 SER A N 1
ATOM 2930 C CA . SER A 1 376 ? 34.700 33.056 6.491 1.00 65.56 376 SER A CA 1
ATOM 2931 C C . SER A 1 376 ? 35.113 34.177 5.531 1.00 65.56 376 SER A C 1
ATOM 2933 O O . SER A 1 376 ? 34.350 34.599 4.662 1.00 65.56 376 SER A O 1
ATOM 2935 N N . THR A 1 377 ? 36.345 34.664 5.650 1.00 57.78 377 THR A N 1
ATOM 2936 C CA . THR A 1 377 ? 36.874 35.688 4.729 1.00 57.78 377 THR A CA 1
ATOM 2937 C C . THR A 1 377 ? 37.612 35.099 3.523 1.00 57.78 377 THR A C 1
ATOM 2939 O O . THR A 1 377 ? 38.102 35.859 2.688 1.00 57.78 377 THR A O 1
ATOM 2942 N N . GLU A 1 378 ? 37.670 33.768 3.407 1.00 54.25 378 GLU A N 1
ATOM 2943 C CA . GLU A 1 378 ? 38.316 33.069 2.296 1.00 54.25 378 GLU A CA 1
ATOM 2944 C C . GLU A 1 378 ? 37.368 32.876 1.100 1.00 54.25 378 GLU A C 1
ATOM 2946 O O . GLU A 1 378 ? 36.148 32.773 1.239 1.00 54.25 378 GLU A O 1
ATOM 2951 N N . GLU A 1 379 ? 37.943 32.821 -0.103 1.00 49.88 379 GLU A N 1
ATOM 2952 C CA . GLU A 1 379 ? 37.224 32.493 -1.336 1.00 49.88 379 GLU A CA 1
ATOM 2953 C C . GLU A 1 379 ? 36.741 31.035 -1.257 1.00 49.88 379 GLU A C 1
ATOM 2955 O O . GLU A 1 379 ? 37.545 30.161 -0.937 1.00 49.88 379 GLU A O 1
ATOM 2960 N N . HIS A 1 380 ? 35.446 30.790 -1.513 1.00 45.12 380 HIS A N 1
ATOM 2961 C CA . HIS A 1 380 ? 34.722 29.512 -1.358 1.00 45.12 380 HIS A CA 1
ATOM 2962 C C . HIS A 1 380 ? 35.605 28.257 -1.550 1.00 45.12 380 HIS A C 1
ATOM 2964 O O . HIS A 1 380 ? 35.663 27.657 -2.628 1.00 45.12 380 HIS A O 1
ATOM 2970 N N . LYS A 1 381 ? 36.248 27.788 -0.476 1.00 35.94 381 LYS A N 1
ATOM 2971 C CA . LYS A 1 381 ? 36.762 26.423 -0.413 1.00 35.94 381 LYS A CA 1
ATOM 2972 C C . LYS A 1 381 ? 35.574 25.561 -0.040 1.00 35.94 381 LYS A C 1
ATOM 2974 O O . LYS A 1 381 ? 35.165 25.496 1.114 1.00 35.94 381 LYS A O 1
ATOM 2979 N N . LEU A 1 382 ? 34.964 24.959 -1.055 1.00 35.25 382 LEU A N 1
ATOM 2980 C CA . LEU A 1 382 ? 33.887 23.993 -0.900 1.00 35.25 382 LEU A CA 1
ATOM 2981 C C . LEU A 1 382 ? 34.429 22.773 -0.128 1.00 35.25 382 LEU A C 1
ATOM 2983 O O . LEU A 1 382 ? 34.880 21.807 -0.732 1.00 35.25 382 LEU A O 1
ATOM 2987 N N . TYR A 1 383 ? 34.387 22.864 1.202 1.00 35.28 383 TYR A N 1
ATOM 2988 C CA . TYR A 1 383 ? 34.795 21.875 2.199 1.00 35.28 383 TYR A CA 1
ATOM 2989 C C . TYR A 1 383 ? 36.283 21.481 2.193 1.00 35.28 383 TYR A C 1
ATOM 2991 O O . TYR A 1 383 ? 36.872 21.118 1.176 1.00 35.28 383 TYR A O 1
ATOM 2999 N N . HIS A 1 384 ? 36.877 21.461 3.390 1.00 34.41 384 HIS A N 1
ATOM 3000 C CA . HIS A 1 384 ? 38.094 20.705 3.668 1.00 34.41 384 HIS A CA 1
ATOM 3001 C C . HIS A 1 384 ? 37.825 19.223 3.374 1.00 34.41 384 HIS A C 1
ATOM 3003 O O . HIS A 1 384 ? 37.324 18.473 4.211 1.00 34.41 384 HIS A O 1
ATOM 3009 N N . TYR A 1 385 ? 38.143 18.775 2.161 1.00 32.50 385 TYR A N 1
ATOM 3010 C CA . TYR A 1 385 ? 38.409 17.364 1.942 1.00 32.50 385 TYR A CA 1
ATOM 3011 C C . TYR A 1 385 ? 39.679 17.036 2.719 1.00 32.50 385 TYR A C 1
ATOM 3013 O O . TYR A 1 385 ? 40.747 17.565 2.414 1.00 32.50 385 TYR A O 1
ATOM 3021 N N . ALA A 1 386 ? 39.577 16.139 3.700 1.00 35.34 386 ALA A N 1
ATOM 3022 C CA . ALA A 1 386 ? 40.746 15.452 4.222 1.00 35.34 386 ALA A CA 1
ATOM 3023 C C . ALA A 1 386 ? 41.421 14.738 3.041 1.00 35.34 386 ALA A C 1
ATOM 3025 O O . ALA A 1 386 ? 40.971 13.686 2.577 1.00 35.34 386 ALA A O 1
ATOM 3026 N N . HIS A 1 387 ? 42.469 15.351 2.493 1.00 32.22 387 HIS A N 1
ATOM 3027 C CA . HIS A 1 387 ? 43.322 14.697 1.519 1.00 32.22 387 HIS A CA 1
ATOM 3028 C C . HIS A 1 387 ? 43.957 13.481 2.207 1.00 32.22 387 HIS A C 1
ATOM 3030 O O . HIS A 1 387 ? 44.484 13.625 3.312 1.00 32.22 387 HIS A O 1
ATOM 3036 N N . PRO A 1 388 ? 43.947 12.281 1.596 1.00 34.72 388 PRO A N 1
ATOM 3037 C CA . PRO A 1 388 ? 44.662 11.144 2.155 1.00 34.72 388 PRO A CA 1
ATOM 3038 C C . PRO A 1 388 ? 46.164 11.454 2.084 1.00 34.72 388 PRO A C 1
ATOM 3040 O O . PRO A 1 388 ? 46.780 11.286 1.033 1.00 34.72 388 PRO A O 1
ATOM 3043 N N . GLY A 1 389 ? 46.730 11.965 3.181 1.00 43.00 389 GLY A N 1
ATOM 3044 C CA . GLY A 1 389 ? 48.141 12.345 3.289 1.00 43.00 389 GLY A CA 1
ATOM 3045 C C . GLY A 1 389 ? 48.433 13.775 3.756 1.00 43.00 389 GLY A C 1
ATOM 3046 O O . GLY A 1 389 ? 49.607 14.130 3.774 1.00 43.00 389 GLY A O 1
ATOM 3047 N N . ALA A 1 390 ? 47.435 14.585 4.125 1.00 39.34 390 ALA A N 1
ATOM 3048 C CA . ALA A 1 390 ? 47.710 15.818 4.864 1.00 39.34 390 ALA A CA 1
ATOM 3049 C C . ALA A 1 390 ? 48.132 15.446 6.294 1.00 39.34 390 ALA A C 1
ATOM 3051 O O . ALA A 1 390 ? 47.387 14.765 7.000 1.00 39.34 390 ALA A O 1
ATOM 3052 N N . GLU A 1 391 ? 49.356 15.809 6.677 1.00 39.62 391 GLU A N 1
ATOM 3053 C CA . GLU A 1 391 ? 49.787 15.759 8.072 1.00 39.62 391 GLU A CA 1
ATOM 3054 C C . GLU A 1 391 ? 48.855 16.672 8.879 1.00 39.62 391 GLU A C 1
ATOM 3056 O O . GLU A 1 391 ? 48.479 17.739 8.398 1.00 39.62 391 GLU A O 1
ATOM 3061 N N . GLU A 1 392 ? 48.418 16.200 10.049 1.00 39.25 392 GLU A N 1
ATOM 3062 C CA . GLU A 1 392 ? 47.587 16.958 10.986 1.00 39.25 392 GLU A CA 1
ATOM 3063 C C . GLU A 1 392 ? 48.370 18.210 11.410 1.00 39.25 392 GLU A C 1
ATOM 3065 O O . GLU A 1 392 ? 49.189 18.163 12.327 1.00 39.25 392 GLU A O 1
ATOM 3070 N N . GLU A 1 393 ? 48.175 19.320 10.701 1.00 39.38 393 GLU A N 1
ATOM 3071 C CA . GLU A 1 393 ? 48.470 20.631 11.259 1.00 39.38 393 GLU A CA 1
ATOM 3072 C C . GLU A 1 393 ? 47.438 20.836 12.374 1.00 39.38 393 GLU A C 1
ATOM 3074 O O . GLU A 1 393 ? 46.232 20.808 12.131 1.00 39.38 393 GLU A O 1
ATOM 3079 N N . GLU A 1 394 ? 47.920 20.903 13.618 1.00 42.31 394 GLU A N 1
ATOM 3080 C CA . GLU A 1 394 ? 47.121 21.281 14.783 1.00 42.31 394 GLU A CA 1
ATOM 3081 C C . GLU A 1 394 ? 46.563 22.687 14.513 1.00 42.31 394 GLU A C 1
ATOM 3083 O O . GLU A 1 394 ? 47.271 23.677 14.673 1.00 42.31 394 GLU A O 1
ATOM 3088 N N . GLU A 1 395 ? 45.327 22.775 14.016 1.00 40.34 395 GLU A N 1
ATOM 3089 C CA . GLU A 1 395 ? 44.627 24.049 13.867 1.00 40.34 395 GLU A CA 1
ATOM 3090 C C . GLU A 1 395 ? 44.317 24.589 15.271 1.00 40.34 395 GLU A C 1
ATOM 3092 O O . GLU A 1 395 ? 43.679 23.923 16.091 1.00 40.34 395 GLU A O 1
ATOM 3097 N N . ASP A 1 396 ? 44.852 25.778 15.553 1.00 36.78 396 ASP A N 1
ATOM 3098 C CA . ASP A 1 396 ? 44.740 26.500 16.816 1.00 36.78 396 ASP A CA 1
ATOM 3099 C C . ASP A 1 396 ? 43.264 26.617 17.269 1.00 36.78 396 ASP A C 1
ATOM 3101 O O . ASP A 1 396 ? 42.423 27.158 16.556 1.00 36.78 396 ASP A O 1
ATOM 3105 N N . GLU A 1 397 ? 42.949 26.146 18.484 1.00 41.44 397 GLU A N 1
ATOM 3106 C CA . GLU A 1 397 ? 41.614 26.154 19.131 1.00 41.44 397 GLU A CA 1
ATOM 3107 C C . GLU A 1 397 ? 41.079 27.565 19.505 1.00 41.44 397 GLU A C 1
ATOM 3109 O O . GLU A 1 397 ? 40.233 27.696 20.389 1.00 41.44 397 GLU A O 1
ATOM 3114 N N . ASP A 1 398 ? 41.528 28.624 18.830 1.00 42.66 398 ASP A N 1
ATOM 3115 C CA . ASP A 1 398 ? 41.113 30.013 19.071 1.00 42.66 398 ASP A CA 1
ATOM 3116 C C . ASP A 1 398 ? 40.401 30.620 17.835 1.00 42.66 398 ASP A C 1
ATOM 3118 O O . ASP A 1 398 ? 40.654 31.765 17.454 1.00 42.66 398 ASP A O 1
ATOM 3122 N N . GLU A 1 399 ? 39.499 29.875 17.177 1.00 49.88 399 GLU A N 1
ATOM 3123 C CA . GLU A 1 399 ? 38.528 30.487 16.251 1.00 49.88 399 GLU A CA 1
ATOM 3124 C C . GLU A 1 399 ? 37.554 31.356 17.065 1.00 49.88 399 GLU A C 1
ATOM 3126 O O . GLU A 1 399 ? 36.633 30.853 17.709 1.00 49.88 399 GLU A O 1
ATOM 3131 N N . ASP A 1 400 ? 37.766 32.676 17.055 1.00 56.94 400 ASP A N 1
ATOM 3132 C CA . ASP A 1 400 ? 36.794 33.658 17.538 1.00 56.94 400 ASP A CA 1
ATOM 3133 C C . ASP A 1 400 ? 35.437 33.392 16.857 1.00 56.94 400 ASP A C 1
ATOM 3135 O O . ASP A 1 400 ? 35.272 33.664 15.667 1.00 56.94 400 ASP A O 1
ATOM 3139 N N . ASP A 1 401 ? 34.463 32.851 17.596 1.00 62.31 401 ASP A N 1
ATOM 3140 C CA . ASP A 1 401 ? 33.117 32.602 17.075 1.00 62.31 401 ASP A CA 1
ATOM 3141 C C . ASP A 1 401 ? 32.562 33.879 16.418 1.00 62.31 401 ASP A C 1
ATOM 3143 O O . ASP A 1 401 ? 32.434 34.924 17.064 1.00 62.31 401 ASP A O 1
ATOM 3147 N N . ASP A 1 402 ? 32.198 33.806 15.135 1.00 77.62 402 ASP A N 1
ATOM 3148 C CA . ASP A 1 402 ? 31.627 34.943 14.418 1.00 77.62 402 ASP A CA 1
ATOM 3149 C C . ASP A 1 402 ? 30.301 35.377 15.080 1.00 77.62 402 ASP A C 1
ATOM 3151 O O . ASP A 1 402 ? 29.275 34.682 15.040 1.00 77.62 402 ASP A O 1
ATOM 3155 N N . VAL A 1 403 ? 30.326 36.547 15.726 1.00 86.25 403 VAL A N 1
ATOM 3156 C CA . VAL A 1 403 ? 29.187 37.119 16.457 1.00 86.25 403 VAL A CA 1
ATOM 3157 C C . VAL A 1 403 ? 28.573 38.314 15.741 1.00 86.25 403 VAL A C 1
ATOM 3159 O O . VAL A 1 403 ? 29.248 39.149 15.136 1.00 86.25 403 VAL A O 1
ATOM 3162 N N . CYS A 1 404 ? 27.268 38.492 15.929 1.00 87.44 404 CYS A N 1
ATOM 3163 C CA . CYS A 1 404 ? 26.579 39.691 15.478 1.00 87.44 404 CYS A CA 1
ATOM 3164 C C . CYS A 1 404 ? 27.073 40.935 16.234 1.00 87.44 404 CYS A C 1
ATOM 3166 O O . CYS A 1 404 ? 26.969 41.027 17.460 1.00 87.44 404 CYS A O 1
ATOM 3168 N N . GLY A 1 405 ? 27.520 41.962 15.503 1.00 84.56 405 GLY A N 1
ATOM 3169 C CA . GLY A 1 405 ? 28.030 43.209 16.091 1.00 84.56 405 GLY A CA 1
ATOM 3170 C C . GLY A 1 405 ? 27.007 44.036 16.892 1.00 84.56 405 GLY A C 1
ATOM 3171 O O . GLY A 1 405 ? 27.405 44.967 17.593 1.00 84.56 405 GLY A O 1
ATOM 3172 N N . ILE A 1 406 ? 25.711 43.697 16.818 1.00 90.25 406 ILE A N 1
ATOM 3173 C CA . ILE A 1 406 ? 24.616 44.375 17.534 1.00 90.25 406 ILE A CA 1
ATOM 3174 C C . ILE A 1 406 ? 24.234 43.603 18.801 1.00 90.25 406 ILE A C 1
ATOM 3176 O O . ILE A 1 406 ? 24.351 44.140 19.901 1.00 90.25 406 ILE A O 1
ATOM 3180 N N . CYS A 1 407 ? 23.789 42.348 18.670 1.00 90.00 407 CYS A N 1
ATOM 3181 C CA . CYS A 1 407 ? 23.316 41.563 19.816 1.00 90.00 407 CYS A CA 1
ATOM 3182 C C . CYS A 1 407 ? 24.422 40.786 20.540 1.00 90.00 407 CYS A C 1
ATOM 3184 O O . CYS A 1 407 ? 24.182 40.304 21.644 1.00 90.00 407 CYS A O 1
ATOM 3186 N N . ARG A 1 408 ? 25.621 40.691 19.944 1.00 89.12 408 ARG A N 1
ATOM 3187 C CA . ARG A 1 408 ? 26.795 39.969 20.466 1.00 89.12 408 ARG A CA 1
ATOM 3188 C C . ARG A 1 408 ? 26.588 38.465 20.663 1.00 89.12 408 ARG A C 1
ATOM 3190 O O . ARG A 1 408 ? 27.389 37.835 21.343 1.00 89.12 408 ARG A O 1
ATOM 3197 N N . LEU A 1 409 ? 25.541 37.898 20.070 1.00 85.50 409 LEU A N 1
ATOM 3198 C CA . LEU A 1 409 ? 25.327 36.455 20.016 1.00 85.50 409 LEU A CA 1
ATOM 3199 C C . LEU A 1 409 ? 25.993 35.881 18.765 1.00 85.50 409 LEU A C 1
ATOM 3201 O O . LEU A 1 409 ? 26.080 36.566 17.741 1.00 85.50 409 LEU A O 1
ATOM 3205 N N . VAL A 1 410 ? 26.442 34.629 18.866 1.00 84.25 410 VAL A N 1
ATOM 3206 C CA . VAL A 1 410 ? 26.988 33.852 17.743 1.00 84.25 410 VAL A CA 1
ATOM 3207 C C . VAL A 1 410 ? 25.952 33.803 16.626 1.00 84.25 410 VAL A C 1
ATOM 3209 O O . VAL A 1 410 ? 24.755 33.697 16.905 1.00 84.25 410 VAL A O 1
ATOM 3212 N N . PHE A 1 411 ? 26.382 33.894 15.370 1.00 82.06 411 PHE A N 1
ATOM 3213 C CA . PHE A 1 411 ? 25.449 33.922 14.242 1.00 82.06 411 PHE A CA 1
ATOM 3214 C C . PHE A 1 411 ? 24.549 32.684 14.148 1.00 82.06 411 PHE A C 1
ATOM 3216 O O . PHE A 1 411 ? 23.391 32.810 13.756 1.00 82.06 411 PHE A O 1
ATOM 3223 N N . GLU A 1 412 ? 25.034 31.536 14.623 1.00 78.81 412 GLU A N 1
ATOM 3224 C CA . GLU A 1 412 ? 24.279 30.280 14.748 1.00 78.81 412 GLU A CA 1
ATOM 3225 C C . GLU A 1 412 ? 23.179 30.307 15.830 1.00 78.81 412 GLU A C 1
ATOM 3227 O O . GLU A 1 412 ? 22.375 29.384 15.942 1.00 78.81 412 GLU A O 1
ATOM 3232 N N . SER A 1 413 ? 23.136 31.349 16.666 1.00 78.19 413 SER A N 1
ATOM 3233 C CA . SER A 1 413 ? 22.147 31.516 17.736 1.00 78.19 413 SER A CA 1
ATOM 3234 C C . SER A 1 413 ? 21.015 32.472 17.343 1.00 78.19 413 SER A C 1
ATOM 3236 O O . SER A 1 413 ? 21.148 33.312 16.455 1.00 78.19 413 SER A O 1
ATOM 3238 N N . CYS A 1 414 ? 19.895 32.393 18.068 1.00 78.38 414 CYS A N 1
ATOM 3239 C CA . CYS A 1 414 ? 18.787 33.341 17.929 1.00 78.38 414 CYS A CA 1
ATOM 3240 C C . CYS A 1 414 ? 19.219 34.746 18.337 1.00 78.38 414 CYS A C 1
ATOM 3242 O O . CYS A 1 414 ? 19.793 34.924 19.411 1.00 78.38 414 CYS A O 1
ATOM 3244 N N . CYS A 1 415 ? 18.857 35.762 17.556 1.00 82.19 415 CYS A N 1
ATOM 3245 C CA . CYS A 1 415 ? 18.926 37.131 18.049 1.00 82.19 415 CYS A CA 1
ATOM 3246 C C . CYS A 1 415 ? 17.876 37.368 19.164 1.00 82.19 415 CYS A C 1
ATOM 3248 O O . CYS A 1 415 ? 16.930 36.591 19.277 1.00 82.19 415 CYS A O 1
ATOM 3250 N N . PRO A 1 416 ? 17.967 38.449 19.964 1.00 85.44 416 PRO A N 1
ATOM 3251 C CA . PRO A 1 416 ? 17.065 38.687 21.100 1.00 85.44 416 PRO A CA 1
ATOM 3252 C C . PRO A 1 416 ? 15.572 38.813 20.761 1.00 85.44 416 PRO A C 1
ATOM 3254 O O . PRO A 1 416 ? 14.739 38.751 21.663 1.00 85.44 416 PRO A O 1
ATOM 3257 N N . GLU A 1 417 ? 15.229 39.038 19.491 1.00 79.62 417 GLU A N 1
ATOM 3258 C CA . GLU A 1 417 ? 13.834 39.109 19.031 1.00 79.62 417 GLU A CA 1
ATOM 3259 C C . GLU A 1 417 ? 13.302 37.760 18.543 1.00 79.62 417 GLU A C 1
ATOM 3261 O O . GLU A 1 417 ? 12.092 37.560 18.457 1.00 79.62 417 GLU A O 1
ATOM 3266 N N . CYS A 1 418 ? 14.201 36.817 18.263 1.00 75.12 418 CYS A N 1
ATOM 3267 C CA . CYS A 1 418 ? 13.859 35.487 17.790 1.00 75.12 418 CYS A CA 1
ATOM 3268 C C . CYS A 1 418 ? 13.773 34.523 18.966 1.00 75.12 418 CYS A C 1
ATOM 3270 O O . CYS A 1 418 ? 14.603 34.540 19.873 1.00 75.12 418 CYS A O 1
ATOM 3272 N N . LYS A 1 419 ? 12.763 33.656 18.934 1.00 62.97 419 LYS A N 1
ATOM 3273 C CA . LYS A 1 419 ? 12.627 32.574 19.916 1.00 62.97 419 LYS A CA 1
ATOM 3274 C C . LYS A 1 419 ? 13.340 31.299 19.471 1.00 62.97 419 LYS A C 1
ATOM 3276 O O . LYS A 1 419 ? 13.806 30.564 20.324 1.00 62.97 419 LYS A O 1
ATOM 3281 N N . VAL A 1 420 ? 13.451 31.076 18.158 1.00 55.22 420 VAL A N 1
ATOM 3282 C CA . VAL A 1 420 ? 14.052 29.879 17.547 1.00 55.22 420 VAL A CA 1
ATOM 3283 C C . VAL A 1 420 ? 14.952 30.255 16.355 1.00 55.22 420 VAL A C 1
ATOM 3285 O O . VAL A 1 420 ? 14.684 31.273 15.711 1.00 55.22 420 VAL A O 1
ATOM 3288 N N . PRO A 1 421 ? 16.024 29.487 16.067 1.00 56.25 421 PRO A N 1
ATOM 3289 C CA . PRO A 1 421 ? 16.917 29.752 14.938 1.00 56.25 421 PRO A CA 1
ATOM 3290 C C . PRO A 1 421 ? 16.291 29.235 13.629 1.00 56.25 421 PRO A C 1
ATOM 3292 O O . PRO A 1 421 ? 15.710 28.149 13.626 1.00 56.25 421 PRO A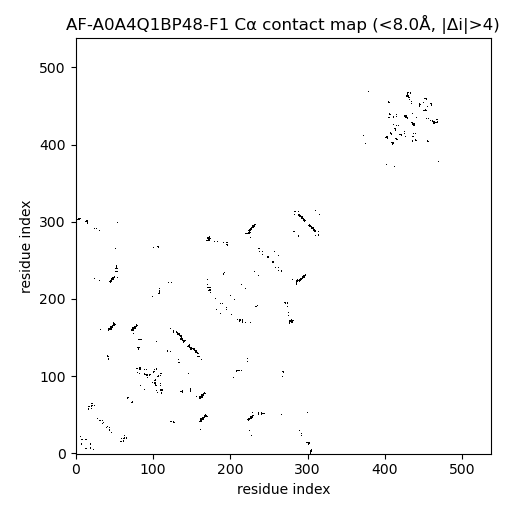 O 1
ATOM 3295 N N . GLY A 1 422 ? 16.391 29.988 12.525 1.00 56.75 422 GLY A N 1
ATOM 3296 C CA . GLY A 1 422 ? 15.806 29.604 11.230 1.00 56.75 422 GLY A CA 1
ATOM 3297 C C . GLY A 1 422 ? 15.634 30.760 10.231 1.00 56.75 422 GLY A C 1
ATOM 3298 O O . GLY A 1 422 ? 16.170 31.851 10.437 1.00 56.75 422 GLY A O 1
ATOM 3299 N N . ASP A 1 423 ? 14.858 30.505 9.171 1.00 58.94 423 ASP A N 1
ATOM 3300 C CA . ASP A 1 423 ? 14.698 31.361 7.977 1.00 58.94 423 ASP A CA 1
ATOM 3301 C C . ASP A 1 423 ? 14.049 32.734 8.238 1.00 58.94 423 ASP A C 1
ATOM 3303 O O . ASP A 1 423 ? 14.151 33.631 7.404 1.00 58.94 423 ASP A O 1
ATOM 3307 N N . ASP A 1 424 ? 13.425 32.931 9.403 1.00 67.19 424 ASP A N 1
ATOM 3308 C CA . ASP A 1 424 ? 12.763 34.191 9.771 1.00 67.19 424 ASP A CA 1
ATOM 3309 C C . ASP A 1 424 ? 13.754 35.308 10.157 1.00 67.19 424 ASP A C 1
ATOM 3311 O O . ASP A 1 424 ? 13.383 36.478 10.223 1.00 67.19 424 ASP A O 1
ATOM 3315 N N . CYS A 1 425 ? 15.019 34.979 10.448 1.00 77.62 425 CYS A N 1
ATOM 3316 C CA . CYS A 1 425 ? 16.052 35.957 10.809 1.00 77.62 425 CYS A CA 1
ATOM 3317 C C . CYS A 1 425 ? 17.418 35.570 10.221 1.00 77.62 425 CYS A C 1
ATOM 3319 O O . CYS A 1 425 ? 18.347 35.242 10.970 1.00 77.62 425 CYS A O 1
ATOM 3321 N N . PRO A 1 426 ? 17.554 35.590 8.884 1.00 82.75 426 PRO A N 1
ATOM 3322 C CA . PRO A 1 426 ? 18.796 35.229 8.222 1.00 82.75 426 PRO A CA 1
ATOM 3323 C C . PRO A 1 426 ? 19.899 36.239 8.546 1.00 82.75 426 PRO A C 1
ATOM 3325 O O . PRO A 1 426 ? 19.653 37.353 9.033 1.00 82.75 426 PRO A O 1
ATOM 3328 N N . LEU A 1 427 ? 21.138 35.864 8.239 1.00 86.75 427 LEU A N 1
ATOM 3329 C CA . LEU A 1 427 ? 22.216 36.840 8.211 1.00 86.75 427 LEU A CA 1
ATOM 3330 C C . LEU A 1 427 ? 22.031 37.794 7.035 1.00 86.75 427 LEU A C 1
ATOM 3332 O O . LEU A 1 427 ? 21.603 37.403 5.950 1.00 86.75 427 LEU A O 1
ATOM 3336 N N . ILE A 1 428 ? 22.364 39.058 7.266 1.00 83.69 428 ILE A N 1
ATOM 3337 C CA . ILE A 1 428 ? 22.354 40.099 6.250 1.00 83.69 428 ILE A CA 1
ATOM 3338 C C . ILE A 1 428 ? 23.743 40.721 6.141 1.00 83.69 428 ILE A C 1
ATOM 3340 O O . ILE A 1 428 ? 24.357 41.101 7.144 1.00 83.69 428 ILE A O 1
ATOM 3344 N N . TRP A 1 429 ? 24.231 40.821 4.907 1.00 87.31 429 TRP A N 1
ATOM 3345 C CA . TRP A 1 429 ? 25.527 41.399 4.579 1.00 87.31 429 TRP A CA 1
ATOM 3346 C C . TRP A 1 429 ? 25.345 42.830 4.103 1.00 87.31 429 TRP A C 1
ATOM 3348 O O . TRP A 1 429 ? 24.483 43.120 3.275 1.00 87.31 429 TRP A O 1
ATOM 3358 N N . GLY A 1 430 ? 26.186 43.723 4.605 1.00 85.19 430 GLY A N 1
ATOM 3359 C CA . GLY A 1 430 ? 26.338 45.046 4.020 1.00 85.19 430 GLY A CA 1
ATOM 3360 C C . GLY A 1 430 ? 27.350 45.000 2.885 1.00 85.19 430 GLY A C 1
ATOM 3361 O O . GLY A 1 430 ? 28.322 44.247 2.957 1.00 85.19 430 GLY A O 1
ATOM 3362 N N . GLU A 1 431 ? 27.224 45.881 1.895 1.00 81.88 431 GLU A N 1
ATOM 3363 C CA . GLU A 1 431 ? 28.314 46.132 0.934 1.00 81.88 431 GLU A CA 1
ATOM 3364 C C . GLU A 1 431 ? 29.618 46.556 1.638 1.00 81.88 431 GLU A C 1
ATOM 3366 O O . GLU A 1 431 ? 30.720 46.362 1.132 1.00 81.88 431 GLU A O 1
ATOM 3371 N N . CYS A 1 432 ? 29.512 47.083 2.861 1.00 83.25 432 CYS A N 1
ATOM 3372 C CA . CYS A 1 432 ? 30.650 47.360 3.728 1.00 83.25 432 CYS A CA 1
ATOM 3373 C C . CYS A 1 432 ? 31.281 46.115 4.384 1.00 83.25 432 CYS A C 1
ATOM 3375 O O . CYS A 1 432 ? 32.207 46.251 5.184 1.00 83.25 432 CYS A O 1
ATOM 3377 N N . THR A 1 433 ? 30.820 44.914 4.030 1.00 82.88 433 THR A N 1
ATOM 3378 C CA . THR A 1 433 ? 31.270 43.583 4.483 1.00 82.88 433 THR A CA 1
ATOM 3379 C C . THR A 1 433 ? 30.931 43.217 5.930 1.00 82.88 433 THR A C 1
ATOM 3381 O O . THR A 1 433 ? 31.332 42.156 6.397 1.00 82.88 433 THR A O 1
ATOM 3384 N N . HIS A 1 434 ? 30.186 44.059 6.651 1.00 88.00 434 HIS A N 1
ATOM 3385 C CA . HIS A 1 434 ? 29.707 43.737 7.998 1.00 88.00 434 HIS A CA 1
ATOM 3386 C C . HIS A 1 434 ? 28.449 42.862 7.951 1.00 88.00 434 HIS A C 1
ATOM 3388 O O . HIS A 1 434 ? 27.604 43.037 7.070 1.00 88.00 434 HIS A O 1
ATOM 3394 N N . ILE A 1 435 ? 28.332 41.949 8.919 1.00 89.25 435 ILE A N 1
ATOM 3395 C CA . ILE A 1 435 ? 27.295 40.913 8.978 1.00 89.25 435 ILE A CA 1
ATOM 3396 C C . ILE A 1 435 ? 26.479 41.086 10.260 1.00 89.25 435 ILE A C 1
ATOM 3398 O O . ILE A 1 435 ? 27.032 41.296 11.344 1.00 89.25 435 ILE A O 1
ATOM 3402 N N . PHE A 1 436 ? 25.156 40.991 10.150 1.00 91.12 436 PHE A N 1
ATOM 3403 C CA . PHE A 1 436 ? 24.245 41.062 11.291 1.00 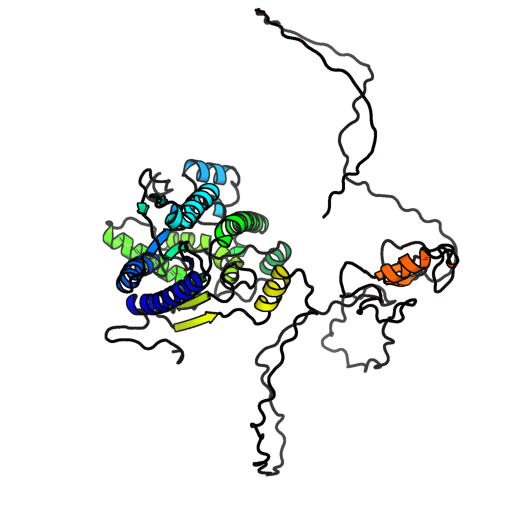91.12 436 PHE A CA 1
ATOM 3404 C C . PHE A 1 436 ? 23.101 40.060 11.137 1.00 91.12 436 PHE A C 1
ATOM 3406 O O . PHE A 1 436 ? 22.791 39.641 10.028 1.00 91.12 436 PHE A O 1
ATOM 3413 N N . HIS A 1 437 ? 22.422 39.722 12.233 1.00 90.38 437 HIS A N 1
ATOM 3414 C CA . HIS A 1 437 ? 21.081 39.142 12.141 1.00 90.38 437 HIS A CA 1
ATOM 3415 C C . HIS A 1 437 ? 20.112 40.179 11.560 1.00 90.38 437 HIS A C 1
ATOM 3417 O O . HIS A 1 437 ? 20.137 41.338 11.993 1.00 90.38 437 HIS A O 1
ATOM 3423 N N . LEU A 1 438 ? 19.239 39.768 10.637 1.00 88.50 438 LEU A N 1
ATOM 3424 C CA . LEU A 1 438 ? 18.285 40.646 9.952 1.00 88.50 438 LEU A CA 1
ATOM 3425 C C . LEU A 1 438 ? 17.508 41.550 10.925 1.00 88.50 438 LEU A C 1
ATOM 3427 O O . LEU A 1 438 ? 17.578 42.774 10.810 1.00 88.50 438 LEU A O 1
ATOM 3431 N N . HIS A 1 439 ? 16.839 40.974 11.931 1.00 91.56 439 HIS A N 1
ATOM 3432 C CA . HIS A 1 439 ? 16.048 41.744 12.902 1.00 91.56 439 HIS A CA 1
ATOM 3433 C C . HIS A 1 439 ? 16.887 42.738 13.713 1.00 91.56 439 HIS A C 1
ATOM 3435 O O . HIS A 1 439 ? 16.439 43.845 14.007 1.00 91.56 439 HIS A O 1
ATOM 3441 N N . CYS A 1 440 ? 18.132 42.384 14.052 1.00 90.69 440 CYS A N 1
ATOM 3442 C CA . CYS A 1 440 ? 19.012 43.300 14.772 1.00 90.69 440 CYS A CA 1
ATOM 3443 C C . CYS A 1 440 ? 19.342 44.536 13.938 1.00 90.69 440 CYS A C 1
ATOM 3445 O O . CYS A 1 440 ? 19.344 45.648 14.467 1.00 90.69 440 CYS A O 1
ATOM 3447 N N . LEU A 1 441 ? 19.622 44.342 12.650 1.00 92.69 441 LEU A N 1
ATOM 3448 C CA . LEU A 1 441 ? 19.940 45.444 11.759 1.00 92.69 441 LEU A CA 1
ATOM 3449 C C . LEU A 1 441 ? 18.711 46.294 11.432 1.00 92.69 441 LEU A C 1
ATOM 3451 O O . LEU A 1 441 ? 18.814 47.518 11.496 1.00 92.69 441 LEU A O 1
ATOM 3455 N N . LEU A 1 442 ? 17.575 45.679 11.092 1.00 88.75 442 LEU A N 1
ATOM 3456 C CA . LEU A 1 442 ? 16.350 46.416 10.764 1.00 88.75 442 LEU A CA 1
ATOM 3457 C C . LEU A 1 442 ? 15.957 47.334 11.922 1.00 88.75 442 LEU A C 1
ATOM 3459 O O . LEU A 1 442 ? 15.832 48.543 11.736 1.00 88.75 442 LEU A O 1
ATOM 3463 N N . LYS A 1 443 ? 15.943 46.794 13.145 1.00 90.38 443 LYS A N 1
ATOM 3464 C CA . LYS A 1 443 ? 15.692 47.582 14.353 1.00 90.38 443 LYS A CA 1
ATOM 3465 C C . LYS A 1 443 ? 16.690 48.721 14.540 1.00 90.38 443 LYS A C 1
ATOM 3467 O O . LYS A 1 443 ? 16.318 49.799 14.994 1.00 90.38 443 LYS A O 1
ATOM 3472 N N . TRP A 1 444 ? 17.969 48.496 14.235 1.00 90.38 444 TRP A N 1
ATOM 3473 C CA . TRP A 1 444 ? 18.986 49.542 14.323 1.00 90.38 444 TRP A CA 1
ATOM 3474 C C . TRP A 1 444 ? 18.717 50.673 13.324 1.00 90.38 444 TRP A C 1
ATOM 3476 O O . TRP A 1 444 ? 18.688 51.837 13.726 1.00 90.38 444 TRP A O 1
ATOM 3486 N N . ILE A 1 445 ? 18.494 50.338 12.052 1.00 88.69 445 ILE A N 1
ATOM 3487 C CA . ILE A 1 445 ? 18.269 51.302 10.964 1.00 88.69 445 ILE A CA 1
ATOM 3488 C C . ILE A 1 445 ? 16.981 52.108 11.176 1.00 88.69 445 ILE A C 1
ATOM 3490 O O . ILE A 1 445 ? 16.944 53.291 10.845 1.00 88.69 445 ILE A O 1
ATOM 3494 N N . GLU A 1 446 ? 15.961 51.514 11.796 1.00 87.38 446 GLU A N 1
ATOM 3495 C CA . GLU A 1 446 ? 14.719 52.204 12.162 1.00 87.38 446 GLU A CA 1
ATOM 3496 C C . GLU A 1 446 ? 14.905 53.275 13.250 1.00 87.38 446 GLU A C 1
ATOM 3498 O O . GLU A 1 446 ? 14.071 54.171 13.385 1.00 87.38 446 GLU A O 1
ATOM 3503 N N . THR A 1 447 ? 16.001 53.247 14.023 1.00 89.69 447 THR A N 1
ATOM 3504 C CA . THR A 1 447 ? 16.268 54.315 14.999 1.00 89.69 447 THR A CA 1
ATOM 3505 C C . THR A 1 447 ? 16.689 55.611 14.305 1.00 89.69 447 THR A C 1
ATOM 3507 O O . THR A 1 447 ? 17.608 55.622 13.486 1.00 89.69 447 THR A O 1
ATOM 3510 N N . GLU A 1 448 ? 16.107 56.747 14.705 1.00 87.31 448 GLU A N 1
ATOM 3511 C CA . GLU A 1 448 ? 16.461 58.074 14.163 1.00 87.31 448 GLU A CA 1
ATOM 3512 C C . GLU A 1 448 ? 17.957 58.407 14.321 1.00 87.31 448 GLU A C 1
ATOM 3514 O O . GLU A 1 448 ? 18.555 59.097 13.493 1.00 87.31 448 GLU A O 1
ATOM 3519 N N . SER A 1 449 ? 18.594 57.884 15.374 1.00 88.69 449 SER A N 1
ATOM 3520 C CA . SER A 1 449 ? 20.022 58.066 15.638 1.00 88.69 449 SER A CA 1
ATOM 3521 C C . SER A 1 449 ? 20.934 57.338 14.654 1.00 88.69 449 SER A C 1
ATOM 3523 O O . SER A 1 449 ? 22.081 57.757 14.489 1.00 88.69 449 SER A O 1
ATOM 3525 N N . SER A 1 450 ? 20.455 56.267 14.014 1.00 88.56 450 SER A N 1
ATOM 3526 C CA . SER A 1 450 ? 21.263 55.479 13.079 1.00 88.56 450 SER A CA 1
ATOM 3527 C C . SER A 1 450 ? 21.554 56.236 11.788 1.00 88.56 450 SER A C 1
ATOM 3529 O O . SER A 1 450 ? 22.570 55.977 11.151 1.00 88.56 450 SER A O 1
ATOM 3531 N N . LYS A 1 451 ? 20.662 57.158 11.387 1.00 90.75 451 LYS A N 1
ATOM 3532 C CA . LYS A 1 451 ? 20.689 57.843 10.084 1.00 90.75 451 LYS A CA 1
ATOM 3533 C C . LYS A 1 451 ? 20.797 56.871 8.896 1.00 90.75 451 LYS A C 1
ATOM 3535 O O . LYS A 1 451 ? 21.387 57.223 7.876 1.00 90.75 451 LYS A O 1
ATOM 3540 N N . GLY A 1 452 ? 20.285 55.646 9.048 1.00 87.50 452 GLY A N 1
ATOM 3541 C CA . GLY A 1 452 ? 20.416 54.582 8.050 1.00 87.50 452 GLY A CA 1
ATOM 3542 C C . GLY A 1 452 ? 21.855 54.112 7.828 1.00 87.50 452 GLY A C 1
ATOM 3543 O O . GLY A 1 452 ? 22.192 53.670 6.735 1.00 87.50 452 GLY A O 1
ATOM 3544 N N . GLN A 1 453 ? 22.731 54.254 8.826 1.00 92.38 453 GLN A N 1
ATOM 3545 C CA . GLN A 1 453 ? 24.144 53.894 8.733 1.00 92.38 453 GLN A CA 1
ATOM 3546 C C . GLN A 1 453 ? 24.448 52.564 9.430 1.00 92.38 453 GLN A C 1
ATOM 3548 O O . GLN A 1 453 ? 23.843 52.218 10.447 1.00 92.38 453 GLN A O 1
ATOM 3553 N N . CYS A 1 454 ? 25.450 51.847 8.920 1.00 91.12 454 CYS A N 1
ATOM 3554 C CA . CYS A 1 454 ? 25.988 50.634 9.525 1.00 91.12 454 CYS A CA 1
ATOM 3555 C C . CYS A 1 454 ? 26.450 50.890 10.979 1.00 91.12 454 CYS A C 1
ATOM 3557 O O . CYS A 1 454 ? 27.203 51.843 11.218 1.00 91.12 454 CYS A O 1
ATOM 3559 N N . PRO A 1 455 ? 26.083 50.030 11.950 1.00 89.12 455 PRO A N 1
ATOM 3560 C CA . PRO A 1 455 ? 26.481 50.203 13.348 1.00 89.12 455 PRO A CA 1
ATOM 3561 C C . PRO A 1 455 ? 27.998 50.136 13.587 1.00 89.12 455 PRO A C 1
ATOM 3563 O O . PRO A 1 455 ? 28.484 50.696 14.570 1.00 89.12 455 PRO A O 1
ATOM 3566 N N . MET A 1 456 ? 28.747 49.450 12.716 1.00 87.69 456 MET A N 1
ATOM 3567 C CA . MET A 1 456 ? 30.179 49.197 12.916 1.00 87.69 456 MET A CA 1
ATOM 3568 C C . MET A 1 456 ? 31.077 50.268 12.292 1.00 87.69 456 MET A C 1
ATOM 3570 O O . MET A 1 456 ? 32.040 50.689 12.927 1.00 87.69 456 MET A O 1
ATOM 3574 N N . ASP A 1 457 ? 30.756 50.757 11.091 1.00 91.12 457 ASP A N 1
ATOM 3575 C CA . ASP A 1 457 ? 31.613 51.711 10.364 1.00 91.12 457 ASP A CA 1
ATOM 3576 C C . ASP A 1 457 ? 30.951 53.056 10.029 1.00 91.12 457 ASP A C 1
ATOM 3578 O O . ASP A 1 457 ? 31.623 53.962 9.532 1.00 91.12 457 ASP A O 1
ATOM 3582 N N . ARG A 1 458 ? 29.654 53.210 10.329 1.00 90.62 458 ARG A N 1
ATOM 3583 C CA . ARG A 1 458 ? 28.847 54.417 10.089 1.00 90.62 458 ARG A CA 1
ATOM 3584 C C . ARG A 1 458 ? 28.723 54.838 8.620 1.00 90.62 458 ARG A C 1
ATOM 3586 O O . ARG A 1 458 ? 28.332 55.974 8.343 1.00 90.62 458 ARG A O 1
ATOM 3593 N N . ARG A 1 459 ? 29.016 53.956 7.664 1.00 90.31 459 ARG A N 1
ATOM 3594 C CA . ARG A 1 459 ? 28.696 54.189 6.247 1.00 90.31 459 ARG A CA 1
ATOM 3595 C C . ARG A 1 459 ? 27.190 54.010 6.022 1.00 90.31 459 ARG A C 1
ATOM 3597 O O . ARG A 1 459 ? 26.583 53.236 6.763 1.00 90.31 459 ARG A O 1
ATOM 3604 N N . PRO A 1 460 ? 26.568 54.701 5.046 1.00 90.12 460 PRO A N 1
ATOM 3605 C CA . PRO A 1 460 ? 25.185 54.418 4.655 1.00 90.12 460 PRO A CA 1
ATOM 3606 C C . PRO A 1 460 ? 25.003 52.918 4.404 1.00 90.12 460 PRO A C 1
ATOM 3608 O O . PRO A 1 460 ? 25.827 52.313 3.718 1.00 90.12 460 PRO A O 1
ATOM 3611 N N . TRP A 1 461 ? 23.983 52.314 5.011 1.00 91.88 461 TRP A N 1
ATOM 3612 C CA . TRP A 1 461 ? 23.744 50.887 4.865 1.00 91.88 461 TRP A CA 1
ATOM 3613 C C . TRP A 1 461 ? 23.171 50.580 3.484 1.00 91.88 461 TRP A C 1
ATOM 3615 O O . TRP A 1 461 ? 22.160 51.154 3.083 1.00 91.88 461 TRP A O 1
ATOM 3625 N N . VAL A 1 462 ? 23.802 49.631 2.798 1.00 85.25 462 VAL A N 1
ATOM 3626 C CA . VAL A 1 462 ? 23.305 49.027 1.563 1.00 85.25 462 VAL A CA 1
ATOM 3627 C C . VAL A 1 462 ? 23.423 47.520 1.732 1.00 85.25 462 VAL A C 1
ATOM 3629 O O . VAL A 1 462 ? 24.508 47.016 2.033 1.00 85.25 462 VAL A O 1
ATOM 3632 N N . THR A 1 463 ? 22.299 46.820 1.597 1.00 84.75 463 THR A N 1
ATOM 3633 C CA . 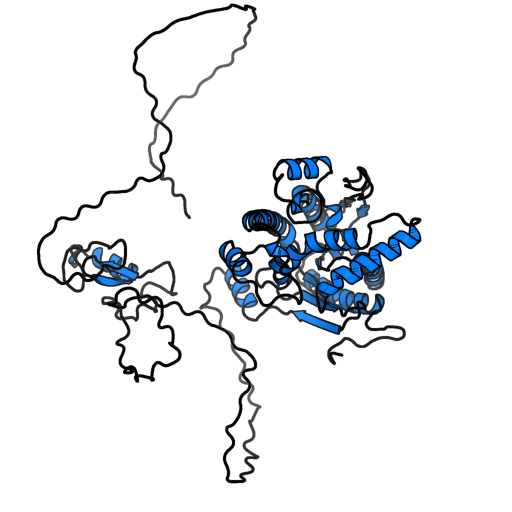THR A 1 463 ? 22.247 45.357 1.670 1.00 84.75 463 THR A CA 1
ATOM 3634 C C . THR A 1 463 ? 22.899 44.769 0.426 1.00 84.75 463 THR A C 1
ATOM 3636 O O . THR A 1 463 ? 22.544 45.146 -0.685 1.00 84.75 463 THR A O 1
ATOM 3639 N N . ALA A 1 464 ? 23.837 43.847 0.612 1.00 79.56 464 ALA A N 1
ATOM 3640 C CA . ALA A 1 464 ? 24.466 43.125 -0.481 1.00 79.56 464 ALA A CA 1
ATOM 3641 C C . ALA A 1 464 ? 23.599 41.930 -0.919 1.00 79.56 464 ALA A C 1
ATOM 3643 O O . ALA A 1 464 ? 23.113 41.176 -0.077 1.00 79.56 464 ALA A O 1
ATOM 3644 N N . ASP A 1 465 ? 23.469 41.716 -2.232 1.00 56.22 465 ASP A N 1
ATOM 3645 C CA . ASP A 1 465 ? 22.699 40.599 -2.818 1.00 56.22 465 ASP A CA 1
ATOM 3646 C C . ASP A 1 465 ? 23.354 39.217 -2.600 1.00 56.22 465 ASP A C 1
ATOM 3648 O O . ASP A 1 465 ? 22.733 38.176 -2.807 1.00 56.22 465 ASP A O 1
ATOM 3652 N N . ARG A 1 466 ? 24.634 39.199 -2.209 1.00 63.12 466 ARG A N 1
ATOM 3653 C CA . ARG A 1 466 ? 25.433 38.013 -1.860 1.00 63.12 466 ARG A CA 1
ATOM 3654 C C . ARG A 1 466 ? 26.598 38.421 -0.956 1.00 63.12 466 ARG A C 1
ATOM 3656 O O . ARG A 1 466 ? 26.921 39.607 -0.887 1.00 63.12 466 ARG A O 1
ATOM 3663 N N . LYS A 1 467 ? 27.269 37.448 -0.324 1.00 62.75 467 LYS A N 1
ATOM 3664 C CA . LYS A 1 467 ? 28.531 37.659 0.411 1.00 62.75 467 LYS A CA 1
ATOM 3665 C C . LYS A 1 467 ? 29.503 38.472 -0.471 1.00 62.75 467 LYS A C 1
ATOM 3667 O O . LYS A 1 467 ? 29.864 37.989 -1.545 1.00 62.75 467 LYS A O 1
ATOM 3672 N N . PRO A 1 468 ? 29.876 39.709 -0.093 1.00 58.06 468 PRO A N 1
ATOM 3673 C CA . PRO A 1 468 ? 30.775 40.517 -0.906 1.00 58.06 468 PRO A CA 1
ATOM 3674 C C . PRO A 1 468 ? 32.206 39.990 -0.780 1.00 58.06 468 PRO A C 1
ATOM 3676 O O . PRO A 1 468 ? 32.708 39.855 0.338 1.00 58.06 468 PRO A O 1
ATOM 3679 N N . ASP A 1 469 ? 32.890 39.768 -1.905 1.00 55.84 469 ASP A N 1
ATOM 3680 C CA . ASP A 1 469 ? 34.343 39.585 -1.900 1.00 55.84 469 ASP A CA 1
ATOM 3681 C C . ASP A 1 469 ? 34.969 40.857 -1.316 1.00 55.84 469 ASP A C 1
ATOM 3683 O O . ASP A 1 469 ? 34.705 41.964 -1.801 1.00 55.84 469 ASP A O 1
ATOM 3687 N N . ARG A 1 470 ? 35.795 40.744 -0.267 1.00 44.28 470 ARG A N 1
ATOM 3688 C CA . ARG A 1 470 ? 36.577 41.894 0.206 1.00 44.28 470 ARG A CA 1
ATOM 3689 C C . ARG A 1 470 ? 37.617 42.243 -0.856 1.00 44.28 470 ARG A C 1
ATOM 3691 O O . ARG A 1 470 ? 38.766 41.819 -0.787 1.00 44.28 470 ARG A O 1
ATOM 3698 N N . LEU A 1 471 ? 37.235 43.058 -1.836 1.00 37.97 471 LEU A N 1
ATOM 3699 C CA . LEU A 1 471 ? 38.204 43.729 -2.686 1.00 37.97 471 LEU A CA 1
ATOM 3700 C C . LEU A 1 471 ? 39.053 44.640 -1.795 1.00 37.97 471 LEU A C 1
ATOM 3702 O O . LEU A 1 471 ? 38.542 45.536 -1.120 1.00 37.97 471 LEU A O 1
ATOM 3706 N N . SER A 1 472 ? 40.362 44.378 -1.793 1.00 31.72 472 SER A N 1
ATOM 3707 C CA . SER A 1 472 ? 41.384 45.258 -1.230 1.00 31.72 472 SER A CA 1
ATOM 3708 C C . SER A 1 472 ? 41.080 46.706 -1.615 1.00 31.72 472 SER A C 1
ATOM 3710 O O . SER A 1 472 ? 40.893 47.022 -2.792 1.00 31.72 472 SER A O 1
ATOM 3712 N N . THR A 1 473 ? 41.005 47.593 -0.625 1.00 36.62 473 THR A N 1
ATOM 3713 C CA . THR A 1 473 ? 40.768 49.021 -0.831 1.00 36.62 473 THR A CA 1
ATOM 3714 C C . THR A 1 473 ? 41.936 49.660 -1.577 1.00 36.62 473 THR A C 1
ATOM 3716 O O . THR A 1 473 ? 42.811 50.255 -0.955 1.00 36.62 473 THR A O 1
ATOM 3719 N N . THR A 1 474 ? 41.919 49.596 -2.907 1.00 30.64 474 THR A N 1
ATOM 3720 C CA . THR A 1 474 ? 42.647 50.517 -3.785 1.00 30.64 474 THR A CA 1
ATOM 3721 C C . THR A 1 474 ? 41.870 50.765 -5.088 1.00 30.64 474 THR A C 1
ATOM 3723 O O . THR A 1 474 ? 41.960 49.981 -6.022 1.00 30.64 474 THR A O 1
ATOM 3726 N N . VAL A 1 475 ? 41.140 51.888 -5.099 1.00 34.88 475 VAL A N 1
ATOM 3727 C CA . VAL A 1 475 ? 40.936 52.876 -6.186 1.00 34.88 475 VAL A CA 1
ATOM 3728 C C . VAL A 1 475 ? 40.351 52.432 -7.551 1.00 34.88 475 VAL A C 1
ATOM 3730 O O . VAL A 1 475 ? 40.952 51.676 -8.304 1.00 34.88 475 VAL A O 1
ATOM 3733 N N . ASP A 1 476 ? 39.218 53.076 -7.872 1.00 39.62 476 ASP A N 1
ATOM 3734 C CA . ASP A 1 476 ? 38.585 53.383 -9.169 1.00 39.62 476 ASP A CA 1
ATOM 3735 C C . ASP A 1 476 ? 38.318 52.265 -10.187 1.00 39.62 476 ASP A C 1
ATOM 3737 O O . ASP A 1 476 ? 39.150 51.965 -11.043 1.00 39.62 476 ASP A O 1
ATOM 3741 N N . ARG A 1 477 ? 37.057 51.805 -10.235 1.00 32.09 477 ARG A N 1
ATOM 3742 C CA . ARG A 1 477 ? 36.337 51.495 -11.487 1.00 32.09 477 ARG A CA 1
ATOM 3743 C C . ARG A 1 477 ? 34.821 51.491 -11.266 1.00 32.09 477 ARG A C 1
ATOM 3745 O O . ARG A 1 477 ? 34.331 50.939 -10.289 1.00 32.09 477 ARG A O 1
ATOM 3752 N N . ALA A 1 478 ? 34.096 52.133 -12.182 1.00 29.44 478 ALA A N 1
ATOM 3753 C CA . ALA A 1 478 ? 32.639 52.225 -12.167 1.00 29.44 478 ALA A CA 1
ATOM 3754 C C . ALA A 1 478 ? 31.986 50.839 -12.356 1.00 29.44 478 ALA A C 1
ATOM 3756 O O . ALA A 1 478 ? 32.452 50.077 -13.210 1.00 29.44 478 ALA A O 1
ATOM 3757 N N . PRO A 1 479 ? 30.913 50.507 -11.616 1.00 32.31 479 PRO A N 1
ATOM 3758 C CA . PRO A 1 479 ? 30.205 49.250 -11.804 1.00 32.31 479 PRO A CA 1
ATOM 3759 C C . PRO A 1 479 ? 29.374 49.301 -13.092 1.00 32.31 479 PRO A C 1
ATOM 3761 O O . PRO A 1 479 ? 28.536 50.180 -13.277 1.00 32.31 479 PRO A O 1
ATOM 3764 N N . VAL A 1 480 ? 29.600 48.332 -13.980 1.00 32.28 480 VAL A N 1
ATOM 3765 C CA . VAL A 1 480 ? 28.695 48.010 -15.088 1.00 32.28 480 VAL A CA 1
ATOM 3766 C C . VAL A 1 480 ? 28.027 46.688 -14.732 1.00 32.28 480 VAL A C 1
ATOM 3768 O O . VAL A 1 480 ? 28.623 45.627 -14.900 1.00 32.28 480 VAL A O 1
ATOM 3771 N N . ALA A 1 481 ? 26.800 46.753 -14.218 1.00 29.16 481 ALA A N 1
ATOM 3772 C CA . ALA A 1 481 ? 25.922 45.596 -14.129 1.00 29.16 481 ALA A CA 1
ATOM 3773 C C . ALA A 1 481 ? 24.969 45.629 -15.329 1.00 29.16 481 ALA A C 1
ATOM 3775 O O . ALA A 1 481 ? 24.092 46.486 -15.426 1.00 29.16 481 ALA A O 1
ATOM 3776 N N . VAL A 1 482 ? 25.182 44.708 -16.269 1.00 28.84 482 VAL A N 1
ATOM 3777 C CA . VAL A 1 482 ? 24.214 44.374 -17.316 1.00 28.84 482 VAL A CA 1
ATOM 3778 C C . VAL A 1 482 ? 23.209 43.406 -16.698 1.00 28.84 482 VAL A C 1
ATOM 3780 O O . VAL A 1 482 ? 23.576 42.310 -16.281 1.00 28.84 482 VAL A O 1
ATOM 3783 N N . VAL A 1 483 ? 21.951 43.833 -16.618 1.00 30.39 483 VAL A N 1
ATOM 3784 C CA . VAL A 1 483 ? 20.812 43.023 -16.171 1.00 30.39 483 VAL A CA 1
ATOM 3785 C C . VAL A 1 483 ? 20.444 42.032 -17.280 1.00 30.39 483 VAL A C 1
ATOM 3787 O O . VAL A 1 483 ? 20.212 42.441 -18.417 1.00 30.39 483 VAL A O 1
ATOM 3790 N N . ALA A 1 484 ? 20.375 40.738 -16.959 1.00 25.59 484 ALA A N 1
ATOM 3791 C CA . ALA A 1 484 ? 19.742 39.737 -17.818 1.00 25.59 484 ALA A CA 1
ATOM 3792 C C . ALA A 1 484 ? 18.226 39.673 -17.512 1.00 25.59 484 ALA A C 1
ATOM 3794 O O . ALA A 1 484 ? 17.849 39.739 -16.340 1.00 25.59 484 ALA A O 1
ATOM 3795 N N . PRO A 1 485 ? 17.351 39.584 -18.532 1.00 31.81 485 PRO A N 1
ATOM 3796 C CA . PRO A 1 485 ? 15.919 39.858 -18.400 1.00 31.81 485 PRO A CA 1
ATOM 3797 C C . PRO A 1 485 ? 15.115 38.684 -17.820 1.00 31.81 485 PRO A C 1
ATOM 3799 O O . PRO A 1 485 ? 15.337 37.523 -18.165 1.00 31.81 485 PRO A O 1
ATOM 3802 N N . GLY A 1 486 ? 14.142 39.017 -16.966 1.00 30.56 486 GLY A N 1
ATOM 3803 C CA . GLY A 1 486 ? 13.095 38.113 -16.483 1.00 30.56 486 GLY A CA 1
ATOM 3804 C C . GLY A 1 486 ? 11.950 37.907 -17.493 1.00 30.56 486 GLY A C 1
ATOM 3805 O O . GLY A 1 486 ? 11.944 38.522 -18.562 1.00 30.56 486 GLY A O 1
ATOM 3806 N N . PRO A 1 487 ? 10.982 37.026 -17.178 1.00 29.05 487 PRO A N 1
ATOM 3807 C CA . PRO A 1 487 ? 9.927 36.612 -18.101 1.00 29.05 487 PRO A CA 1
ATOM 3808 C C . PRO A 1 487 ? 8.872 37.709 -18.326 1.00 29.05 487 PRO A C 1
ATOM 3810 O O . PRO A 1 487 ? 8.466 38.407 -17.401 1.00 29.05 487 PRO A O 1
ATOM 3813 N N . ILE A 1 488 ? 8.421 37.827 -19.577 1.00 31.27 488 ILE A N 1
ATOM 3814 C CA . ILE A 1 488 ? 7.448 38.813 -20.073 1.00 31.27 488 ILE A CA 1
ATOM 3815 C C . ILE A 1 488 ? 6.013 38.400 -19.689 1.00 31.27 488 ILE A C 1
ATOM 3817 O O . ILE A 1 488 ? 5.626 37.251 -19.910 1.00 31.27 488 ILE A O 1
ATOM 3821 N N . SER A 1 489 ? 5.204 39.343 -19.189 1.00 27.83 489 SER A N 1
ATOM 3822 C CA . SER A 1 489 ? 3.742 39.228 -19.070 1.00 27.83 489 SER A CA 1
ATOM 3823 C C . SER A 1 489 ? 3.023 39.867 -20.272 1.00 27.83 489 SER A C 1
ATOM 3825 O O . SER A 1 489 ? 3.535 40.777 -20.922 1.00 27.83 489 SER A O 1
ATOM 3827 N N . ARG A 1 490 ? 1.824 39.359 -20.595 1.00 28.34 490 ARG A N 1
ATOM 3828 C CA . ARG A 1 490 ? 0.946 39.848 -21.675 1.00 28.34 490 ARG A CA 1
ATOM 3829 C C . ARG A 1 490 ? 0.033 40.959 -21.152 1.00 28.34 490 ARG A C 1
ATOM 3831 O O . ARG A 1 490 ? -0.827 40.649 -20.337 1.00 28.34 490 ARG A O 1
ATOM 3838 N N . ALA A 1 491 ? 0.160 42.172 -21.692 1.00 28.09 491 ALA A N 1
ATOM 3839 C CA . ALA A 1 491 ? -0.939 42.958 -22.278 1.00 28.09 491 ALA A CA 1
ATOM 3840 C C . ALA A 1 491 ? -0.493 44.403 -22.564 1.00 28.09 491 ALA A C 1
ATOM 3842 O O . ALA A 1 491 ? -0.552 45.232 -21.672 1.00 28.09 491 ALA A O 1
ATOM 3843 N N . GLU A 1 492 ? -0.142 44.711 -23.813 1.00 28.59 492 GLU A N 1
ATOM 3844 C CA . GLU A 1 492 ? -0.451 45.998 -24.454 1.00 28.59 492 GLU A CA 1
ATOM 3845 C C . GLU A 1 492 ? -0.634 45.707 -25.949 1.00 28.59 492 GLU A C 1
ATOM 3847 O O . GLU A 1 492 ? 0.309 45.337 -26.645 1.00 28.59 492 GLU A O 1
ATOM 3852 N N . VAL A 1 493 ? -1.870 45.794 -26.438 1.00 29.16 493 VAL A N 1
ATOM 3853 C CA . VAL A 1 493 ? -2.151 45.889 -27.874 1.00 29.16 493 VAL A CA 1
ATOM 3854 C C . VAL A 1 493 ? -2.986 47.142 -28.051 1.00 29.16 493 VAL A C 1
ATOM 3856 O O . VAL A 1 493 ? -4.184 47.143 -27.778 1.00 29.16 493 VAL A O 1
ATOM 3859 N N . ALA A 1 494 ? -2.329 48.206 -28.496 1.00 26.23 494 ALA A N 1
ATOM 3860 C CA . ALA A 1 494 ? -2.973 49.335 -29.131 1.00 26.23 494 ALA A CA 1
ATOM 3861 C C . ALA A 1 494 ? -2.221 49.652 -30.433 1.00 26.23 494 ALA A C 1
ATOM 3863 O O . ALA A 1 494 ? -1.071 50.072 -30.403 1.00 26.23 494 ALA A O 1
ATOM 3864 N N . ILE A 1 495 ? -2.892 49.317 -31.540 1.00 25.55 495 ILE A N 1
ATOM 3865 C CA . ILE A 1 495 ? -3.088 50.101 -32.772 1.00 25.55 495 ILE A CA 1
ATOM 3866 C C . ILE A 1 495 ? -1.933 51.027 -33.203 1.00 25.55 495 ILE A C 1
ATOM 3868 O O . ILE A 1 495 ? -1.698 52.031 -32.542 1.00 25.55 495 ILE A O 1
ATOM 3872 N N . ASP A 1 496 ? -1.315 50.760 -34.362 1.00 24.98 496 ASP A N 1
ATOM 3873 C CA . ASP A 1 496 ? -1.333 51.699 -35.501 1.00 24.98 496 ASP A CA 1
ATOM 3874 C C . ASP A 1 496 ? -0.865 51.029 -36.813 1.00 24.98 496 ASP A C 1
ATOM 3876 O O . ASP A 1 496 ? -0.152 50.028 -36.828 1.00 24.98 496 ASP A O 1
ATOM 3880 N N . GLU A 1 497 ? -1.360 51.619 -37.887 1.00 27.64 497 GLU A N 1
ATOM 3881 C CA . GLU A 1 497 ? -1.490 51.293 -39.294 1.00 27.64 497 GLU A CA 1
ATOM 3882 C C . GLU A 1 497 ? -0.177 51.134 -40.083 1.00 27.64 497 GLU A C 1
ATOM 3884 O O . GLU A 1 497 ? 0.809 51.837 -39.861 1.00 27.64 497 GLU A O 1
ATOM 3889 N N . SER A 1 498 ? -0.200 50.254 -41.094 1.00 29.88 498 SER A N 1
ATOM 3890 C CA . SER A 1 498 ? 0.052 50.564 -42.522 1.00 29.88 498 SER A CA 1
ATOM 3891 C C . SER A 1 498 ? 0.639 49.374 -43.300 1.00 29.88 498 SER A C 1
ATOM 3893 O O . SER A 1 498 ? 1.613 48.757 -42.874 1.00 29.88 498 SER A O 1
ATOM 3895 N N . GLY A 1 499 ? 0.079 49.120 -44.490 1.00 28.14 499 GLY A N 1
ATOM 3896 C CA . GLY A 1 499 ? 0.796 48.480 -45.601 1.00 28.14 499 GLY A CA 1
ATOM 3897 C C . GLY A 1 499 ? 0.253 47.139 -46.095 1.00 28.14 499 GLY A C 1
ATOM 3898 O O . GLY A 1 499 ? 0.834 46.101 -45.805 1.00 28.14 499 GLY A O 1
ATOM 3899 N N . ASP A 1 500 ? -0.852 47.212 -46.838 1.00 28.67 500 ASP A N 1
ATOM 3900 C CA . ASP A 1 500 ? -1.126 46.568 -48.136 1.00 28.67 500 ASP A CA 1
ATOM 3901 C C . ASP A 1 500 ? -0.309 45.322 -48.546 1.00 28.67 500 ASP A C 1
ATOM 3903 O O . ASP A 1 500 ? 0.903 45.392 -48.725 1.00 28.67 500 ASP A O 1
ATOM 3907 N N . GLU A 1 501 ? -1.002 44.218 -48.850 1.00 32.41 501 GLU A N 1
ATOM 3908 C CA . GLU A 1 501 ? -1.134 43.728 -50.235 1.00 32.41 501 GLU A CA 1
ATOM 3909 C C . GLU A 1 501 ? -2.196 42.612 -50.342 1.00 32.41 501 GLU A C 1
ATOM 3911 O O . GLU A 1 501 ? -2.333 41.744 -49.480 1.00 32.41 501 GLU A O 1
ATOM 3916 N N . GLU A 1 502 ? -2.983 42.718 -51.411 1.00 31.53 502 GLU A N 1
ATOM 3917 C CA . GLU A 1 502 ? -4.175 41.955 -51.790 1.00 31.53 502 GLU A CA 1
ATOM 3918 C C . GLU A 1 502 ? -3.880 40.481 -52.150 1.00 31.53 502 GLU A C 1
ATOM 3920 O O . GLU A 1 502 ? -2.793 40.158 -52.627 1.00 31.53 502 GLU A O 1
ATOM 3925 N N . LEU A 1 503 ? -4.878 39.594 -52.013 1.00 30.39 503 LEU A N 1
ATOM 3926 C CA . LEU A 1 503 ? -5.604 38.989 -53.150 1.00 30.39 503 LEU A CA 1
ATOM 3927 C C . LEU A 1 503 ? -6.499 37.809 -52.703 1.00 30.39 503 LEU A C 1
ATOM 3929 O O . LEU A 1 503 ? -6.033 36.862 -52.075 1.00 30.39 503 LEU A O 1
ATOM 3933 N N . ASP A 1 504 ? -7.767 37.921 -53.123 1.00 31.47 504 ASP A N 1
ATOM 3934 C CA . ASP A 1 504 ? -8.755 36.897 -53.516 1.00 31.47 504 ASP A CA 1
ATOM 3935 C C . ASP A 1 504 ? -9.194 35.857 -52.456 1.00 31.47 504 ASP A C 1
ATOM 3937 O O . ASP A 1 504 ? -8.400 35.082 -51.942 1.00 31.47 504 ASP A O 1
ATOM 3941 N N . GLY A 1 505 ? -10.460 35.723 -52.049 1.00 29.17 505 GLY A N 1
ATOM 3942 C CA . GLY A 1 505 ? -11.726 35.948 -52.745 1.00 29.17 505 GLY A CA 1
ATOM 3943 C C . GLY A 1 505 ? -12.447 34.600 -52.872 1.00 29.17 505 GLY A C 1
ATOM 3944 O O . GLY A 1 505 ? -11.959 33.743 -53.594 1.00 29.17 505 GLY A O 1
ATOM 3945 N N . GLU A 1 506 ? -13.552 34.396 -52.144 1.00 33.88 506 GLU A N 1
ATOM 3946 C CA . GLU A 1 506 ? -14.766 33.699 -52.612 1.00 33.88 506 GLU A CA 1
ATOM 3947 C C . GLU A 1 506 ? -15.835 33.604 -51.507 1.00 33.88 506 GLU A C 1
ATOM 3949 O O . GLU A 1 506 ? -15.565 33.396 -50.325 1.00 33.88 506 GLU A O 1
ATOM 3954 N N . GLU A 1 507 ? -17.057 33.843 -51.967 1.00 32.34 507 GLU A N 1
ATOM 3955 C CA . GLU A 1 507 ? -18.309 34.121 -51.275 1.00 32.34 507 GLU A CA 1
ATOM 3956 C C . GLU A 1 507 ? -19.020 32.859 -50.753 1.00 32.34 507 GLU A C 1
ATOM 3958 O O . GLU A 1 507 ? -18.793 31.745 -51.225 1.00 32.34 507 GLU A O 1
ATOM 3963 N N . GLY A 1 508 ? -19.957 33.055 -49.821 1.00 31.69 508 GLY A N 1
ATOM 3964 C CA . GLY A 1 508 ? -20.893 32.020 -49.386 1.00 31.69 508 GLY A CA 1
ATOM 3965 C C . GLY A 1 508 ? -21.850 32.509 -48.304 1.00 31.69 508 GLY A C 1
ATOM 3966 O O . GLY A 1 508 ? -21.620 32.274 -47.122 1.00 31.69 508 GLY A O 1
ATOM 3967 N N . GLU A 1 509 ? -22.894 33.211 -48.741 1.00 32.16 509 GLU A N 1
ATOM 3968 C CA . GLU A 1 509 ? -24.108 33.594 -48.006 1.00 32.16 509 GLU A CA 1
ATOM 3969 C C . GLU A 1 509 ? -24.774 32.382 -47.316 1.00 32.16 509 GLU A C 1
ATOM 3971 O O . GLU A 1 509 ? -24.774 31.294 -47.888 1.00 32.16 509 GLU A O 1
ATOM 3976 N N . ASP A 1 510 ? -25.383 32.556 -46.132 1.00 31.88 510 ASP A N 1
ATOM 3977 C CA . ASP A 1 510 ? -26.856 32.515 -46.015 1.00 31.88 510 ASP A CA 1
ATOM 3978 C C . ASP A 1 510 ? -27.380 32.957 -44.625 1.00 31.88 510 ASP A C 1
ATOM 3980 O O . ASP A 1 510 ? -26.693 32.889 -43.607 1.00 31.88 510 ASP A O 1
ATOM 3984 N N . GLN A 1 511 ? -28.616 33.444 -44.668 1.00 31.47 511 GLN A N 1
ATOM 3985 C CA . GLN A 1 511 ? -29.466 34.206 -43.749 1.00 31.47 511 GLN A CA 1
ATOM 3986 C C . GLN A 1 511 ? -29.966 33.396 -42.532 1.00 31.47 511 GLN A C 1
ATOM 3988 O O . GLN A 1 511 ? -30.074 32.175 -42.598 1.00 31.47 511 GLN A O 1
ATOM 3993 N N . GLY A 1 512 ? -30.178 34.014 -41.362 1.00 30.31 512 GLY A N 1
ATOM 3994 C CA . GLY A 1 512 ? -31.470 34.563 -40.873 1.00 30.31 512 GLY A CA 1
ATOM 3995 C C . GLY A 1 512 ? -31.878 33.752 -39.619 1.00 30.31 512 GLY A C 1
ATOM 3996 O O . GLY A 1 512 ? -31.450 32.608 -39.507 1.00 30.31 512 GLY A O 1
ATOM 3997 N N . GLU A 1 513 ? -32.588 34.174 -38.571 1.00 33.09 513 GLU A N 1
ATOM 3998 C CA . GLU A 1 513 ? -33.460 35.288 -38.140 1.00 33.09 513 GLU A CA 1
ATOM 3999 C C . GLU A 1 513 ? -33.356 35.263 -36.580 1.00 33.09 513 GLU A C 1
ATOM 4001 O O . GLU A 1 513 ? -33.161 34.186 -36.011 1.00 33.09 513 GLU A O 1
ATOM 4006 N N . GLU A 1 514 ? -33.130 36.355 -35.846 1.00 32.22 514 GLU A N 1
ATOM 4007 C CA . GLU A 1 514 ? -34.065 37.377 -35.313 1.00 32.22 514 GLU A CA 1
ATOM 4008 C C . GLU A 1 514 ? -35.089 36.941 -34.228 1.00 32.22 514 GLU A C 1
ATOM 4010 O O . GLU A 1 514 ? -35.645 35.846 -34.255 1.00 32.22 514 GLU A O 1
ATOM 4015 N N . ASP A 1 515 ? -35.287 37.894 -33.301 1.00 30.41 515 ASP A N 1
ATOM 4016 C CA . ASP A 1 515 ? -36.312 38.096 -32.254 1.00 30.41 515 ASP A CA 1
ATOM 4017 C C . ASP A 1 515 ? -36.061 37.509 -30.844 1.00 30.41 515 ASP A C 1
ATOM 4019 O O . ASP A 1 515 ? -36.055 36.300 -30.625 1.00 30.41 515 ASP A O 1
ATOM 4023 N N . GLU A 1 516 ? -35.634 38.311 -29.853 1.00 32.34 516 GLU A N 1
ATOM 4024 C CA . GLU A 1 516 ? -36.309 39.411 -29.107 1.00 32.34 516 GLU A CA 1
ATOM 4025 C C . GLU A 1 516 ? -37.129 38.902 -27.901 1.00 32.34 516 GLU A C 1
ATOM 4027 O O . GLU A 1 516 ? -38.124 38.207 -28.064 1.00 32.34 516 GLU A O 1
ATOM 4032 N N . GLU A 1 517 ? -36.723 39.272 -26.676 1.00 31.34 517 GLU A N 1
ATOM 4033 C CA . GLU A 1 517 ? -37.591 40.017 -25.745 1.00 31.34 517 GLU A CA 1
ATOM 4034 C C . GLU A 1 517 ? -36.839 40.500 -24.487 1.00 31.34 517 GLU A C 1
ATOM 4036 O O . GLU A 1 517 ? -35.954 39.844 -23.933 1.00 31.34 517 GLU A O 1
ATOM 4041 N N . GLU A 1 518 ? -37.222 41.712 -24.096 1.00 31.06 518 GLU A N 1
ATOM 4042 C CA . GLU A 1 518 ? -36.622 42.655 -23.157 1.00 31.06 518 GLU A CA 1
ATOM 4043 C C . GLU A 1 518 ? -37.005 42.420 -21.681 1.00 31.06 518 GLU A C 1
ATOM 4045 O O . GLU A 1 518 ? -37.945 41.694 -21.354 1.00 31.06 518 GLU A O 1
ATOM 4050 N N . GLY A 1 519 ? -36.321 43.126 -20.770 1.00 28.23 519 GLY A N 1
ATOM 4051 C CA . GLY A 1 519 ? -36.756 43.281 -19.378 1.00 28.23 519 GLY A CA 1
ATOM 4052 C C . GLY A 1 519 ? -35.754 44.011 -18.479 1.00 28.23 519 GLY A C 1
ATOM 4053 O O . GLY A 1 519 ? -35.020 43.373 -17.729 1.00 28.23 519 GLY A O 1
ATOM 4054 N N . GLU A 1 520 ? -35.732 45.342 -18.571 1.00 29.67 520 GLU A N 1
ATOM 4055 C CA . GLU A 1 520 ? -34.949 46.298 -17.769 1.00 29.67 520 GLU A CA 1
ATOM 4056 C C . GLU A 1 520 ? -35.413 46.451 -16.301 1.00 29.67 520 GLU A C 1
ATOM 4058 O O . GLU A 1 520 ? -36.589 46.282 -15.994 1.00 29.67 520 GLU A O 1
ATOM 4063 N N . GLU A 1 521 ? -34.480 46.838 -15.413 1.00 29.81 521 GLU A N 1
ATOM 4064 C CA . GLU A 1 521 ? -34.498 48.022 -14.505 1.00 29.81 521 GLU A CA 1
ATOM 4065 C C . GLU A 1 521 ? -33.484 47.795 -13.351 1.00 29.81 521 GLU A C 1
ATOM 4067 O O . GLU A 1 521 ? -33.594 46.837 -12.595 1.00 29.81 521 GLU A O 1
ATOM 4072 N N . SER A 1 522 ? -32.334 48.481 -13.287 1.00 28.16 522 SER A N 1
ATOM 4073 C CA . SER A 1 522 ? -32.027 49.879 -12.894 1.00 28.16 522 SER A CA 1
ATOM 4074 C C . SER A 1 522 ? -31.664 50.042 -11.396 1.00 28.16 522 SER A C 1
ATOM 4076 O O . SER A 1 522 ? -32.385 49.586 -10.513 1.00 28.16 522 SER A O 1
ATOM 4078 N N . GLY A 1 523 ? -30.512 50.679 -11.095 1.00 26.83 523 GLY A N 1
ATOM 4079 C CA . GLY A 1 523 ? -30.057 50.913 -9.705 1.00 26.83 523 GLY A CA 1
ATOM 4080 C C . GLY A 1 523 ? -28.604 51.380 -9.446 1.00 26.83 523 GLY A C 1
ATOM 4081 O O . GLY A 1 523 ? -27.935 50.838 -8.581 1.00 26.83 523 GLY A O 1
ATOM 4082 N N . VAL A 1 524 ? -28.128 52.353 -10.225 1.00 27.19 524 VAL A N 1
ATOM 4083 C CA . VAL A 1 524 ? -27.091 53.409 -10.032 1.00 27.19 524 VAL A CA 1
ATOM 4084 C C . VAL A 1 524 ? -26.383 53.623 -8.648 1.00 27.19 524 VAL A C 1
ATOM 4086 O O . VAL A 1 524 ? -27.051 53.904 -7.660 1.00 27.19 524 VAL A O 1
ATOM 4089 N N . LEU A 1 525 ? -25.024 53.684 -8.705 1.00 25.41 525 LEU A N 1
ATOM 4090 C CA . LEU A 1 525 ? -23.969 54.464 -7.963 1.00 25.41 525 LEU A CA 1
ATOM 4091 C C . LEU A 1 525 ? -23.846 54.331 -6.417 1.00 25.41 525 LEU A C 1
ATOM 4093 O O . LEU A 1 525 ? -24.835 54.372 -5.707 1.00 25.41 525 LEU A O 1
ATOM 4097 N N . THR A 1 526 ? -22.659 54.215 -5.792 1.00 26.67 526 THR A N 1
ATOM 4098 C CA . THR A 1 526 ? -21.500 55.140 -5.829 1.00 26.67 526 THR A CA 1
ATOM 4099 C C . THR A 1 526 ? -20.154 54.506 -5.412 1.00 26.67 526 THR A C 1
ATOM 4101 O O . THR A 1 526 ? -20.104 53.538 -4.662 1.00 26.67 526 THR A O 1
ATOM 4104 N N . GLU A 1 527 ? -19.088 55.165 -5.872 1.00 25.73 527 GLU A N 1
ATOM 4105 C CA . GLU A 1 527 ? -17.634 55.010 -5.697 1.00 25.73 527 GLU A CA 1
ATOM 4106 C C . GLU A 1 527 ? -17.082 54.736 -4.280 1.00 25.73 527 GLU A C 1
ATOM 4108 O O . GLU A 1 527 ? -17.616 55.201 -3.274 1.00 25.73 527 GLU A O 1
ATOM 4113 N N . GLY A 1 528 ? -15.908 54.090 -4.234 1.00 25.09 528 GLY A N 1
ATOM 4114 C CA . GLY A 1 528 ? -15.058 54.007 -3.042 1.00 25.09 528 GLY A CA 1
ATOM 4115 C C . GLY A 1 528 ? -13.789 53.174 -3.249 1.00 25.09 528 GLY A C 1
ATOM 4116 O O . GLY A 1 528 ? -13.783 51.978 -2.992 1.00 25.09 528 GLY A O 1
ATOM 4117 N N . LEU A 1 529 ? -12.728 53.826 -3.726 1.00 23.12 529 LEU A N 1
ATOM 4118 C CA . LEU A 1 529 ? -11.350 53.337 -3.872 1.00 23.12 529 LEU A CA 1
ATOM 4119 C C . LEU A 1 529 ? -10.788 52.657 -2.607 1.00 23.12 529 LEU A C 1
ATOM 4121 O O . LEU A 1 529 ? -10.811 53.277 -1.548 1.00 23.12 529 LEU A O 1
ATOM 4125 N N . SER A 1 530 ? -10.114 51.510 -2.755 1.00 24.66 530 SER A N 1
ATOM 4126 C CA . SER A 1 530 ? -8.746 51.327 -2.231 1.00 24.66 530 SER A CA 1
ATOM 4127 C C . SER A 1 530 ? -8.122 49.996 -2.664 1.00 24.66 530 SER A C 1
ATOM 4129 O O . SER A 1 530 ? -8.718 48.935 -2.529 1.00 24.66 530 SER A O 1
ATOM 4131 N N . MET A 1 531 ? -6.897 50.124 -3.164 1.00 23.44 531 MET A N 1
ATOM 4132 C CA . MET A 1 531 ? -5.897 49.123 -3.532 1.00 23.44 531 MET A CA 1
ATOM 4133 C C . MET A 1 531 ? -5.765 47.945 -2.553 1.00 23.44 531 MET A C 1
ATOM 4135 O O . MET A 1 531 ? -5.532 48.180 -1.372 1.00 23.44 531 MET A O 1
ATOM 4139 N N . GLU A 1 532 ? -5.732 46.711 -3.065 1.00 26.25 532 GLU A N 1
ATOM 4140 C CA . GLU A 1 532 ? -5.025 45.607 -2.407 1.00 26.25 532 GLU A CA 1
ATOM 4141 C C . GLU A 1 532 ? -4.187 44.816 -3.414 1.00 26.25 532 GLU A C 1
ATOM 4143 O O . GLU A 1 532 ? -4.541 44.632 -4.578 1.00 26.25 532 GLU A O 1
ATOM 4148 N N . VAL A 1 533 ? -3.006 44.465 -2.923 1.00 26.19 533 VAL A N 1
ATOM 4149 C CA . VAL A 1 533 ? -1.814 43.999 -3.619 1.00 26.19 533 VAL A CA 1
ATOM 4150 C C . VAL A 1 533 ? -1.850 42.477 -3.712 1.00 26.19 533 VAL A C 1
ATOM 4152 O O . VAL A 1 533 ? -2.043 41.797 -2.707 1.00 26.19 533 VAL A O 1
ATOM 4155 N N . GLU A 1 534 ? -1.622 41.946 -4.913 1.00 24.28 534 GLU A N 1
ATOM 4156 C CA . GLU A 1 534 ? -1.264 40.544 -5.123 1.00 24.28 534 GLU A CA 1
ATOM 4157 C C . GLU A 1 534 ? 0.035 40.222 -4.377 1.00 24.28 534 GLU A C 1
ATOM 4159 O O . GLU A 1 534 ? 1.076 40.831 -4.629 1.00 24.28 534 GLU A O 1
ATOM 4164 N N . GLN A 1 535 ? 0.005 39.212 -3.509 1.00 25.56 535 GLN A N 1
ATOM 4165 C CA . GLN A 1 535 ? 1.223 38.550 -3.066 1.00 25.56 535 GLN A CA 1
ATOM 4166 C C . GLN A 1 535 ? 1.086 37.043 -3.263 1.00 25.56 535 GLN A C 1
ATOM 4168 O O . GLN A 1 535 ? 0.481 36.320 -2.474 1.00 25.56 535 GLN A O 1
ATOM 4173 N N . ALA A 1 536 ? 1.668 36.593 -4.372 1.00 22.70 536 ALA A N 1
ATOM 4174 C CA . ALA A 1 536 ? 2.143 35.235 -4.544 1.00 22.70 536 ALA A CA 1
ATOM 4175 C C . ALA A 1 536 ? 3.216 34.944 -3.484 1.00 22.70 536 ALA A C 1
ATOM 4177 O O . ALA A 1 536 ? 4.124 35.753 -3.285 1.00 22.70 536 ALA A O 1
ATOM 4178 N N . VAL A 1 537 ? 3.138 33.784 -2.833 1.00 27.33 537 VAL A N 1
ATOM 4179 C CA . VAL A 1 537 ? 4.190 33.291 -1.938 1.00 27.33 537 VAL A CA 1
ATOM 4180 C C . VAL A 1 537 ? 4.633 31.911 -2.414 1.00 27.33 537 VAL A C 1
ATOM 4182 O O . VAL A 1 537 ? 3.806 31.051 -2.720 1.00 27.33 537 VAL A O 1
ATOM 4185 N N . ARG A 1 538 ? 5.957 31.804 -2.552 1.00 27.22 538 ARG A N 1
ATOM 4186 C CA . ARG A 1 538 ? 6.769 30.632 -2.888 1.00 27.22 538 ARG A CA 1
ATOM 4187 C C . ARG A 1 538 ? 7.014 29.762 -1.668 1.00 27.22 538 ARG A C 1
ATOM 4189 O O . ARG A 1 538 ? 7.057 30.342 -0.561 1.00 27.22 538 ARG A O 1
#

Nearest PDB structures (foldseek):
  6ckg-assembly1_A  TM=9.417E-01  e=1.340E-31  Cryptococcus neoformans H99
  6ckg-assembly2_B  TM=9.400E-01  e=5.798E-31  Cryptococcus neoformans H99
  7xpc-assembly2_C  TM=8.525E-01  e=3.976E-23  Solanum lycopersicum
  1odf-assembly1_A  TM=8.415E-01  e=1.824E-22  Saccharomyces cerevisiae
  8a61-assembly1_U  TM=8.447E-01  e=2.658E-07  Saccharomyces cerevisiae

Organism: Tremella mesenterica (NCBI:txid5217)

pLDDT: mean 74.69, std 27.61, range [22.7, 98.81]